Protein AF-A0A924GJC6-F1 (afdb_monomer)

Sequence (733 aa):
MESTFSRLRINGLDAPLGVASSTLRLSWVVSREIGETDQIVVVVANSLRKLLSVSDVSDGLHTLPGDARSLVLDPPATRRMYWRVGHRDNDHVTWSDPSHVTFAPDFAAEGACWVTHSDLVAGRPEGDTRSVWFALDIVADPSDTLTLLHLATPGVADVRVDGHSLGRNILGPGYSDLHREVSAATHDLGILLPGAHTVTVEVASGPYWISPTPERYSKFVGHHQAPALLALLEQFGESTRSTTTRADRTRTGRGATVAAHWYGGEDFDAGCVEPWHAREDVNAIDASRDRSPTVWWPEHPPIQVVDVLSEGDFVAGREGVVADFGVNIAGVPELRWRSSGADRVVRVFPAEQIDAQGVDQDSTGTPIFDSIRIPAGTEGVWSPRFTYHGFRYLEVRGAADLEVKAHVVRATNERSGTFTSGDAFLERLHTVVDRAVQGNMHSVFTDCPHREKFGWLEQLHFCFDALARNFNVEAHLRDMLHHMRQAQLTTGAVPSIVPEFCDFSGHGFQGDDDAFRFDVNWGGAIVHLPLDHYDQYGDLRVVEDNVEAMKGYLAYLRSRETDGLINFGLGDWIALDTSAPRELIASHGYMRVLDSAIRAAELMRDGEWLLELGERFAAVTIALREREHSSPSSSQTELVILVDLAERRNDVSAADLAFAHLLERIASDGDAFTVGEVTFGLLIDVLQRRGLGDLIYSTISRPDVPGYGMQLARGVTALAETWSAERLAVGEG

Structure (mmCIF, N/CA/C/O backbone):
data_AF-A0A924GJC6-F1
#
_entry.id   AF-A0A924GJC6-F1
#
loop_
_atom_site.group_PDB
_atom_site.id
_atom_site.type_symbol
_atom_site.label_atom_id
_atom_site.label_alt_id
_atom_site.label_comp_id
_atom_site.label_asym_id
_atom_site.label_entity_id
_atom_site.label_seq_id
_atom_site.pdbx_PDB_ins_code
_atom_site.Cartn_x
_atom_site.Cartn_y
_atom_site.Cartn_z
_atom_site.occupancy
_atom_site.B_iso_or_equiv
_atom_site.auth_seq_id
_atom_site.auth_comp_id
_atom_site.auth_asym_id
_atom_site.auth_atom_id
_atom_site.pdbx_PDB_model_num
ATOM 1 N N . MET A 1 1 ? -34.670 5.410 -13.140 1.00 50.62 1 MET A N 1
ATOM 2 C CA . MET A 1 1 ? -33.826 6.205 -14.055 1.00 50.62 1 MET A CA 1
ATOM 3 C C . MET A 1 1 ? -32.410 6.067 -13.547 1.00 50.62 1 MET A C 1
ATOM 5 O O . MET A 1 1 ? -32.216 6.306 -12.365 1.00 50.62 1 MET A O 1
ATOM 9 N N . GLU A 1 2 ? -31.467 5.613 -14.370 1.00 60.44 2 GLU A N 1
ATOM 10 C CA . GLU A 1 2 ? -30.049 5.612 -13.977 1.00 60.44 2 GLU A CA 1
ATOM 11 C C . GLU A 1 2 ? -29.592 7.051 -13.709 1.00 60.44 2 GLU A C 1
ATOM 13 O O . GLU A 1 2 ? -29.989 7.962 -14.447 1.00 60.44 2 GLU A O 1
ATOM 18 N N . SER A 1 3 ? -28.801 7.242 -12.652 1.00 75.06 3 SER A N 1
ATOM 19 C CA . SER A 1 3 ? -28.180 8.528 -12.323 1.00 75.06 3 SER A CA 1
ATOM 20 C C . SER A 1 3 ? -27.222 8.952 -13.442 1.00 75.06 3 SER A C 1
ATOM 22 O O . SER A 1 3 ? -26.480 8.122 -13.967 1.00 75.06 3 SER A O 1
ATOM 24 N N . THR A 1 4 ? -27.222 10.240 -13.804 1.00 85.44 4 THR A N 1
ATOM 25 C CA . THR A 1 4 ? -26.269 10.815 -14.775 1.00 85.44 4 THR A CA 1
ATOM 26 C C . THR A 1 4 ? -24.824 10.695 -14.287 1.00 85.44 4 THR A C 1
ATOM 28 O O . THR A 1 4 ? -23.912 10.519 -15.094 1.00 85.44 4 THR A O 1
ATOM 31 N N . PHE A 1 5 ? -24.627 10.749 -12.968 1.00 92.81 5 PHE A N 1
ATOM 32 C CA . PHE A 1 5 ? -23.320 10.692 -12.322 1.00 92.81 5 PHE A CA 1
ATOM 33 C C . PHE A 1 5 ? -23.218 9.494 -11.383 1.00 92.81 5 PHE A C 1
ATOM 35 O O . PHE A 1 5 ? -24.179 9.146 -10.692 1.00 92.81 5 PHE A O 1
ATOM 42 N N . SER A 1 6 ? -22.037 8.894 -11.323 1.00 91.56 6 SER A N 1
ATOM 43 C CA . SER A 1 6 ? -21.685 7.838 -10.374 1.00 91.56 6 SER A CA 1
ATOM 44 C C . SER A 1 6 ? -20.269 8.059 -9.837 1.00 91.56 6 SER A C 1
ATOM 46 O O . SER A 1 6 ? -19.545 8.919 -10.343 1.00 91.56 6 SER A O 1
ATOM 48 N N . ARG A 1 7 ? -19.880 7.305 -8.797 1.00 91.50 7 ARG A N 1
ATOM 49 C CA . ARG A 1 7 ? -18.527 7.337 -8.208 1.00 91.50 7 ARG A CA 1
ATOM 50 C C . ARG A 1 7 ? -18.057 8.761 -7.883 1.00 91.50 7 ARG A C 1
ATOM 52 O O . ARG A 1 7 ? -17.007 9.199 -8.343 1.00 91.50 7 ARG A O 1
ATOM 59 N N . LEU A 1 8 ? -18.874 9.485 -7.119 1.00 96.00 8 LEU A N 1
ATOM 60 C CA . LEU A 1 8 ? -18.499 10.790 -6.583 1.00 96.00 8 LEU A CA 1
ATOM 61 C C . LEU A 1 8 ? -17.372 10.592 -5.575 1.00 96.00 8 LEU A C 1
ATOM 63 O O . LEU A 1 8 ? -17.567 9.921 -4.565 1.00 96.00 8 LEU A O 1
ATOM 67 N N . ARG A 1 9 ? -16.208 11.174 -5.848 1.00 96.19 9 ARG A N 1
ATOM 68 C CA . ARG A 1 9 ? -15.004 10.976 -5.043 1.00 96.19 9 ARG A CA 1
ATOM 69 C C . ARG A 1 9 ? -14.392 12.294 -4.609 1.00 96.19 9 ARG A C 1
ATOM 71 O O . ARG A 1 9 ? -14.549 13.317 -5.272 1.00 96.19 9 ARG A O 1
ATOM 78 N N . ILE A 1 10 ? -13.687 12.243 -3.488 1.00 96.38 10 ILE A N 1
ATOM 79 C CA . ILE A 1 10 ? -12.933 13.348 -2.903 1.00 96.38 10 ILE A CA 1
ATOM 80 C C . ILE A 1 10 ? -11.520 12.826 -2.717 1.00 96.38 10 ILE A C 1
ATOM 82 O O . ILE A 1 10 ? -11.319 11.868 -1.976 1.00 96.38 10 ILE A O 1
ATOM 86 N N . ASN A 1 11 ? -10.567 13.392 -3.458 1.00 95.31 11 ASN A N 1
ATOM 87 C CA . ASN A 1 11 ? -9.207 12.865 -3.539 1.00 95.31 11 ASN A CA 1
ATOM 88 C C . ASN A 1 11 ? -9.221 11.345 -3.853 1.00 95.31 11 ASN A C 1
ATOM 90 O O . ASN A 1 11 ? -8.517 10.548 -3.253 1.00 95.31 11 ASN A O 1
ATOM 94 N N . GLY A 1 12 ? -10.078 10.890 -4.768 1.00 95.00 12 GLY A N 1
ATOM 95 C CA . GLY A 1 12 ? -10.153 9.471 -5.148 1.00 95.00 12 GLY A CA 1
ATOM 96 C C . GLY A 1 12 ? -10.823 8.520 -4.143 1.00 95.00 12 GLY A C 1
ATOM 97 O O . GLY A 1 12 ? -10.952 7.334 -4.452 1.00 95.00 12 GLY A O 1
ATOM 98 N N . LEU A 1 13 ? -11.300 9.018 -2.996 1.00 95.50 13 LEU A N 1
ATOM 99 C CA . LEU A 1 13 ? -12.035 8.253 -1.981 1.00 95.50 13 LEU A CA 1
ATOM 100 C C . LEU A 1 13 ? -13.539 8.535 -2.020 1.00 95.50 13 LEU A C 1
ATOM 102 O O . LEU A 1 13 ? -13.958 9.648 -2.340 1.00 95.50 13 LEU A O 1
ATOM 106 N N . ASP A 1 14 ? -14.349 7.548 -1.634 1.00 94.44 14 ASP A N 1
ATOM 107 C CA . ASP A 1 14 ? -15.781 7.739 -1.387 1.00 94.44 14 ASP A CA 1
ATOM 108 C C . ASP A 1 14 ? -16.016 8.225 0.049 1.00 94.44 14 ASP A C 1
ATOM 110 O O . ASP A 1 14 ? -15.550 7.608 1.005 1.00 94.44 14 ASP A O 1
ATOM 114 N N . ALA A 1 15 ? -16.711 9.354 0.170 1.00 94.56 15 ALA A N 1
ATOM 115 C CA . ALA A 1 15 ? -17.072 10.024 1.416 1.00 94.56 15 ALA A CA 1
ATOM 116 C C . ALA A 1 15 ? -16.023 9.961 2.559 1.00 94.56 15 ALA A C 1
ATOM 118 O O . ALA A 1 15 ? -16.344 9.510 3.664 1.00 94.56 15 ALA A O 1
ATOM 119 N N . PRO A 1 16 ? -14.766 10.393 2.328 1.00 95.50 16 PRO A N 1
ATOM 120 C CA . PRO A 1 16 ? -13.688 10.207 3.291 1.00 95.50 16 PRO A CA 1
ATOM 121 C C . PRO A 1 16 ? -13.882 10.994 4.591 1.00 95.50 16 PRO A C 1
ATOM 123 O O . PRO A 1 16 ? -14.487 12.072 4.625 1.00 95.50 16 PRO A O 1
ATOM 126 N N . LEU A 1 17 ? -13.301 10.458 5.665 1.00 94.50 17 LEU A N 1
ATOM 127 C CA . LEU A 1 17 ? -13.330 11.041 7.001 1.00 94.50 17 LEU A CA 1
ATOM 128 C C . LEU A 1 17 ? -11.936 11.513 7.418 1.00 94.50 17 LEU A C 1
ATOM 130 O O . LEU A 1 17 ? -10.963 10.788 7.246 1.00 94.50 17 LEU A O 1
ATOM 134 N N . GLY A 1 18 ? -11.854 12.691 8.036 1.00 94.25 18 GLY A N 1
ATOM 135 C CA . GLY A 1 18 ? -10.599 13.222 8.573 1.00 94.25 18 GLY A CA 1
ATOM 136 C C . GLY A 1 18 ? -9.573 13.615 7.513 1.00 94.25 18 GLY A C 1
ATOM 137 O O . GLY A 1 18 ? -8.382 13.424 7.727 1.00 94.25 18 GLY A O 1
ATOM 138 N N . VAL A 1 19 ? -10.013 14.160 6.378 1.00 95.12 19 VAL A N 1
ATOM 139 C CA . VAL A 1 19 ? -9.108 14.624 5.317 1.00 95.12 19 VAL A CA 1
ATOM 140 C C . VAL A 1 19 ? -8.300 15.826 5.811 1.00 95.12 19 VAL A C 1
ATOM 142 O O . VAL A 1 19 ? -8.881 16.813 6.271 1.00 95.12 19 VAL A O 1
ATOM 145 N N . ALA A 1 20 ? -6.972 15.754 5.704 1.00 93.88 20 ALA A N 1
ATOM 146 C CA . ALA A 1 20 ? -6.057 16.842 6.071 1.00 93.88 20 ALA A CA 1
ATOM 147 C C . ALA A 1 20 ? -5.411 17.546 4.868 1.00 93.88 20 ALA A C 1
ATOM 149 O O . ALA A 1 20 ? -4.660 18.503 5.057 1.00 93.88 20 ALA A O 1
ATOM 150 N N . SER A 1 21 ? -5.680 17.082 3.643 1.00 90.94 21 SER A N 1
ATOM 151 C CA . SER A 1 21 ? -5.103 17.668 2.434 1.00 90.94 21 SER A CA 1
ATOM 152 C C . SER A 1 21 ? -5.411 19.154 2.304 1.00 90.94 21 SER A C 1
ATOM 154 O O . SER A 1 21 ? -6.545 19.597 2.487 1.00 90.94 21 SER A O 1
ATOM 156 N N . SER A 1 22 ? -4.389 19.913 1.909 1.00 89.19 22 SER A N 1
ATOM 157 C CA . SER A 1 22 ? -4.478 21.348 1.627 1.00 89.19 22 SER A CA 1
ATOM 158 C C . SER A 1 22 ? -5.295 21.667 0.375 1.00 89.19 22 SER A C 1
ATOM 160 O O . SER A 1 22 ? -5.672 22.817 0.180 1.00 89.19 22 SER A O 1
ATOM 162 N N . THR A 1 23 ? -5.586 20.667 -0.461 1.00 92.62 23 THR A N 1
ATOM 163 C CA . THR A 1 23 ? -6.433 20.791 -1.648 1.00 92.62 23 THR A CA 1
ATOM 164 C C . THR A 1 23 ? -7.372 19.593 -1.776 1.00 92.62 23 THR A C 1
ATOM 166 O O . THR A 1 23 ? -7.022 18.450 -1.468 1.00 92.62 23 THR A O 1
ATOM 169 N N . LEU A 1 24 ? -8.585 19.850 -2.261 1.00 95.00 24 LEU A N 1
ATOM 170 C CA . LEU A 1 24 ? -9.605 18.840 -2.511 1.00 95.00 24 LEU A CA 1
ATOM 171 C C . LEU A 1 24 ? -9.856 18.713 -4.002 1.00 95.00 24 LEU A C 1
ATOM 173 O O . LEU A 1 24 ? -10.183 19.694 -4.665 1.00 95.00 24 LEU A O 1
ATOM 177 N N . ARG A 1 25 ? -9.792 17.487 -4.511 1.00 96.31 25 ARG A N 1
ATOM 178 C CA . ARG A 1 25 ? -10.261 17.135 -5.848 1.00 96.31 25 ARG A CA 1
ATOM 179 C C . ARG A 1 25 ? -11.578 16.390 -5.740 1.00 96.31 25 ARG A C 1
ATOM 181 O O . ARG A 1 25 ? -11.607 15.235 -5.327 1.00 96.31 25 ARG A O 1
ATOM 188 N N . LEU A 1 26 ? -12.659 17.048 -6.136 1.00 97.69 26 LEU A N 1
ATOM 189 C CA . LEU A 1 26 ? -13.952 16.411 -6.348 1.00 97.69 26 LEU A CA 1
ATOM 190 C C . LEU A 1 26 ? -13.948 15.784 -7.743 1.00 97.69 26 LEU A C 1
ATOM 192 O O . LEU A 1 26 ? -13.672 16.496 -8.703 1.00 97.69 26 LEU A O 1
ATOM 196 N N . SER A 1 27 ? -14.246 14.496 -7.886 1.00 96.81 27 SER A N 1
ATOM 197 C CA . SER A 1 27 ? -14.306 13.817 -9.190 1.00 96.81 27 SER A CA 1
ATOM 198 C C . SER A 1 27 ? -15.548 12.941 -9.330 1.00 96.81 27 SER A C 1
ATOM 200 O O . SER A 1 27 ? -16.191 12.584 -8.341 1.00 96.81 27 SER A O 1
ATOM 202 N N . TRP A 1 28 ? -15.944 12.658 -10.571 1.00 95.25 28 TRP A N 1
ATOM 203 C CA . TRP A 1 28 ? -17.153 11.893 -10.879 1.00 95.25 28 TRP A CA 1
ATOM 204 C C . TRP A 1 28 ? -17.024 11.125 -12.196 1.00 95.25 28 TRP A C 1
ATOM 206 O O . TRP A 1 28 ? -16.343 11.550 -13.131 1.00 95.25 28 TRP A O 1
ATOM 216 N N . VAL A 1 29 ? -17.754 10.015 -12.294 1.00 93.00 29 VAL A N 1
ATOM 217 C CA . VAL A 1 29 ? -17.964 9.282 -13.546 1.00 93.00 29 VAL A CA 1
ATOM 218 C C . VAL A 1 29 ? -19.287 9.717 -14.158 1.00 93.00 29 VAL A C 1
ATOM 220 O O . VAL A 1 29 ? -20.324 9.735 -13.492 1.00 93.00 29 VAL A O 1
ATOM 223 N N . VAL A 1 30 ? -19.250 10.053 -15.443 1.00 90.69 30 VAL A N 1
ATOM 224 C CA . VAL A 1 30 ? -20.437 10.404 -16.220 1.00 90.69 30 VAL A CA 1
ATOM 225 C C . VAL A 1 30 ? -20.940 9.154 -16.942 1.00 90.69 30 VAL A C 1
ATOM 227 O O . VAL A 1 30 ? -20.219 8.572 -17.747 1.00 90.69 30 VAL A O 1
ATOM 230 N N . SER A 1 31 ? -22.175 8.744 -16.658 1.00 85.75 31 SER A N 1
ATOM 231 C CA . SER A 1 31 ? -22.765 7.498 -17.178 1.00 85.75 31 SER A CA 1
ATOM 232 C C . SER A 1 31 ? -23.512 7.675 -18.508 1.00 85.75 31 SER A C 1
ATOM 234 O O . SER A 1 31 ? -24.089 6.721 -19.027 1.00 85.75 31 SER A O 1
ATOM 236 N N . ARG A 1 32 ? -23.570 8.900 -19.040 1.00 81.06 32 ARG A N 1
ATOM 237 C CA . ARG A 1 32 ? -24.264 9.254 -20.287 1.00 81.06 32 ARG A CA 1
ATOM 238 C C . ARG A 1 32 ? -23.450 10.258 -21.087 1.00 81.06 32 ARG A C 1
ATOM 240 O O . ARG A 1 32 ? -22.631 10.982 -20.535 1.00 81.06 32 ARG A O 1
ATOM 247 N N . GLU A 1 33 ? -23.702 10.317 -22.384 1.00 78.88 33 GLU A N 1
ATOM 248 C CA . GLU A 1 33 ? -23.118 11.345 -23.236 1.00 78.88 33 GLU A CA 1
ATOM 249 C C . GLU A 1 33 ? -23.688 12.720 -22.851 1.00 78.88 33 GLU A C 1
ATOM 251 O O . GLU A 1 33 ? -24.900 12.876 -22.691 1.00 78.88 33 GLU A O 1
ATOM 256 N N . ILE A 1 34 ? -22.798 13.689 -22.641 1.00 79.94 34 ILE A N 1
ATOM 257 C CA . ILE A 1 34 ? -23.125 15.085 -22.336 1.00 79.94 34 ILE A CA 1
ATOM 258 C C . ILE A 1 34 ? -22.822 15.885 -23.599 1.00 79.94 34 ILE A C 1
ATOM 260 O O . ILE A 1 34 ? -21.746 15.722 -24.177 1.00 79.94 34 ILE A O 1
ATOM 264 N N . GLY A 1 35 ? -23.767 16.711 -24.048 1.00 76.31 35 GLY A N 1
ATOM 265 C CA . GLY A 1 35 ? -23.601 17.511 -25.256 1.00 76.31 35 GLY A CA 1
ATOM 266 C C . GLY A 1 35 ? -22.492 18.553 -25.107 1.00 76.31 35 GLY A C 1
ATOM 267 O O . GLY A 1 35 ? -22.226 19.048 -24.014 1.00 76.31 35 GLY A O 1
ATOM 268 N N . GLU A 1 36 ? -21.866 18.944 -26.219 1.00 71.00 36 GLU A N 1
ATOM 269 C CA . GLU A 1 36 ? -20.770 19.932 -26.223 1.00 71.00 36 GLU A CA 1
ATOM 270 C C . GLU A 1 36 ? -21.181 21.317 -25.683 1.00 71.00 36 GLU A C 1
ATOM 272 O O . GLU A 1 36 ? -20.334 22.092 -25.244 1.00 71.00 36 GLU A O 1
ATOM 277 N N . THR A 1 37 ? -22.477 21.645 -25.709 1.00 80.38 37 THR A N 1
ATOM 278 C CA . THR A 1 37 ? -23.030 22.909 -25.190 1.00 80.38 37 THR A CA 1
ATOM 279 C C . THR A 1 37 ? -23.511 22.828 -23.743 1.00 80.38 37 THR A C 1
ATOM 281 O O . THR A 1 37 ? -23.917 23.847 -23.179 1.00 80.38 37 THR A O 1
ATOM 284 N N . ASP A 1 38 ? -23.501 21.638 -23.151 1.00 87.06 38 ASP A N 1
ATOM 285 C CA . ASP A 1 38 ? -24.009 21.409 -21.805 1.00 87.06 38 ASP A CA 1
ATOM 286 C C . ASP A 1 38 ? -22.985 21.846 -20.753 1.00 87.06 38 ASP A C 1
ATOM 288 O O . ASP A 1 38 ? -21.784 21.969 -21.013 1.00 87.06 38 ASP A O 1
ATOM 292 N N . GLN A 1 39 ? -23.460 22.069 -19.527 1.00 91.06 39 GLN A N 1
ATOM 293 C CA . GLN A 1 39 ? -22.599 22.457 -18.410 1.00 91.06 39 GLN A CA 1
ATOM 294 C C . GLN A 1 39 ? -22.646 21.424 -17.291 1.00 91.06 39 GLN A C 1
ATOM 296 O O . GLN A 1 39 ? -23.705 20.884 -16.957 1.00 91.06 39 GLN A O 1
ATOM 301 N N . ILE A 1 40 ? -21.499 21.218 -16.648 1.00 93.69 40 ILE A N 1
ATOM 302 C CA . ILE A 1 40 ? -21.438 20.576 -15.340 1.00 93.69 40 ILE A CA 1
ATOM 303 C C . ILE A 1 40 ? -21.558 21.650 -14.264 1.00 93.69 40 ILE A C 1
ATOM 305 O O . ILE A 1 40 ? -20.928 22.705 -14.332 1.00 93.69 40 ILE A O 1
ATOM 309 N N . VAL A 1 41 ? -22.370 21.382 -13.251 1.00 93.44 41 VAL A N 1
ATOM 310 C CA . VAL A 1 41 ? -22.594 22.274 -12.119 1.00 93.44 41 VAL A CA 1
ATOM 311 C C . VAL A 1 41 ? -22.252 21.534 -10.836 1.00 93.44 41 VAL A C 1
ATOM 313 O O . VAL A 1 41 ? -22.803 20.472 -10.576 1.00 93.44 41 VAL A O 1
ATOM 316 N N . VAL A 1 42 ? -21.378 22.091 -10.008 1.00 94.88 42 VAL A N 1
ATOM 317 C CA . VAL A 1 42 ? -21.025 21.526 -8.698 1.00 94.88 42 VAL A CA 1
ATOM 318 C C . VAL A 1 42 ? -21.472 22.492 -7.612 1.00 94.88 42 VAL A C 1
ATOM 320 O O . VAL A 1 42 ? -21.277 23.697 -7.743 1.00 94.88 42 VAL A O 1
ATOM 323 N N . VAL A 1 43 ? -22.083 21.978 -6.545 1.00 93.75 43 VAL A N 1
ATOM 324 C CA . VAL A 1 43 ? -22.448 22.778 -5.367 1.00 93.75 43 VAL A CA 1
ATOM 325 C C . VAL A 1 43 ? -21.801 22.175 -4.138 1.00 93.75 43 VAL A C 1
ATOM 327 O O . VAL A 1 43 ? -21.900 20.964 -3.939 1.00 93.75 43 VAL A O 1
ATOM 330 N N . VAL A 1 44 ? -21.209 23.025 -3.301 1.00 93.88 44 VAL A N 1
ATOM 331 C CA . VAL A 1 44 ? -20.683 22.669 -1.978 1.00 93.88 44 VAL A CA 1
ATOM 332 C C . VAL A 1 44 ? -21.411 23.444 -0.875 1.00 93.88 44 VAL A C 1
ATOM 334 O O . VAL A 1 44 ? -21.819 24.587 -1.068 1.00 93.88 44 VAL A O 1
ATOM 337 N N . ALA A 1 45 ? -21.601 22.833 0.295 1.00 91.94 45 ALA A N 1
ATOM 338 C CA . ALA A 1 45 ? -22.235 23.469 1.449 1.00 91.94 45 ALA A CA 1
ATOM 339 C C . ALA A 1 45 ? -21.784 22.844 2.778 1.00 91.94 45 ALA A C 1
ATOM 341 O O . ALA A 1 45 ? -21.417 21.676 2.843 1.00 91.94 45 ALA A O 1
ATOM 342 N N . ASN A 1 46 ? -21.902 23.589 3.881 1.00 88.50 46 ASN A N 1
ATOM 343 C CA . ASN A 1 46 ? -21.547 23.100 5.222 1.00 88.50 46 ASN A CA 1
ATOM 344 C C . ASN A 1 46 ? -22.661 22.319 5.947 1.00 88.50 46 ASN A C 1
ATOM 346 O O . ASN A 1 46 ? -22.486 21.894 7.085 1.00 88.50 46 ASN A O 1
ATOM 350 N N . SER A 1 47 ? -23.822 22.134 5.315 1.00 87.44 47 SER A N 1
ATOM 351 C CA . SER A 1 47 ? -24.864 21.226 5.801 1.00 87.44 47 SER A CA 1
ATOM 352 C C . SER A 1 47 ? -25.704 20.688 4.648 1.00 87.44 47 SER A C 1
ATOM 354 O O . SER A 1 47 ? -25.927 21.383 3.653 1.00 87.44 47 SER A O 1
ATOM 356 N N . LEU A 1 48 ? -26.241 19.479 4.820 1.00 88.69 48 LEU A N 1
ATOM 357 C CA . LEU A 1 48 ? -27.121 18.851 3.835 1.00 88.69 48 LEU A CA 1
ATOM 358 C C . LEU A 1 48 ? -28.364 19.706 3.541 1.00 88.69 48 LEU A C 1
ATOM 360 O O . LEU A 1 48 ? -28.770 19.844 2.391 1.00 88.69 48 LEU A O 1
ATOM 364 N N . ARG A 1 49 ? -28.943 20.345 4.567 1.00 87.75 49 ARG A N 1
ATOM 365 C CA . ARG A 1 49 ? -30.121 21.212 4.407 1.00 87.75 49 ARG A CA 1
ATOM 366 C C . ARG A 1 49 ? -29.854 22.372 3.444 1.00 87.75 49 ARG A C 1
ATOM 368 O O . ARG A 1 49 ? -30.698 22.636 2.595 1.00 87.75 49 ARG A O 1
ATOM 375 N N . LYS A 1 50 ? -28.696 23.034 3.566 1.00 86.31 50 LYS A N 1
ATOM 376 C CA . LYS A 1 50 ? -28.295 24.127 2.663 1.00 86.31 50 LYS A CA 1
ATOM 377 C 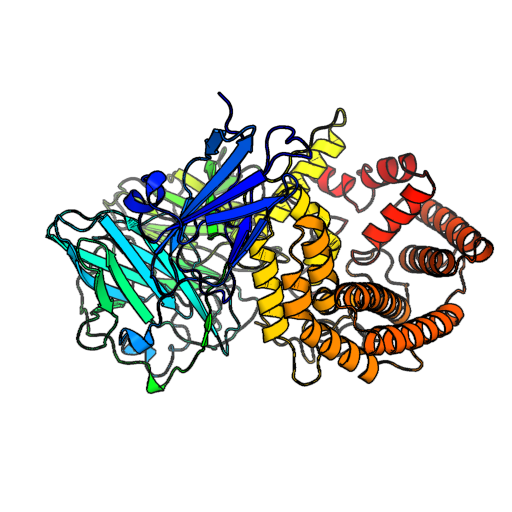C . LYS A 1 50 ? -27.992 23.627 1.251 1.00 86.31 50 LYS A C 1
ATOM 379 O O . LYS A 1 50 ? -28.368 24.283 0.290 1.00 86.31 50 LYS A O 1
ATOM 384 N N . LEU A 1 51 ? -27.357 22.458 1.124 1.00 89.69 51 LEU A N 1
ATOM 385 C CA . LEU A 1 51 ? -27.060 21.860 -0.181 1.00 89.69 51 LEU A CA 1
ATOM 386 C C . LEU A 1 51 ? -28.339 21.613 -1.006 1.00 89.69 51 LEU A C 1
ATOM 388 O O . LEU A 1 51 ? -28.349 21.787 -2.224 1.00 89.69 51 LEU A O 1
ATOM 392 N N . LEU A 1 52 ? -29.421 21.194 -0.341 1.00 86.75 52 LEU A N 1
ATOM 393 C CA . LEU A 1 52 ? -30.680 20.826 -0.992 1.00 86.75 52 LEU A CA 1
ATOM 394 C C . LEU A 1 52 ? -31.614 22.019 -1.274 1.00 86.75 52 LEU A C 1
ATOM 396 O O . LEU A 1 52 ? -32.503 21.892 -2.114 1.00 86.75 52 LEU A O 1
ATOM 400 N N . SER A 1 53 ? -31.425 23.181 -0.639 1.00 79.56 53 SER A N 1
ATOM 401 C CA . SER A 1 53 ? -32.268 24.377 -0.818 1.00 79.56 53 SER A CA 1
ATOM 402 C C . SER A 1 53 ? -31.838 25.251 -2.011 1.00 79.56 53 SER A C 1
ATOM 404 O O . SER A 1 53 ? -31.702 26.461 -1.875 1.00 79.56 53 SER A O 1
ATOM 406 N N . VAL A 1 54 ? -31.627 24.630 -3.180 1.00 62.19 54 VAL A N 1
ATOM 407 C CA . VAL A 1 54 ? -30.960 25.129 -4.417 1.00 62.19 54 VAL A CA 1
ATOM 408 C C . VAL A 1 54 ? -31.280 26.568 -4.855 1.00 62.19 54 VAL A C 1
ATOM 410 O O . VAL A 1 54 ? -30.486 27.160 -5.575 1.00 62.19 54 VAL A O 1
ATOM 413 N N . SER A 1 55 ? -32.405 27.154 -4.437 1.00 56.09 55 SER A N 1
ATOM 414 C CA . SER A 1 55 ? -32.745 28.553 -4.727 1.00 56.09 55 SER A CA 1
ATOM 415 C C . SER A 1 55 ? -31.830 29.586 -4.049 1.00 56.09 55 SER A C 1
ATOM 417 O O . SER A 1 55 ? -31.796 30.720 -4.515 1.00 56.09 55 SER A O 1
ATOM 419 N N . ASP A 1 56 ? -31.088 29.208 -2.998 1.00 47.84 56 ASP A N 1
ATOM 420 C CA . ASP A 1 56 ? -30.317 30.135 -2.144 1.00 47.84 56 ASP A CA 1
ATOM 421 C C . ASP A 1 56 ? -28.786 30.066 -2.324 1.00 47.84 56 ASP A C 1
ATOM 423 O O . ASP A 1 56 ? -28.051 30.747 -1.609 1.00 47.84 56 ASP A O 1
ATOM 427 N N . VAL A 1 57 ? -28.268 29.248 -3.247 1.00 53.03 57 VAL A N 1
ATOM 428 C CA . VAL A 1 57 ? -26.824 28.957 -3.323 1.00 53.03 57 VAL A CA 1
ATOM 429 C C . VAL A 1 57 ? -26.173 29.679 -4.505 1.00 53.03 57 VAL A C 1
ATOM 431 O O . VAL A 1 57 ? -25.814 29.063 -5.505 1.00 53.03 57 VAL A O 1
ATOM 434 N N . SER A 1 58 ? -26.026 31.006 -4.406 1.00 57.22 58 SER A N 1
ATOM 435 C CA . SER A 1 58 ? -24.994 31.709 -5.191 1.00 57.22 58 SER A CA 1
ATOM 436 C C . SER A 1 58 ? -23.591 31.367 -4.678 1.00 57.22 58 SER A C 1
ATOM 438 O O . SER A 1 58 ? -22.646 31.284 -5.458 1.00 57.22 58 SER A O 1
ATOM 440 N N . ASP A 1 59 ? -23.469 31.128 -3.371 1.00 65.75 59 ASP A N 1
ATOM 441 C CA . ASP A 1 59 ? -22.198 30.914 -2.683 1.00 65.75 59 ASP A CA 1
ATOM 442 C C . ASP A 1 59 ? -21.833 29.422 -2.696 1.00 65.75 59 ASP A C 1
ATOM 444 O O . ASP A 1 59 ? -22.506 28.613 -2.064 1.00 65.75 59 ASP A O 1
ATOM 448 N N . GLY A 1 60 ? -20.769 29.046 -3.414 1.00 79.31 60 GLY A N 1
ATOM 449 C CA . GLY A 1 60 ? -20.307 27.650 -3.532 1.00 79.31 60 GLY A CA 1
ATOM 450 C C . GLY A 1 60 ? -20.831 26.891 -4.759 1.00 79.31 60 GLY A C 1
ATOM 451 O O . GLY A 1 60 ? -20.669 25.673 -4.839 1.00 79.31 60 GLY A O 1
ATOM 452 N N . LEU A 1 61 ? -21.462 27.590 -5.710 1.00 89.56 61 LEU A N 1
ATOM 453 C CA . LEU A 1 61 ? -21.825 27.063 -7.027 1.00 89.56 61 LEU A CA 1
ATOM 454 C C . LEU A 1 61 ? -20.654 27.227 -8.007 1.00 89.56 61 LEU A C 1
ATOM 456 O O . LEU A 1 61 ? -20.196 28.339 -8.261 1.00 89.56 61 LEU A O 1
ATOM 460 N N . HIS A 1 62 ? -20.237 26.135 -8.637 1.00 93.50 62 HIS A N 1
ATOM 461 C CA . HIS A 1 62 ? -19.221 26.117 -9.686 1.00 93.50 62 HIS A CA 1
ATOM 462 C C . HIS A 1 62 ? -19.854 25.650 -10.996 1.00 93.50 62 HIS A C 1
ATOM 464 O O . HIS A 1 62 ? -20.581 24.659 -11.014 1.00 93.50 62 HIS A O 1
ATOM 470 N N . THR A 1 63 ? -19.596 26.364 -12.092 1.00 93.00 63 THR A N 1
ATOM 471 C CA . THR A 1 63 ? -20.031 25.971 -13.443 1.00 93.00 63 THR A CA 1
ATOM 472 C C . THR A 1 63 ? -18.801 25.627 -14.270 1.00 93.00 63 THR A C 1
ATOM 474 O O . THR A 1 63 ? -17.860 26.415 -14.333 1.00 93.00 63 THR A O 1
ATOM 477 N N . LEU A 1 64 ? -18.816 24.449 -14.881 1.00 93.62 64 LEU A N 1
ATOM 478 C CA . LEU A 1 64 ? -17.710 23.852 -15.616 1.00 93.62 64 LEU A CA 1
ATOM 479 C C . LEU A 1 64 ? -18.179 23.428 -17.019 1.00 93.62 64 LEU A C 1
ATOM 481 O O . LEU A 1 64 ? -19.381 23.219 -17.226 1.00 93.62 64 LEU A O 1
ATOM 485 N N . PRO A 1 65 ? -17.249 23.272 -17.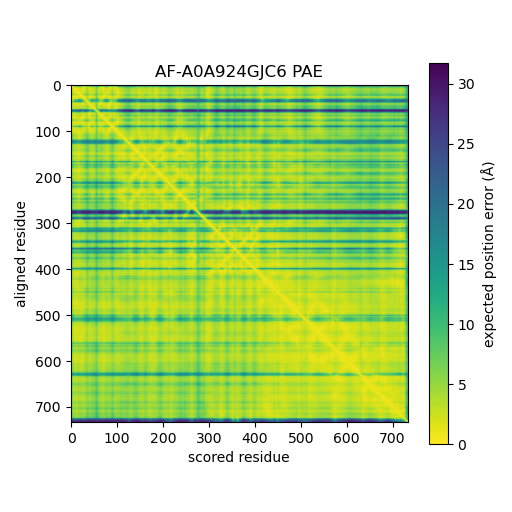974 1.00 91.44 65 PRO A N 1
ATOM 486 C CA . PRO A 1 65 ? -17.529 22.640 -19.263 1.00 91.44 65 PRO A CA 1
ATOM 487 C C . PRO A 1 65 ? -18.162 21.241 -19.126 1.00 91.44 65 PRO A C 1
ATOM 489 O O . PRO A 1 65 ? -17.915 20.540 -18.142 1.00 91.44 65 PRO A O 1
ATOM 492 N N . GLY A 1 66 ? -18.966 20.820 -20.109 1.00 88.25 66 GLY A N 1
ATOM 493 C CA . GLY A 1 66 ? -19.647 19.513 -20.126 1.00 88.25 66 GLY A CA 1
ATOM 494 C C . GLY A 1 66 ? -18.710 18.292 -20.097 1.00 88.25 66 GLY A C 1
ATOM 495 O O . GLY A 1 66 ? -19.074 17.211 -19.623 1.00 88.25 66 GLY A O 1
ATOM 496 N N . ASP A 1 67 ? -17.469 18.459 -20.549 1.00 89.31 67 ASP A N 1
ATOM 497 C CA . ASP A 1 67 ? -16.417 17.439 -20.544 1.00 89.31 67 ASP A CA 1
ATOM 498 C C . ASP A 1 67 ? -15.610 17.389 -19.233 1.00 89.31 67 ASP A C 1
ATOM 500 O O . ASP A 1 67 ? -14.806 16.476 -19.045 1.00 89.31 67 ASP A O 1
ATOM 504 N N . ALA A 1 68 ? -15.875 18.280 -18.270 1.00 92.12 68 ALA A N 1
ATOM 505 C CA . ALA A 1 68 ? -15.215 18.248 -16.970 1.00 92.12 68 ALA A CA 1
ATOM 506 C C . ALA A 1 68 ? -15.497 16.935 -16.212 1.00 92.12 68 ALA A C 1
ATOM 508 O O . ALA A 1 68 ? -16.627 16.428 -16.173 1.00 92.12 68 ALA A O 1
ATOM 509 N N . ARG A 1 69 ? -14.453 16.383 -15.583 1.00 93.38 69 ARG A N 1
ATOM 510 C CA . ARG A 1 69 ? -14.511 15.155 -14.759 1.00 93.38 69 ARG A CA 1
ATOM 511 C C . ARG A 1 69 ? -14.083 15.367 -13.310 1.00 93.38 69 ARG A C 1
ATOM 513 O O . ARG A 1 69 ? -14.251 14.474 -12.482 1.00 93.38 69 ARG A O 1
ATOM 520 N N . SER A 1 70 ? -13.551 16.546 -13.005 1.00 96.19 70 SER A N 1
ATOM 521 C CA . SER A 1 70 ? -13.166 16.924 -11.655 1.00 96.19 70 SER A CA 1
ATOM 522 C C . SER A 1 70 ? -13.188 18.435 -11.439 1.00 96.19 70 SER A C 1
ATOM 524 O O . SER A 1 70 ? -13.132 19.210 -12.393 1.00 96.19 70 SER A O 1
ATOM 526 N N . LEU A 1 71 ? -13.216 18.838 -10.172 1.00 96.62 71 LEU A N 1
ATOM 527 C CA . LEU A 1 71 ? -13.045 20.201 -9.685 1.00 96.62 71 LEU A CA 1
ATOM 528 C C . LEU A 1 71 ? -12.032 20.188 -8.538 1.00 96.62 71 LEU A C 1
ATOM 530 O O . LEU A 1 71 ? -12.201 19.421 -7.591 1.00 96.62 71 LEU A O 1
ATOM 534 N N . VAL A 1 72 ? -11.020 21.052 -8.607 1.00 96.25 72 VAL A N 1
ATOM 535 C CA . VAL A 1 72 ? -10.082 21.283 -7.501 1.00 96.25 72 VAL A CA 1
ATOM 536 C C . VAL A 1 72 ? -10.501 22.535 -6.733 1.00 96.25 72 VAL A C 1
ATOM 538 O O . VAL A 1 72 ? -10.858 23.542 -7.346 1.00 96.25 72 VAL A O 1
ATOM 541 N N . LEU A 1 73 ? -10.484 22.466 -5.404 1.00 94.50 73 LEU A N 1
ATOM 542 C CA . LEU A 1 73 ? -10.837 23.564 -4.506 1.00 94.50 73 LEU A CA 1
ATOM 543 C C . LEU A 1 73 ? -10.070 23.487 -3.183 1.00 94.50 73 LEU A C 1
ATOM 545 O O . LEU A 1 73 ? -9.655 22.409 -2.757 1.00 94.50 73 LEU A O 1
ATOM 549 N N . ASP A 1 74 ? -9.923 24.629 -2.518 1.00 93.25 74 ASP A N 1
ATOM 550 C CA . ASP A 1 74 ? -9.342 24.693 -1.178 1.00 93.25 74 ASP A CA 1
ATOM 551 C C . ASP A 1 74 ? -10.327 24.133 -0.137 1.00 93.25 74 ASP A C 1
ATOM 553 O O . ASP A 1 74 ? -11.538 24.384 -0.233 1.00 93.25 74 ASP A O 1
ATOM 557 N N . PRO A 1 75 ? -9.850 23.399 0.882 1.00 90.38 75 PRO A N 1
ATOM 558 C CA . PRO A 1 75 ? -10.705 22.911 1.949 1.00 90.38 75 PRO A CA 1
ATOM 559 C C . PRO A 1 75 ? -11.338 24.089 2.715 1.00 90.38 75 PRO A C 1
ATOM 561 O O . PRO A 1 75 ? -10.656 25.061 3.054 1.00 90.38 75 PRO A O 1
ATOM 564 N N . PRO A 1 76 ? -12.647 24.037 3.021 1.00 89.44 76 PRO A N 1
ATOM 565 C CA . PRO A 1 76 ? -13.297 25.070 3.814 1.00 89.44 76 PRO A CA 1
ATOM 566 C C . PRO A 1 76 ? -12.817 25.031 5.271 1.00 89.44 76 PRO A C 1
ATOM 568 O O . PRO A 1 76 ? -12.462 23.985 5.800 1.00 89.44 76 PRO A O 1
ATOM 571 N N . ALA A 1 77 ? -12.944 26.151 5.988 1.00 86.88 77 ALA A N 1
ATOM 572 C CA . ALA A 1 77 ? -12.630 26.231 7.424 1.00 86.88 77 ALA A CA 1
ATOM 573 C C . ALA A 1 77 ? -13.599 25.437 8.339 1.00 86.88 77 ALA A C 1
ATOM 575 O O . ALA A 1 77 ? -13.518 25.510 9.563 1.00 86.88 77 ALA A O 1
ATOM 576 N N . THR A 1 78 ? -14.572 24.728 7.768 1.00 88.31 78 THR A N 1
ATOM 577 C CA . THR A 1 78 ? -15.577 23.943 8.495 1.00 88.31 78 THR A CA 1
ATOM 578 C C . THR A 1 78 ? -15.120 22.501 8.678 1.00 88.31 78 THR A C 1
ATOM 580 O O . THR A 1 78 ? -14.557 21.937 7.754 1.00 88.31 78 THR A O 1
ATOM 583 N N . ARG A 1 79 ? -15.495 21.841 9.783 1.00 90.81 79 ARG A N 1
ATOM 584 C CA . ARG A 1 79 ? -15.207 20.408 10.027 1.00 90.81 79 ARG A CA 1
ATOM 585 C C . ARG A 1 79 ? -15.895 19.432 9.063 1.00 90.81 79 ARG A C 1
ATOM 587 O O . ARG A 1 79 ? -15.495 18.275 8.976 1.00 90.81 79 ARG A O 1
ATOM 594 N N . ARG A 1 80 ? -16.938 19.869 8.347 1.00 92.19 80 ARG A N 1
ATOM 595 C CA . ARG A 1 80 ? -17.719 19.036 7.420 1.00 92.19 80 ARG A CA 1
ATOM 596 C C . ARG A 1 80 ? -18.132 19.814 6.182 1.00 92.19 80 ARG A C 1
ATOM 598 O O . ARG A 1 80 ? -18.578 20.957 6.290 1.00 92.19 80 ARG A O 1
ATOM 605 N N . MET A 1 81 ? -18.077 19.153 5.033 1.00 94.00 81 MET A N 1
ATOM 606 C CA . MET A 1 81 ? -18.588 19.663 3.764 1.00 94.00 81 MET A CA 1
ATOM 607 C C . MET A 1 81 ? -19.464 18.606 3.095 1.00 94.00 81 MET A C 1
ATOM 609 O O . MET A 1 81 ? -19.156 17.419 3.115 1.00 94.00 81 MET A O 1
ATOM 613 N N . TYR A 1 82 ? -20.553 19.055 2.486 1.00 94.69 82 TYR A N 1
ATOM 614 C CA . TYR A 1 82 ? -21.416 18.274 1.612 1.00 94.69 82 TYR A CA 1
ATOM 615 C C . TYR A 1 82 ? -21.329 18.841 0.207 1.00 94.69 82 TYR A C 1
ATOM 617 O O . TYR A 1 82 ? -21.200 20.054 0.040 1.00 94.69 82 TYR A O 1
ATOM 625 N N . TRP A 1 83 ? -21.452 17.986 -0.798 1.00 95.75 83 TRP A N 1
ATOM 626 C CA . TRP A 1 83 ? -21.421 18.414 -2.185 1.00 95.75 83 TRP A CA 1
ATOM 627 C C . TRP A 1 83 ? -22.275 17.521 -3.075 1.00 95.75 83 TRP A C 1
ATOM 629 O O . TRP A 1 83 ? -22.676 16.425 -2.684 1.00 95.75 83 TRP A O 1
ATOM 639 N N . ARG A 1 84 ? -22.573 18.004 -4.277 1.00 95.00 84 ARG A N 1
ATOM 640 C CA . ARG A 1 84 ? -23.164 17.203 -5.353 1.00 95.00 84 ARG A CA 1
ATOM 641 C C . ARG A 1 84 ? -22.857 17.816 -6.709 1.00 95.00 84 ARG A C 1
ATOM 643 O O . ARG A 1 84 ? -22.580 19.015 -6.803 1.00 95.00 84 ARG A O 1
ATOM 650 N N . VAL A 1 85 ? -22.967 17.000 -7.748 1.00 95.00 85 VAL A N 1
ATOM 651 C CA . VAL A 1 85 ? -22.749 17.397 -9.140 1.00 95.00 85 VAL A CA 1
ATOM 652 C C . VAL A 1 85 ? -24.059 17.315 -9.920 1.00 95.00 85 VAL A C 1
ATOM 654 O O . VAL A 1 85 ? -24.936 16.508 -9.613 1.00 95.00 85 VAL A O 1
ATOM 657 N N . GLY A 1 86 ? -24.234 18.193 -10.896 1.00 92.62 86 GLY A N 1
ATOM 658 C CA . GLY A 1 86 ? -25.414 18.275 -11.734 1.00 92.62 86 GLY A CA 1
ATOM 659 C C . GLY A 1 86 ? -25.060 18.536 -13.190 1.00 92.62 86 GLY A C 1
ATOM 660 O O . GLY A 1 86 ? -24.058 19.173 -13.498 1.00 92.62 86 GLY A O 1
ATOM 661 N N . HIS A 1 87 ? -25.900 18.038 -14.088 1.00 92.44 87 HIS A N 1
ATOM 662 C CA . HIS A 1 87 ? -25.823 18.273 -15.528 1.00 92.44 87 HIS A CA 1
ATOM 663 C C . HIS A 1 87 ? -26.884 19.304 -15.891 1.00 92.44 87 HIS A C 1
ATOM 665 O O . HIS A 1 87 ? -28.060 19.098 -15.575 1.00 92.44 87 HIS A O 1
ATOM 671 N N . ARG A 1 88 ? -26.465 20.423 -16.488 1.00 89.94 88 ARG A N 1
ATOM 672 C CA . ARG A 1 88 ? -27.349 21.497 -16.942 1.00 89.94 88 ARG A CA 1
ATOM 673 C C . ARG A 1 88 ? -27.544 21.416 -18.455 1.00 89.94 88 ARG A C 1
ATOM 675 O O . ARG A 1 88 ? -26.588 21.629 -19.198 1.00 89.94 88 ARG A O 1
ATOM 682 N N . ASP A 1 89 ? -28.791 21.204 -18.864 1.00 86.19 89 ASP A N 1
ATOM 683 C CA . ASP A 1 89 ? -29.273 21.218 -20.251 1.00 86.19 89 ASP A CA 1
ATOM 684 C C . ASP A 1 89 ? -30.495 22.150 -20.338 1.00 86.19 89 ASP A C 1
ATOM 686 O O . ASP A 1 89 ? -31.444 22.001 -19.565 1.00 86.19 89 ASP A O 1
ATOM 690 N N . ASN A 1 90 ? -30.460 23.137 -21.244 1.00 80.19 90 ASN A N 1
ATOM 691 C CA . ASN A 1 90 ? -31.559 24.079 -21.510 1.00 80.19 90 ASN A CA 1
ATOM 692 C C . ASN A 1 90 ? -32.220 24.653 -20.228 1.00 80.19 90 ASN A C 1
ATOM 694 O O . ASN A 1 90 ? -33.438 24.596 -20.058 1.00 80.19 90 ASN A O 1
ATOM 698 N N . ASP A 1 91 ? -31.398 25.182 -19.309 1.00 78.50 91 ASP A N 1
ATOM 699 C CA . ASP A 1 91 ? -31.758 25.729 -17.981 1.00 78.50 91 ASP A CA 1
ATOM 700 C C . ASP A 1 91 ? -32.296 24.728 -16.938 1.00 78.50 91 ASP A C 1
ATOM 702 O O . ASP A 1 91 ? -32.548 25.098 -15.786 1.00 78.50 91 ASP A O 1
ATOM 706 N N . HIS A 1 92 ? -32.411 23.444 -17.275 1.00 85.50 92 HIS A N 1
ATOM 707 C CA . HIS A 1 92 ? -32.745 22.386 -16.327 1.00 85.50 92 HIS A CA 1
ATOM 708 C C . HIS A 1 92 ? -31.479 21.731 -15.768 1.00 85.50 92 HIS A C 1
ATOM 710 O O . HIS A 1 92 ? -30.577 21.396 -16.526 1.00 85.50 92 HIS A O 1
ATOM 716 N N . VAL A 1 93 ? -31.414 21.513 -14.447 1.00 88.56 93 VAL A N 1
ATOM 717 C CA . VAL A 1 93 ? -30.286 20.815 -13.805 1.00 88.56 93 VAL A CA 1
ATOM 718 C C . VAL A 1 93 ? -30.736 19.481 -13.223 1.00 88.56 93 VAL A C 1
ATOM 720 O O . VAL A 1 93 ? -31.569 19.446 -12.314 1.00 88.56 93 VAL A O 1
ATOM 723 N N . THR A 1 94 ? -30.125 18.397 -13.696 1.00 89.56 94 THR A N 1
ATOM 724 C CA . THR A 1 94 ? -30.291 17.050 -13.137 1.00 89.56 94 THR A CA 1
ATOM 725 C C . THR A 1 94 ? -29.158 16.766 -12.158 1.00 89.56 94 THR A C 1
ATOM 727 O O . THR A 1 94 ? -28.002 16.694 -12.566 1.00 89.56 94 THR A O 1
ATOM 730 N N . TRP A 1 95 ? -29.480 16.616 -10.872 1.00 90.88 95 TRP A N 1
ATOM 731 C CA . TRP A 1 95 ? -28.500 16.428 -9.795 1.00 90.88 95 TRP A CA 1
ATOM 732 C C . TRP A 1 95 ? -28.210 14.954 -9.499 1.00 90.88 95 TRP A C 1
ATOM 734 O O . TRP A 1 95 ? -29.100 14.111 -9.595 1.00 90.88 95 TRP A O 1
ATOM 744 N N . SER A 1 96 ? -26.982 14.676 -9.067 1.00 93.75 96 SER A N 1
ATOM 745 C CA . SER A 1 96 ? -26.602 13.446 -8.375 1.00 93.75 96 SER A CA 1
ATOM 746 C C . SER A 1 96 ? -27.156 13.407 -6.948 1.00 93.75 96 SER A C 1
ATOM 748 O O . SER A 1 96 ? -27.574 14.431 -6.386 1.00 93.75 96 SER A O 1
ATOM 750 N N . ASP A 1 97 ? -27.050 12.237 -6.319 1.00 93.38 97 ASP A N 1
ATOM 751 C CA . ASP A 1 97 ? -27.122 12.146 -4.865 1.00 93.38 97 ASP A CA 1
ATOM 752 C C . ASP A 1 97 ? -25.972 12.946 -4.213 1.00 93.38 97 ASP A C 1
ATOM 754 O O . ASP A 1 97 ? -24.892 13.079 -4.809 1.00 93.38 97 ASP A O 1
ATOM 758 N N . PRO A 1 98 ? -26.187 13.526 -3.016 1.00 94.25 98 PRO A N 1
ATOM 759 C CA . PRO A 1 98 ? -25.132 14.182 -2.254 1.00 94.25 98 PRO A CA 1
ATOM 760 C C . PRO A 1 98 ? -24.031 13.232 -1.784 1.00 94.25 98 PRO A C 1
ATOM 762 O O . PRO A 1 98 ? -24.304 12.122 -1.339 1.00 94.25 98 PRO A O 1
ATOM 765 N N . SER A 1 99 ? -22.802 13.737 -1.767 1.00 96.50 99 SER A N 1
ATOM 766 C CA . SER A 1 99 ? -21.651 13.147 -1.082 1.00 96.50 99 SER A CA 1
ATOM 767 C C . SER A 1 99 ? -21.114 14.132 -0.030 1.00 96.50 99 SER A C 1
ATOM 769 O O . SER A 1 99 ? -21.609 15.260 0.099 1.00 96.50 99 SER A O 1
ATOM 771 N N . HIS A 1 100 ? -20.162 13.706 0.798 1.00 95.56 100 HIS A N 1
ATOM 772 C CA . HIS A 1 100 ? -19.651 14.499 1.916 1.00 95.56 100 HIS A CA 1
ATOM 773 C C . HIS A 1 100 ? -18.200 14.168 2.264 1.00 95.56 100 HIS A C 1
ATOM 775 O O . HIS A 1 100 ? -17.668 13.162 1.825 1.00 95.56 100 HIS A O 1
ATOM 781 N N . VAL A 1 101 ? -17.576 15.023 3.068 1.00 96.38 101 VAL A N 1
ATOM 782 C CA . VAL A 1 101 ? -16.252 14.818 3.670 1.00 96.38 101 VAL A CA 1
ATOM 783 C C . VAL A 1 101 ? -16.227 15.428 5.062 1.00 96.38 101 VAL A C 1
ATOM 785 O O . VAL A 1 101 ? -16.918 16.423 5.330 1.00 96.38 101 VAL A O 1
ATOM 788 N N . THR A 1 102 ? -15.425 14.843 5.946 1.00 95.62 102 THR A N 1
ATOM 789 C CA . THR A 1 102 ? -15.023 15.485 7.203 1.00 95.62 102 THR A CA 1
ATOM 790 C C . THR A 1 102 ? -13.531 15.782 7.195 1.00 95.62 102 THR A C 1
ATOM 792 O O . THR A 1 102 ? -12.755 15.081 6.548 1.00 95.62 102 THR A O 1
ATOM 795 N N . PHE A 1 103 ? -13.135 16.844 7.889 1.00 95.38 103 PHE A N 1
ATOM 796 C CA . PHE A 1 103 ? -11.758 17.333 7.889 1.00 95.38 103 PHE A CA 1
ATOM 797 C C . PHE A 1 103 ? -11.049 16.984 9.185 1.00 95.38 103 PHE A C 1
ATOM 799 O O . PHE A 1 103 ? -11.664 17.000 10.253 1.00 95.38 103 PHE A O 1
ATOM 806 N N . ALA A 1 104 ? -9.754 16.700 9.081 1.00 95.12 104 ALA A N 1
ATOM 807 C CA . ALA A 1 104 ? -8.909 16.412 10.227 1.00 95.12 104 ALA A CA 1
ATOM 808 C C . ALA A 1 104 ? -8.942 17.557 11.263 1.00 95.12 104 ALA A C 1
ATOM 810 O O . ALA A 1 104 ? -8.945 18.740 10.893 1.00 95.12 104 ALA A O 1
ATOM 811 N N . PRO A 1 105 ? -8.957 17.240 12.568 1.00 94.44 105 PRO A N 1
ATOM 812 C CA . PRO A 1 105 ? -8.750 18.220 13.615 1.00 94.44 105 PRO A CA 1
ATOM 813 C C . PRO A 1 105 ? -7.289 18.644 13.733 1.00 94.44 105 PRO A C 1
ATOM 815 O O . PRO A 1 105 ? -6.367 17.890 13.433 1.00 94.44 105 PRO A O 1
ATOM 818 N N . ASP A 1 106 ? -7.088 19.843 14.275 1.00 92.62 106 ASP A N 1
ATOM 819 C CA . ASP A 1 106 ? -5.815 20.198 14.892 1.00 92.62 106 ASP A CA 1
ATOM 820 C C . ASP A 1 106 ? -5.888 19.758 16.357 1.00 92.62 106 ASP A C 1
ATOM 822 O O . ASP A 1 106 ? -6.502 20.422 17.194 1.00 92.62 106 ASP A O 1
ATOM 826 N N . PHE A 1 107 ? -5.292 18.604 16.661 1.00 94.12 107 PHE A N 1
ATOM 827 C CA . PHE A 1 107 ? -5.292 18.040 18.010 1.00 94.12 107 PHE A CA 1
ATOM 828 C C . PHE A 1 107 ? -4.763 19.022 19.064 1.00 94.12 107 PHE A C 1
ATOM 830 O O . PHE A 1 107 ? -5.304 19.081 20.171 1.00 94.12 107 PHE A O 1
ATOM 837 N N . ALA A 1 108 ? -3.726 19.796 18.737 1.00 90.50 108 ALA A N 1
ATOM 838 C CA . ALA A 1 108 ? -3.108 20.723 19.676 1.00 90.50 108 ALA A CA 1
ATOM 839 C C . ALA A 1 108 ? -4.010 21.937 19.929 1.00 90.50 108 ALA A C 1
ATOM 841 O O . ALA A 1 108 ? -4.170 22.348 21.081 1.00 90.50 108 ALA A O 1
ATOM 842 N N . ALA A 1 109 ? -4.652 22.472 18.885 1.00 92.94 109 ALA A N 1
ATOM 843 C CA . ALA A 1 109 ? -5.620 23.562 19.020 1.00 92.94 109 ALA A CA 1
ATOM 844 C C . ALA A 1 109 ? -6.854 23.154 19.845 1.00 92.94 109 ALA A C 1
ATOM 846 O O . ALA A 1 109 ? -7.370 23.963 20.616 1.00 92.94 109 ALA A O 1
ATOM 847 N N . GLU A 1 110 ? -7.280 21.890 19.749 1.00 93.88 110 GLU A N 1
ATOM 848 C CA . GLU A 1 110 ? -8.356 21.307 20.571 1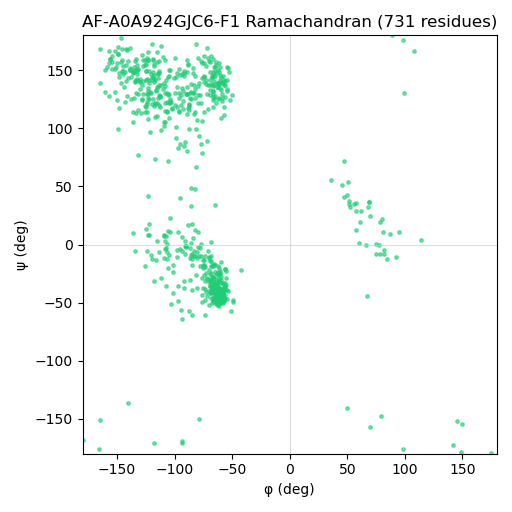.00 93.88 110 GLU A CA 1
ATOM 849 C C . GLU A 1 110 ? -7.877 20.912 21.987 1.00 93.88 110 GLU A C 1
ATOM 851 O O . GLU A 1 110 ? -8.651 20.468 22.841 1.00 93.88 110 GLU A O 1
ATOM 856 N N . GLY A 1 111 ? -6.584 21.087 22.275 1.00 92.88 111 GLY A N 1
ATOM 857 C CA . GLY A 1 111 ? -5.983 20.819 23.576 1.00 92.88 111 GLY A CA 1
ATOM 858 C C . GLY A 1 111 ? -5.945 19.336 23.944 1.00 92.88 111 GLY A C 1
ATOM 859 O O . GLY A 1 111 ? -6.093 19.018 25.132 1.00 92.88 111 GLY A O 1
ATOM 860 N N . ALA A 1 112 ? -5.801 18.452 22.953 1.00 94.31 112 ALA A N 1
ATOM 861 C CA . ALA A 1 112 ? -5.464 17.050 23.158 1.00 94.31 112 ALA A CA 1
ATOM 862 C C . ALA A 1 112 ? -3.973 16.898 23.482 1.00 94.31 112 ALA A C 1
ATOM 864 O O . ALA A 1 112 ? -3.124 17.607 22.940 1.00 94.31 112 ALA A O 1
ATOM 865 N N . CYS A 1 113 ? -3.658 15.954 24.364 1.00 93.69 113 CYS A N 1
ATOM 866 C CA . CYS A 1 113 ? -2.293 15.624 24.749 1.00 93.69 113 CYS A CA 1
ATOM 867 C C . CYS A 1 113 ? -1.989 14.164 24.423 1.00 93.69 113 CYS A C 1
ATOM 869 O O . CYS A 1 113 ? -2.854 13.294 24.566 1.00 93.69 113 CYS A O 1
ATOM 871 N N . TRP A 1 114 ? -0.735 13.894 24.063 1.00 94.38 114 TRP A N 1
ATOM 872 C CA . TRP A 1 114 ? -0.210 12.534 24.043 1.00 94.38 114 TRP A CA 1
ATOM 873 C C . TRP A 1 114 ? -0.271 11.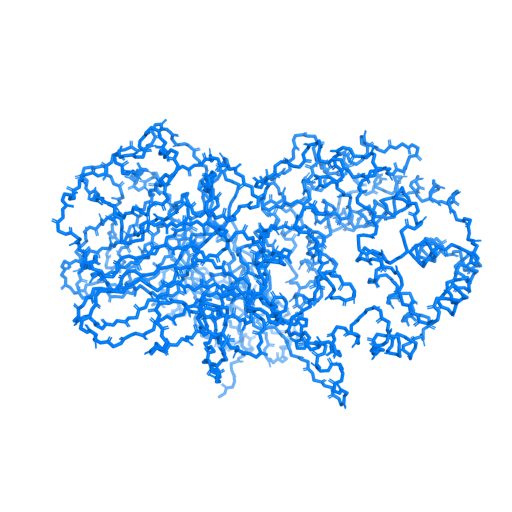941 25.449 1.00 94.38 114 TRP A C 1
ATOM 875 O O . TRP A 1 114 ? 0.258 12.524 26.397 1.00 94.38 114 TRP A O 1
ATOM 885 N N . VAL A 1 115 ? -0.893 10.773 25.580 1.00 94.38 115 VAL A N 1
ATOM 886 C CA . VAL A 1 115 ? -0.956 10.016 26.832 1.00 94.38 115 VAL A CA 1
ATOM 887 C C . VAL A 1 115 ? -0.422 8.600 26.643 1.00 94.38 115 VAL A C 1
ATOM 889 O O . VAL A 1 115 ? -0.523 8.021 25.563 1.00 94.38 115 VAL A O 1
ATOM 892 N N . THR A 1 116 ? 0.162 8.027 27.691 1.00 93.75 116 THR A N 1
ATOM 893 C CA . THR A 1 116 ? 0.642 6.638 27.693 1.00 93.75 116 THR A CA 1
ATOM 894 C C . THR A 1 116 ? 0.392 5.959 29.042 1.00 93.75 116 THR A C 1
ATOM 896 O O . THR A 1 116 ? 0.028 6.606 30.028 1.00 93.75 116 THR A O 1
ATOM 899 N N . HIS A 1 117 ? 0.567 4.641 29.081 1.00 92.00 117 HIS A N 1
ATOM 900 C CA . HIS A 1 117 ? 0.518 3.858 30.311 1.00 92.00 117 HIS A CA 1
ATOM 901 C C . HIS A 1 117 ? 1.789 4.082 31.143 1.00 92.00 117 HIS A C 1
ATOM 903 O O . HIS A 1 117 ? 2.879 4.214 30.587 1.00 92.00 117 HIS A O 1
ATOM 909 N N . SER A 1 118 ? 1.683 4.081 32.476 1.00 88.62 118 SER A N 1
ATOM 910 C CA . SER A 1 118 ? 2.812 4.377 33.377 1.00 88.62 118 SER A CA 1
ATOM 911 C C . SER A 1 118 ? 4.033 3.482 33.163 1.00 88.62 118 SER A C 1
ATOM 913 O O . SER A 1 118 ? 5.167 3.946 33.237 1.00 88.62 118 SER A O 1
ATOM 915 N N . ASP A 1 119 ? 3.799 2.214 32.836 1.00 86.81 119 ASP A N 1
ATOM 916 C CA . ASP A 1 119 ? 4.857 1.237 32.548 1.00 86.81 119 ASP A CA 1
ATOM 917 C C . ASP A 1 119 ? 5.633 1.515 31.249 1.00 86.81 119 ASP A C 1
ATOM 919 O O . ASP A 1 119 ? 6.671 0.898 31.027 1.00 86.81 119 ASP A O 1
ATOM 923 N N . LEU A 1 120 ? 5.127 2.396 30.379 1.00 86.19 120 LEU A N 1
ATOM 924 C CA . LEU A 1 120 ? 5.712 2.706 29.070 1.00 86.19 120 LEU A CA 1
ATOM 925 C C . LEU A 1 120 ? 6.389 4.087 29.022 1.00 86.19 120 LEU A C 1
ATOM 927 O O . LEU A 1 120 ? 6.910 4.481 27.978 1.00 86.19 120 LEU A O 1
ATOM 931 N N . VAL A 1 121 ? 6.382 4.838 30.131 1.00 76.25 121 VAL A N 1
ATOM 932 C CA . VAL A 1 121 ? 6.897 6.221 30.193 1.00 76.25 121 VAL A CA 1
ATOM 933 C C . VAL A 1 121 ? 8.393 6.294 29.889 1.00 76.25 121 VAL A C 1
ATOM 935 O O . VAL A 1 121 ? 8.834 7.205 29.205 1.00 76.25 121 VAL A O 1
ATOM 938 N N . ALA A 1 122 ? 9.183 5.316 30.338 1.00 69.62 122 ALA A N 1
ATOM 939 C CA . ALA A 1 122 ? 10.617 5.246 30.040 1.00 69.62 122 ALA A CA 1
ATOM 940 C C . ALA A 1 122 ? 10.922 4.555 28.692 1.00 69.62 122 ALA A C 1
ATOM 942 O O . ALA A 1 122 ? 12.041 4.093 28.471 1.00 69.62 122 ALA A O 1
ATOM 943 N N . GLY A 1 123 ? 9.921 4.436 27.816 1.00 74.50 123 GLY A N 1
ATOM 944 C CA . GLY A 1 123 ? 9.909 3.470 26.724 1.00 74.50 123 GLY A CA 1
ATOM 945 C C . GLY A 1 123 ? 9.310 2.134 27.163 1.00 74.50 123 GLY A C 1
ATOM 946 O O . GLY A 1 123 ? 8.879 1.957 28.304 1.00 74.50 123 GLY A O 1
ATOM 947 N N . ARG A 1 124 ? 9.253 1.184 26.232 1.00 79.50 124 ARG A N 1
ATOM 948 C CA . ARG A 1 124 ? 8.663 -0.134 26.465 1.00 79.50 124 ARG A CA 1
ATOM 949 C C . ARG A 1 124 ? 9.736 -1.109 26.983 1.00 79.50 124 ARG A C 1
ATOM 951 O O . ARG A 1 124 ? 10.805 -1.177 26.378 1.00 79.50 124 ARG A O 1
ATOM 958 N N . PRO A 1 125 ? 9.502 -1.844 28.090 1.00 79.62 125 PRO A N 1
ATOM 959 C CA . PRO A 1 125 ? 10.473 -2.812 28.601 1.00 79.62 125 PRO A CA 1
ATOM 960 C C . PRO A 1 125 ? 10.828 -3.885 27.564 1.00 79.62 125 PRO A C 1
ATOM 962 O O . PRO A 1 125 ? 9.968 -4.324 26.801 1.00 79.62 125 PRO A O 1
ATOM 965 N N . GLU A 1 126 ? 12.084 -4.334 27.553 1.00 76.12 126 GLU A N 1
ATOM 966 C CA . GLU A 1 126 ? 12.531 -5.396 26.646 1.00 76.12 126 GLU A CA 1
ATOM 967 C C . GLU A 1 126 ? 11.720 -6.684 26.873 1.00 76.12 126 GLU A C 1
ATOM 969 O O . GLU A 1 126 ? 11.540 -7.130 28.008 1.00 76.12 126 GLU A O 1
ATOM 974 N N . GLY A 1 127 ? 11.194 -7.256 25.788 1.00 75.94 127 GLY A N 1
ATOM 975 C CA . GLY A 1 127 ? 10.351 -8.454 25.819 1.00 75.94 127 GLY A CA 1
ATOM 976 C C . GLY A 1 127 ? 8.889 -8.224 26.232 1.00 75.94 127 GLY A C 1
ATOM 977 O O . GLY A 1 127 ? 8.080 -9.141 26.099 1.00 75.94 127 GLY A O 1
ATOM 978 N N . ASP A 1 128 ? 8.501 -7.024 26.683 1.00 85.06 128 ASP A N 1
ATOM 979 C CA . ASP A 1 128 ? 7.085 -6.687 26.861 1.00 85.06 128 ASP A CA 1
ATOM 980 C C . ASP A 1 128 ? 6.447 -6.536 25.475 1.00 85.06 128 ASP A C 1
ATOM 982 O O . ASP A 1 128 ? 6.804 -5.632 24.730 1.00 85.06 128 ASP A O 1
ATOM 986 N N . THR A 1 129 ? 5.474 -7.379 25.134 1.00 88.12 129 THR A N 1
ATOM 987 C CA . THR A 1 129 ? 4.673 -7.288 23.895 1.00 88.12 129 THR A CA 1
ATOM 988 C C . THR A 1 129 ? 3.170 -7.167 24.174 1.00 88.12 129 THR A C 1
ATOM 990 O O . THR A 1 129 ? 2.362 -7.161 23.251 1.00 88.12 129 THR A O 1
ATOM 993 N N . ARG A 1 130 ? 2.768 -6.984 25.440 1.00 92.06 130 ARG A N 1
ATOM 994 C CA . ARG A 1 130 ? 1.369 -6.851 25.864 1.00 92.06 130 ARG A CA 1
ATOM 995 C C . ARG A 1 130 ? 0.722 -5.540 25.408 1.00 92.06 130 ARG A C 1
ATOM 997 O O . ARG A 1 130 ? 1.319 -4.469 25.533 1.00 92.06 130 ARG A O 1
ATOM 1004 N N . SER A 1 131 ? -0.516 -5.586 24.935 1.00 93.12 131 SER A N 1
ATOM 1005 C CA . SER A 1 131 ? -1.259 -4.370 24.582 1.00 93.12 131 SER A CA 1
ATOM 1006 C C . SER A 1 131 ? -1.576 -3.494 25.807 1.00 93.12 131 SER A C 1
ATOM 1008 O O . SER A 1 131 ? -1.584 -3.946 26.962 1.00 93.12 131 SER A O 1
ATOM 1010 N N . VAL A 1 132 ? -1.858 -2.218 25.556 1.00 93.00 132 VAL A N 1
ATOM 1011 C CA . VAL A 1 132 ? -2.400 -1.271 26.543 1.00 93.00 132 VAL A CA 1
ATOM 1012 C C . VAL A 1 132 ? -3.713 -0.711 26.029 1.00 93.00 132 VAL A C 1
ATOM 1014 O O . VAL A 1 132 ? -3.886 -0.586 24.825 1.00 93.00 132 VAL A O 1
ATOM 1017 N N . TRP A 1 133 ? -4.640 -0.361 26.909 1.00 92.50 133 TRP A N 1
ATOM 1018 C CA . TRP A 1 133 ? -5.886 0.289 26.507 1.00 92.50 133 TRP A CA 1
ATOM 1019 C C . TRP A 1 133 ? -6.006 1.680 27.111 1.00 92.50 133 TRP A C 1
ATOM 1021 O O . TRP A 1 133 ? -5.429 1.964 28.161 1.00 92.50 133 TRP A O 1
ATOM 1031 N N . PHE A 1 134 ? -6.781 2.537 26.456 1.00 94.44 134 PHE A N 1
ATOM 1032 C CA . PHE A 1 134 ? -7.145 3.873 26.917 1.00 94.44 134 PHE A CA 1
ATOM 1033 C C . PHE A 1 134 ? -8.660 4.034 26.872 1.00 94.44 134 PHE A C 1
ATOM 1035 O O . PHE A 1 134 ? -9.292 3.575 25.922 1.00 94.44 134 PHE A O 1
ATOM 1042 N N . ALA A 1 135 ? -9.237 4.693 27.872 1.00 93.62 135 ALA A N 1
ATOM 1043 C CA . ALA A 1 135 ? -10.673 4.932 27.956 1.00 93.62 135 ALA A CA 1
ATOM 1044 C C . ALA A 1 135 ? -10.988 6.425 28.065 1.00 93.62 135 ALA A C 1
ATOM 1046 O O . ALA A 1 135 ? -10.402 7.131 28.895 1.00 93.62 135 ALA A O 1
ATOM 1047 N N . LEU A 1 136 ? -11.941 6.874 27.247 1.00 94.12 136 LEU A N 1
ATOM 1048 C CA . LEU A 1 136 ? -12.534 8.205 27.288 1.00 94.12 136 LEU A CA 1
ATOM 1049 C C . LEU A 1 136 ? -14.034 8.078 27.556 1.00 94.12 136 LEU A C 1
ATOM 1051 O O . LEU A 1 136 ? -14.752 7.400 26.819 1.00 94.12 136 LEU A O 1
ATOM 1055 N N . ASP A 1 137 ? -14.503 8.757 28.596 1.00 93.44 137 ASP A N 1
ATOM 1056 C CA . ASP A 1 137 ? -15.917 8.792 28.957 1.00 93.44 137 ASP A CA 1
ATOM 1057 C C . ASP A 1 137 ? -16.580 10.029 28.328 1.00 93.44 137 ASP A C 1
ATOM 1059 O O . ASP A 1 137 ? -16.087 11.152 28.473 1.00 93.44 137 ASP A O 1
ATOM 1063 N N . ILE A 1 138 ? -17.700 9.829 27.629 1.00 95.19 138 ILE A N 1
ATOM 1064 C CA . ILE A 1 138 ? -18.472 10.886 26.956 1.00 95.19 138 ILE A CA 1
ATOM 1065 C C . ILE A 1 138 ? -19.951 10.830 27.343 1.00 95.19 138 ILE A C 1
ATOM 1067 O O . ILE A 1 138 ? -20.444 9.823 27.854 1.00 95.19 138 ILE A O 1
ATOM 1071 N N . VAL A 1 139 ? -20.675 11.923 27.084 1.00 96.50 139 VAL A N 1
ATOM 1072 C CA . VAL A 1 139 ? -22.130 11.995 27.272 1.00 96.50 139 VAL A CA 1
ATOM 1073 C C . VAL A 1 139 ? -22.793 12.410 25.963 1.00 96.50 139 VAL A C 1
ATOM 1075 O O . VAL A 1 139 ? -22.611 13.536 25.495 1.00 96.50 139 VAL A O 1
ATOM 1078 N N . ALA A 1 140 ? -23.574 11.505 25.381 1.00 96.19 140 ALA A N 1
ATOM 1079 C CA . ALA A 1 140 ? -24.350 11.750 24.173 1.00 96.19 140 ALA A CA 1
ATOM 1080 C C . ALA A 1 140 ? -25.647 12.508 24.489 1.00 96.19 140 ALA A C 1
ATOM 1082 O O . ALA A 1 140 ? -26.336 12.213 25.471 1.00 96.19 140 ALA A O 1
ATOM 1083 N N . ASP A 1 141 ? -25.968 13.508 23.666 1.00 94.94 141 ASP A N 1
ATOM 1084 C CA . ASP A 1 141 ? -27.191 14.317 23.771 1.00 94.94 141 ASP A CA 1
ATOM 1085 C C . ASP A 1 141 ? -28.198 13.924 22.680 1.00 94.94 141 ASP A C 1
ATOM 1087 O O . ASP A 1 141 ? -27.781 13.537 21.589 1.00 94.94 141 ASP A O 1
ATOM 1091 N N . PRO A 1 142 ? -29.520 14.056 22.908 1.00 94.31 142 PRO A N 1
ATOM 1092 C CA . PRO A 1 142 ? -30.522 13.796 21.873 1.00 94.31 142 PRO A CA 1
ATOM 1093 C C . PRO A 1 142 ? -30.358 14.608 20.578 1.00 94.31 142 PRO A C 1
ATOM 1095 O O . PRO A 1 142 ? -30.922 14.220 19.557 1.00 94.31 142 PRO A O 1
ATOM 1098 N N . SER A 1 143 ? -29.649 15.739 20.619 1.00 93.88 143 SER A N 1
ATOM 1099 C CA . SER A 1 143 ? -29.349 16.568 19.448 1.00 93.88 143 SER A CA 1
ATOM 1100 C C . SER A 1 143 ? -28.108 16.129 18.665 1.00 93.88 143 SER A C 1
ATOM 1102 O O . SER A 1 143 ? -27.887 16.658 17.573 1.00 93.88 143 SER A O 1
ATOM 1104 N N . ASP A 1 144 ? -27.311 15.181 19.175 1.00 93.88 144 ASP A N 1
ATOM 1105 C CA . ASP A 1 144 ? -26.149 14.659 18.456 1.00 93.88 144 ASP A CA 1
ATOM 1106 C C . ASP A 1 144 ? -26.606 13.885 17.205 1.00 93.88 144 ASP A C 1
ATOM 1108 O O . ASP A 1 144 ? -27.496 13.036 17.234 1.00 93.88 144 ASP A O 1
ATOM 1112 N N . THR A 1 145 ? -25.973 14.184 16.076 1.00 92.69 145 THR A N 1
ATOM 1113 C CA . THR A 1 145 ? -26.278 13.634 14.745 1.00 92.69 145 THR A CA 1
ATOM 1114 C C . THR A 1 145 ? -25.136 12.809 14.164 1.00 92.69 145 THR A C 1
ATOM 1116 O O . THR A 1 145 ? -25.328 12.125 13.159 1.00 92.69 145 THR A O 1
ATOM 1119 N N . LEU A 1 146 ? -23.947 12.896 14.762 1.00 93.38 146 LEU A N 1
ATOM 1120 C CA . LEU A 1 146 ? -22.747 12.161 14.382 1.00 93.38 146 LEU A CA 1
ATOM 1121 C C . LEU A 1 146 ? -21.725 12.258 15.518 1.00 93.38 146 LEU A C 1
ATOM 1123 O O . LEU A 1 146 ? -21.527 13.349 16.054 1.00 93.38 146 LEU A O 1
ATOM 1127 N N . THR A 1 147 ? -21.037 11.161 15.816 1.00 96.56 147 THR A N 1
ATOM 1128 C CA . THR A 1 147 ? -19.877 11.146 16.710 1.00 96.56 147 THR A CA 1
ATOM 1129 C C . THR A 1 147 ? -18.672 10.587 15.963 1.00 96.56 147 THR A C 1
ATOM 1131 O O . THR A 1 147 ? -18.735 9.477 15.438 1.00 96.56 147 THR A O 1
ATOM 1134 N N . LEU A 1 148 ? -17.573 11.339 15.926 1.00 97.00 148 LEU A N 1
ATOM 1135 C CA . LEU A 1 148 ? -16.312 10.913 15.321 1.00 97.00 148 LEU A CA 1
ATOM 1136 C C . LEU A 1 148 ? -15.229 10.766 16.386 1.00 97.00 148 LEU A C 1
ATOM 1138 O O . LEU A 1 148 ? -15.084 11.630 17.249 1.00 97.00 148 LEU A O 1
ATOM 1142 N N . LEU A 1 149 ? -14.447 9.692 16.297 1.00 97.38 149 LEU A N 1
ATOM 1143 C CA . LEU A 1 149 ? -13.185 9.539 17.013 1.00 97.38 149 LEU A CA 1
ATOM 1144 C C . LEU A 1 149 ? -12.035 9.796 16.047 1.00 97.38 149 LEU A C 1
ATOM 1146 O O . LEU A 1 149 ? -11.810 9.026 15.119 1.00 97.38 149 LEU A O 1
ATOM 1150 N N . HIS A 1 150 ? -11.274 10.838 16.322 1.00 97.62 150 HIS A N 1
ATOM 1151 C CA . HIS A 1 150 ? -9.990 11.118 15.705 1.00 97.62 150 HIS A CA 1
ATOM 1152 C C . HIS A 1 150 ? -8.897 10.593 16.629 1.00 97.62 150 HIS A C 1
ATOM 1154 O O . HIS A 1 150 ? -8.873 10.963 17.805 1.00 97.62 150 HIS A O 1
ATOM 1160 N N . LEU A 1 151 ? -7.998 9.751 16.129 1.00 96.88 151 LEU A N 1
ATOM 1161 C CA . LEU A 1 151 ? -6.881 9.238 16.920 1.00 96.88 151 LEU A CA 1
ATOM 1162 C C . LEU A 1 151 ? -5.587 9.203 16.116 1.00 96.88 151 LEU A C 1
ATOM 1164 O O . LEU A 1 151 ? -5.621 8.980 14.913 1.00 96.88 151 LEU A O 1
ATOM 1168 N N . ALA A 1 152 ? -4.462 9.366 16.801 1.00 96.56 152 ALA A N 1
ATOM 1169 C CA . ALA A 1 152 ? -3.125 9.055 16.315 1.00 96.56 152 ALA A CA 1
ATOM 1170 C C . ALA A 1 152 ? -2.425 8.171 17.352 1.00 96.56 152 ALA A C 1
ATOM 1172 O O . ALA A 1 152 ? -2.532 8.408 18.562 1.00 96.56 152 ALA A O 1
ATOM 1173 N N . THR A 1 153 ? -1.727 7.135 16.889 1.00 94.69 153 THR A N 1
ATOM 1174 C CA . THR A 1 153 ? -1.028 6.197 17.773 1.00 94.69 153 THR A CA 1
ATOM 1175 C C . THR A 1 153 ? 0.187 5.568 17.088 1.00 94.69 153 THR A C 1
ATOM 1177 O O . THR A 1 153 ? 0.057 5.064 15.976 1.00 94.69 153 THR A O 1
ATOM 1180 N N . PRO A 1 154 ? 1.366 5.546 17.735 1.00 92.44 154 PRO A N 1
ATOM 1181 C CA . PRO A 1 154 ? 2.498 4.724 17.318 1.00 92.44 154 PRO A CA 1
ATOM 1182 C C . PRO A 1 154 ? 2.182 3.259 17.624 1.00 92.44 154 PRO A C 1
ATOM 1184 O O . PRO A 1 154 ? 2.421 2.755 18.726 1.00 92.44 154 PRO A O 1
ATOM 1187 N N . GLY A 1 155 ? 1.555 2.600 16.658 1.00 92.38 155 GLY A N 1
ATOM 1188 C CA . GLY A 1 155 ? 1.144 1.214 16.759 1.00 92.38 155 GLY A CA 1
ATOM 1189 C C . GLY A 1 155 ? -0.101 0.925 15.944 1.00 92.38 155 GLY A C 1
ATOM 1190 O O . GLY A 1 155 ? -0.403 1.614 14.976 1.00 92.38 155 GLY A O 1
ATOM 1191 N N . VAL A 1 156 ? -0.825 -0.101 16.365 1.00 94.69 156 VAL A N 1
ATOM 1192 C CA . VAL A 1 156 ? -2.098 -0.519 15.773 1.00 94.69 156 VAL A CA 1
ATOM 1193 C C . VAL A 1 156 ? -3.182 -0.504 16.842 1.00 94.69 156 VAL A C 1
ATOM 1195 O O . VAL A 1 156 ? -2.921 -0.893 17.984 1.00 94.69 156 VAL A O 1
ATOM 1198 N N . ALA A 1 157 ? -4.376 -0.029 16.484 1.00 94.88 157 ALA A N 1
ATOM 1199 C CA . ALA A 1 157 ? -5.474 0.206 17.415 1.00 94.88 157 ALA A CA 1
ATOM 1200 C C . ALA A 1 157 ? -6.739 -0.605 17.095 1.00 94.88 157 ALA A C 1
ATOM 1202 O O . ALA A 1 157 ? -7.144 -0.719 15.940 1.00 94.88 157 ALA A O 1
ATOM 1203 N N . ASP A 1 158 ? -7.403 -1.084 18.149 1.00 94.25 158 ASP A N 1
ATOM 1204 C CA . ASP A 1 158 ? -8.776 -1.600 18.135 1.00 94.25 158 ASP A CA 1
ATOM 1205 C C . ASP A 1 158 ? -9.673 -0.648 18.936 1.00 94.25 158 ASP A C 1
ATOM 1207 O O . ASP A 1 158 ? -9.376 -0.314 20.086 1.00 94.25 158 ASP A O 1
ATOM 1211 N N . VAL A 1 159 ? -10.768 -0.194 18.323 1.00 94.25 159 VAL A N 1
ATOM 1212 C CA . VAL A 1 159 ? -11.681 0.800 18.905 1.00 94.25 159 VAL A CA 1
ATOM 1213 C C . VAL A 1 159 ? -13.007 0.148 19.269 1.00 94.25 159 VAL A C 1
ATOM 1215 O O . VAL A 1 159 ? -13.610 -0.573 18.467 1.00 94.25 159 VAL A O 1
ATOM 1218 N N . ARG A 1 160 ? -13.498 0.451 20.473 1.00 92.50 160 ARG A N 1
ATOM 1219 C CA . ARG A 1 160 ? -14.739 -0.099 21.026 1.00 92.50 160 ARG A CA 1
ATOM 1220 C C . ARG A 1 160 ? -15.581 0.992 21.682 1.00 92.50 160 ARG A C 1
ATOM 1222 O O . ARG A 1 160 ? -15.039 1.929 22.266 1.00 92.50 160 ARG A O 1
ATOM 1229 N N . VAL A 1 161 ? -16.901 0.838 21.639 1.00 93.56 161 VAL A N 1
ATOM 1230 C CA . VAL A 1 161 ? -17.866 1.680 22.364 1.00 93.56 161 VAL A CA 1
ATOM 1231 C C . VAL A 1 161 ? -18.657 0.782 23.306 1.00 93.56 161 VAL A C 1
ATOM 1233 O O . VAL A 1 161 ? -19.253 -0.198 22.869 1.00 93.56 161 VAL A O 1
ATOM 1236 N N . ASP A 1 162 ? -18.608 1.072 24.606 1.00 91.69 162 ASP A N 1
ATOM 1237 C CA . ASP A 1 162 ? -19.237 0.271 25.668 1.00 91.69 162 ASP A CA 1
ATOM 1238 C C . ASP A 1 162 ? -18.879 -1.227 25.609 1.00 91.69 162 ASP A C 1
ATOM 1240 O O . ASP A 1 162 ? -19.708 -2.103 25.848 1.00 91.69 162 ASP A O 1
ATOM 1244 N N . GLY A 1 163 ? -17.626 -1.530 25.255 1.00 86.62 163 GLY A N 1
ATOM 1245 C CA . GLY A 1 163 ? -17.117 -2.898 25.090 1.00 86.62 163 GLY A CA 1
ATOM 1246 C C . GLY A 1 163 ? -17.440 -3.546 23.739 1.00 86.62 163 GLY A C 1
ATOM 1247 O O . GLY A 1 163 ? -16.888 -4.591 23.409 1.00 86.62 163 GLY A O 1
ATOM 1248 N N . HIS A 1 164 ? -18.268 -2.928 22.900 1.00 88.50 164 HIS A N 1
ATOM 1249 C CA . HIS A 1 164 ? -18.555 -3.440 21.564 1.00 88.50 164 HIS A CA 1
ATOM 1250 C C . HIS A 1 164 ? -17.529 -2.918 20.559 1.00 88.50 164 HIS A C 1
ATOM 1252 O O . HIS A 1 164 ? -17.390 -1.707 20.384 1.00 88.50 164 HIS A O 1
ATOM 1258 N N . SER A 1 165 ? -16.814 -3.827 19.888 1.00 87.94 165 SER A N 1
ATOM 1259 C CA . SER A 1 165 ? -15.909 -3.457 18.795 1.00 87.94 165 SER A CA 1
ATOM 1260 C C . SER A 1 165 ? -16.665 -2.719 17.696 1.00 87.94 165 SER A C 1
ATOM 1262 O O . SER A 1 165 ? -17.774 -3.111 17.324 1.00 87.94 165 SER A O 1
ATOM 1264 N N . LEU A 1 166 ? -16.036 -1.686 17.134 1.00 86.75 166 LEU A N 1
ATOM 1265 C CA . LEU A 1 166 ? -16.519 -1.088 15.894 1.00 86.75 166 LEU A CA 1
ATOM 1266 C C . LEU A 1 166 ? -16.418 -2.064 14.718 1.00 86.75 166 LEU A C 1
ATOM 1268 O O . LEU A 1 166 ? -17.141 -1.884 13.743 1.00 86.75 166 LEU A O 1
ATOM 1272 N N . GLY A 1 167 ? -15.531 -3.067 14.791 1.00 71.94 167 GLY A N 1
ATOM 1273 C CA . GLY A 1 167 ? -15.427 -4.201 13.863 1.00 71.94 167 GLY A CA 1
ATOM 1274 C C . GLY A 1 167 ? -15.146 -3.857 12.396 1.00 71.94 167 GLY A C 1
ATOM 1275 O O . GLY A 1 167 ? -15.118 -4.757 11.565 1.00 71.94 167 GLY A O 1
ATOM 1276 N N . ARG A 1 168 ? -14.983 -2.573 12.057 1.00 77.38 168 ARG A N 1
ATOM 1277 C CA . ARG A 1 168 ? -14.843 -2.100 10.675 1.00 77.38 168 ARG A CA 1
ATOM 1278 C C . ARG A 1 168 ? -13.398 -2.139 10.208 1.00 77.38 168 ARG A C 1
ATOM 1280 O O . ARG A 1 168 ? -13.109 -2.789 9.217 1.00 77.38 168 ARG A O 1
ATOM 1287 N N . ASN A 1 169 ? -12.512 -1.451 10.923 1.00 89.44 169 ASN A N 1
ATOM 1288 C CA . ASN A 1 169 ? -11.116 -1.278 10.530 1.00 89.44 169 ASN A CA 1
ATOM 1289 C C . ASN A 1 169 ? -10.216 -2.089 11.461 1.00 89.44 169 ASN A C 1
ATOM 1291 O O . ASN A 1 169 ? -10.424 -2.069 12.673 1.00 89.44 169 ASN A O 1
ATOM 1295 N N . ILE A 1 170 ? -9.202 -2.737 10.899 1.00 91.94 170 ILE A N 1
ATOM 1296 C CA . ILE A 1 170 ? -8.142 -3.432 11.637 1.00 91.94 170 ILE A CA 1
ATOM 1297 C C . ILE A 1 170 ? -6.784 -2.917 11.172 1.00 91.94 170 ILE A C 1
ATOM 1299 O O . ILE A 1 170 ? -6.683 -2.346 10.090 1.00 91.94 170 ILE A O 1
ATOM 1303 N N . LEU A 1 171 ? -5.744 -3.089 11.991 1.00 93.94 171 LEU A N 1
ATOM 1304 C CA . LEU A 1 171 ? -4.368 -2.667 11.673 1.00 93.94 171 LEU A CA 1
ATOM 1305 C C . LEU A 1 171 ? -4.198 -1.160 11.362 1.00 93.94 171 LEU A C 1
ATOM 1307 O O . LEU A 1 171 ? -3.145 -0.739 10.890 1.00 93.94 171 LEU A O 1
ATOM 1311 N N . GLY A 1 172 ? -5.212 -0.337 11.646 1.00 91.88 172 GLY A N 1
ATOM 1312 C CA . GLY A 1 172 ? -5.137 1.120 11.560 1.00 91.88 172 GLY A CA 1
ATOM 1313 C C . GLY A 1 172 ? -4.390 1.715 12.761 1.00 91.88 172 GLY A C 1
ATOM 1314 O O . GLY A 1 172 ? -4.334 1.073 13.815 1.00 91.88 172 GLY A O 1
ATOM 1315 N N . PRO A 1 173 ? -3.836 2.936 12.652 1.00 89.12 173 PRO A N 1
ATOM 1316 C CA . PRO A 1 173 ? -3.995 3.918 11.568 1.00 89.12 173 PRO A CA 1
ATOM 1317 C C . PRO A 1 173 ? -3.065 3.726 10.350 1.00 89.12 173 PRO A C 1
ATOM 1319 O O . PRO A 1 173 ? -3.089 4.549 9.442 1.00 89.12 173 PRO A O 1
ATOM 1322 N N . GLY A 1 174 ? -2.287 2.642 10.304 1.00 85.31 174 GLY A N 1
ATOM 1323 C CA . GLY A 1 174 ? -1.438 2.279 9.167 1.00 85.31 174 GLY A CA 1
ATOM 1324 C C . GLY A 1 174 ? 0.028 2.682 9.335 1.00 85.31 174 GLY A C 1
ATOM 1325 O O . GLY A 1 174 ? 0.424 3.279 10.333 1.00 85.31 174 GLY A O 1
ATOM 1326 N N . TYR A 1 175 ? 0.850 2.305 8.361 1.00 89.88 175 TYR A N 1
ATOM 1327 C CA . TYR A 1 175 ? 2.293 2.567 8.343 1.00 89.88 175 TYR A CA 1
ATOM 1328 C C . TYR A 1 175 ? 2.626 4.066 8.251 1.00 89.88 175 TYR A C 1
ATOM 1330 O O . TYR A 1 175 ? 1.888 4.817 7.631 1.00 89.88 175 TYR A O 1
ATOM 1338 N N . SER A 1 176 ? 3.750 4.497 8.832 1.00 90.00 176 SER A N 1
ATOM 1339 C CA . SER A 1 176 ? 4.349 5.834 8.659 1.00 90.00 176 SER A CA 1
ATOM 1340 C C . SER A 1 176 ? 5.873 5.738 8.715 1.00 90.00 176 SER A C 1
ATOM 1342 O O . SER A 1 176 ? 6.410 4.664 8.988 1.00 90.00 176 SER A O 1
ATOM 1344 N N . ASP A 1 177 ? 6.592 6.850 8.536 1.00 89.25 177 ASP A N 1
ATOM 1345 C CA . ASP A 1 177 ? 7.978 6.920 9.017 1.00 89.25 177 ASP A CA 1
ATOM 1346 C C . ASP A 1 177 ? 7.972 6.697 10.539 1.00 89.25 177 ASP A C 1
ATOM 1348 O O . ASP A 1 177 ? 7.502 7.548 11.297 1.00 89.25 177 ASP A O 1
ATOM 1352 N N . LEU A 1 178 ? 8.462 5.538 10.990 1.00 86.06 178 LEU A N 1
ATOM 1353 C CA . LEU A 1 178 ? 8.370 5.122 12.393 1.00 86.06 178 LEU A CA 1
ATOM 1354 C C . LEU A 1 178 ? 9.195 6.007 13.334 1.00 86.06 178 LEU A C 1
ATOM 1356 O O . LEU A 1 178 ? 8.958 5.988 14.544 1.00 86.06 178 LEU A O 1
ATOM 1360 N N . HIS A 1 179 ? 10.156 6.775 12.816 1.00 84.50 179 HIS A N 1
ATOM 1361 C CA . HIS A 1 179 ? 11.026 7.647 13.602 1.00 84.50 179 HIS A CA 1
ATOM 1362 C C . HIS A 1 179 ? 10.481 9.069 13.738 1.00 84.50 179 HIS A C 1
ATOM 1364 O O . HIS A 1 179 ? 10.767 9.733 14.737 1.00 84.50 179 HIS A O 1
ATOM 1370 N N . ARG A 1 180 ? 9.754 9.558 12.728 1.00 86.56 180 ARG A N 1
ATOM 1371 C CA . ARG A 1 180 ? 9.393 10.982 12.606 1.00 86.56 180 ARG A CA 1
ATOM 1372 C C . ARG A 1 180 ? 7.897 11.241 12.640 1.00 86.56 180 ARG A C 1
ATOM 1374 O O . ARG A 1 180 ? 7.483 12.299 13.116 1.00 86.56 180 ARG A O 1
ATOM 1381 N N . GLU A 1 181 ? 7.103 10.301 12.145 1.00 91.69 181 GLU A N 1
ATOM 1382 C CA . GLU A 1 181 ? 5.667 10.465 11.969 1.00 91.69 181 GLU A CA 1
ATOM 1383 C C . GLU A 1 181 ? 4.875 9.447 12.790 1.00 91.69 181 GLU A C 1
ATOM 1385 O O . GLU A 1 181 ? 5.376 8.401 13.213 1.00 91.69 181 GLU A O 1
ATOM 1390 N N . VAL A 1 182 ? 3.609 9.771 13.022 1.00 93.00 182 VAL A N 1
ATOM 1391 C CA . VAL A 1 182 ? 2.603 8.831 13.507 1.00 93.00 182 VAL A CA 1
ATOM 1392 C C . VAL A 1 182 ? 1.338 9.028 12.686 1.00 93.00 182 VAL A C 1
ATOM 1394 O O . VAL A 1 182 ? 0.823 10.147 12.602 1.00 93.00 182 VAL A O 1
ATOM 1397 N N . SER A 1 183 ? 0.832 7.940 12.108 1.00 94.69 183 SER A N 1
ATOM 1398 C CA . SER A 1 183 ? -0.418 7.964 11.353 1.00 94.69 183 SER A CA 1
ATOM 1399 C C . SER A 1 183 ? -1.613 8.232 12.266 1.00 94.69 183 SER A C 1
ATOM 1401 O O . SER A 1 183 ? -1.676 7.782 13.416 1.00 94.69 183 SER A O 1
ATOM 1403 N N . ALA A 1 184 ? -2.583 8.960 11.731 1.00 95.81 184 ALA A N 1
ATOM 1404 C CA . ALA A 1 184 ? -3.871 9.222 12.339 1.00 95.81 184 ALA A CA 1
ATOM 1405 C C . ALA A 1 184 ? -5.001 8.558 11.550 1.00 95.81 184 ALA A C 1
ATOM 1407 O O . ALA A 1 184 ? -4.878 8.274 10.365 1.00 95.81 184 ALA A O 1
ATOM 1408 N N . ALA A 1 185 ? -6.127 8.325 12.213 1.00 95.56 185 ALA A N 1
ATOM 1409 C CA . ALA A 1 185 ? -7.340 7.818 11.594 1.00 95.56 185 ALA A CA 1
ATOM 1410 C C . ALA A 1 185 ? -8.575 8.477 12.207 1.00 95.56 185 ALA A C 1
ATOM 1412 O O . ALA A 1 185 ? -8.576 8.916 13.362 1.00 95.56 185 ALA A O 1
ATOM 1413 N N . THR A 1 186 ? -9.648 8.512 11.419 1.00 95.88 186 THR A N 1
ATOM 1414 C CA . THR A 1 186 ? -10.972 8.931 11.882 1.00 95.88 186 THR A CA 1
ATOM 1415 C C . THR A 1 186 ? -11.935 7.755 11.823 1.00 95.88 186 THR A C 1
ATOM 1417 O O . THR A 1 186 ? -12.117 7.142 10.773 1.00 95.88 186 THR A O 1
ATOM 1420 N N . HIS A 1 187 ? -12.579 7.463 12.947 1.00 95.56 187 HIS A N 1
ATOM 1421 C CA . HIS A 1 187 ? -13.606 6.441 13.076 1.00 95.56 187 HIS A CA 1
ATOM 1422 C C . HIS A 1 187 ? -14.974 7.093 13.263 1.00 95.56 187 HIS A C 1
ATOM 1424 O O . HIS A 1 187 ? -15.154 7.951 14.126 1.00 95.56 187 HIS A O 1
ATOM 1430 N N . ASP A 1 188 ? -15.948 6.646 12.477 1.00 95.06 188 ASP A N 1
ATOM 1431 C CA . ASP A 1 188 ? -17.356 6.986 12.665 1.00 95.06 188 ASP A CA 1
ATOM 1432 C C . ASP A 1 188 ? -17.975 6.078 13.737 1.00 95.06 188 ASP A C 1
ATOM 1434 O O . ASP A 1 188 ? -18.075 4.862 13.545 1.00 95.06 188 ASP A O 1
ATOM 1438 N N . LEU A 1 189 ? -18.375 6.671 14.866 1.00 95.50 189 LEU A N 1
ATOM 1439 C CA . LEU A 1 189 ? -19.061 5.979 15.965 1.00 95.50 189 LEU A CA 1
ATOM 1440 C C . LEU A 1 189 ? -20.590 5.995 15.794 1.00 95.50 189 LEU A C 1
ATOM 1442 O O . LEU A 1 189 ? -21.314 5.426 16.610 1.00 95.50 189 LEU A O 1
ATOM 1446 N N . GLY A 1 190 ? -21.093 6.645 14.743 1.00 92.25 190 GLY A N 1
ATOM 1447 C CA . GLY A 1 190 ? -22.508 6.814 14.464 1.00 92.25 190 GLY A CA 1
ATOM 1448 C C . GLY A 1 190 ? -23.208 7.760 15.441 1.00 92.25 190 GLY A C 1
ATOM 1449 O O . GLY A 1 190 ? -22.603 8.638 16.061 1.00 92.25 190 GLY A O 1
ATOM 1450 N N . ILE A 1 191 ? -24.525 7.585 15.553 1.00 93.88 191 ILE A N 1
ATOM 1451 C CA . ILE A 1 191 ? -25.365 8.290 16.526 1.00 93.88 191 ILE A CA 1
ATOM 1452 C C . ILE A 1 191 ? -25.470 7.412 17.771 1.00 93.88 191 ILE A C 1
ATOM 1454 O O . ILE A 1 191 ? -26.017 6.310 17.710 1.00 93.88 191 ILE A O 1
ATOM 1458 N N . LEU A 1 192 ? -24.956 7.912 18.891 1.00 94.81 192 LEU A N 1
ATOM 1459 C CA . LEU A 1 192 ? -25.026 7.231 20.181 1.00 94.81 192 LEU A CA 1
ATOM 1460 C C . LEU A 1 192 ? -26.367 7.513 20.869 1.00 94.81 192 LEU A C 1
ATOM 1462 O O . LEU A 1 192 ? -26.997 8.548 20.641 1.00 94.81 192 LEU A O 1
ATOM 1466 N N . LEU A 1 193 ? -26.819 6.581 21.709 1.00 95.56 193 LEU A N 1
ATOM 1467 C CA . LEU A 1 193 ? -28.032 6.785 22.501 1.00 95.56 193 LEU A CA 1
ATOM 1468 C C . LEU A 1 193 ? -27.801 7.900 23.532 1.00 95.56 193 LEU A C 1
ATOM 1470 O O . LEU A 1 193 ? -26.709 8.006 24.065 1.00 95.56 193 LEU A O 1
ATOM 1474 N N . PRO A 1 194 ? -28.802 8.723 23.881 1.00 96.31 194 PRO A N 1
ATOM 1475 C CA . PRO A 1 194 ? -28.603 9.736 24.912 1.00 96.31 194 PRO A CA 1
ATOM 1476 C C . PRO A 1 194 ? -28.183 9.111 26.249 1.00 96.31 194 PRO A C 1
ATOM 1478 O O . PRO A 1 194 ? -28.885 8.241 26.772 1.00 96.31 194 PRO A O 1
ATOM 1481 N N . GLY A 1 195 ? -27.073 9.572 26.827 1.00 96.88 195 GLY A N 1
ATOM 1482 C CA . GLY A 1 195 ? -26.526 8.998 28.057 1.00 96.88 195 GLY A CA 1
ATOM 1483 C C . GLY A 1 195 ? -25.002 8.931 28.092 1.00 96.88 195 GLY A C 1
ATOM 1484 O O . GLY A 1 195 ? -24.318 9.509 27.253 1.00 96.88 195 GLY A O 1
ATOM 1485 N N . ALA A 1 196 ? -24.479 8.267 29.124 1.00 96.19 196 ALA A N 1
ATOM 1486 C CA . ALA A 1 196 ? -23.047 8.069 29.308 1.00 96.19 196 ALA A CA 1
ATOM 1487 C C . ALA A 1 196 ? -22.554 6.874 28.484 1.00 96.19 196 ALA A C 1
ATOM 1489 O O . ALA A 1 196 ? -23.189 5.820 28.503 1.00 96.19 196 ALA A O 1
ATOM 1490 N N . HIS A 1 197 ? -21.406 7.048 27.834 1.00 95.00 197 HIS A N 1
ATOM 1491 C CA . HIS A 1 197 ? -20.723 6.028 27.045 1.00 95.00 197 HIS A CA 1
ATOM 1492 C C . HIS A 1 197 ? -19.228 6.033 27.352 1.00 95.00 197 HIS A C 1
ATOM 1494 O O . HIS A 1 197 ? -18.661 7.086 27.665 1.00 95.00 197 HIS A O 1
ATOM 1500 N N . THR A 1 198 ? -18.581 4.883 27.187 1.00 93.75 198 THR A N 1
ATOM 1501 C CA . THR A 1 198 ? -17.121 4.776 27.245 1.00 93.75 198 THR A CA 1
ATOM 1502 C C . THR A 1 198 ? -16.568 4.322 25.902 1.00 93.75 198 THR A C 1
ATOM 1504 O O . THR A 1 198 ? -16.872 3.230 25.418 1.00 93.75 198 THR A O 1
ATOM 1507 N N . VAL A 1 199 ? -15.698 5.145 25.319 1.00 94.81 199 VAL A N 1
ATOM 1508 C CA . VAL A 1 199 ? -14.910 4.798 24.133 1.00 94.81 199 VAL A CA 1
ATOM 1509 C C . VAL A 1 199 ? -13.568 4.244 24.592 1.00 94.81 199 VAL A C 1
ATOM 1511 O O . VAL A 1 199 ? -12.840 4.904 25.333 1.00 94.81 199 VAL A O 1
ATOM 1514 N N . THR A 1 200 ? -13.246 3.028 24.159 1.00 93.50 200 THR A N 1
ATOM 1515 C CA . THR A 1 200 ? -12.001 2.330 24.504 1.00 93.50 200 THR A CA 1
ATOM 1516 C C . THR A 1 200 ? -11.143 2.149 23.262 1.00 93.50 200 THR A C 1
ATOM 1518 O O . THR A 1 200 ? -11.654 1.759 22.213 1.00 93.50 200 THR A O 1
ATOM 1521 N N . VAL A 1 201 ? -9.845 2.408 23.389 1.00 94.75 201 VAL A N 1
ATOM 1522 C CA . VAL A 1 201 ? -8.847 2.195 22.337 1.00 94.75 201 VAL A CA 1
ATOM 1523 C C . VAL A 1 201 ? -7.766 1.272 22.888 1.00 94.75 201 VAL A C 1
ATOM 1525 O O . VAL A 1 201 ? -6.998 1.683 23.757 1.00 94.75 201 VAL A O 1
ATOM 1528 N N . GLU A 1 202 ? -7.716 0.023 22.427 1.00 94.06 202 GLU A N 1
ATOM 1529 C CA . GLU A 1 202 ? -6.624 -0.909 22.732 1.00 94.06 202 GLU A CA 1
ATOM 1530 C C . GLU A 1 202 ? -5.525 -0.758 21.680 1.00 94.06 202 GLU A C 1
ATOM 1532 O O . GLU A 1 202 ? -5.805 -0.789 20.488 1.00 94.06 202 GLU A O 1
ATOM 1537 N N . VAL A 1 203 ? -4.282 -0.585 22.121 1.00 94.75 203 VAL A N 1
ATOM 1538 C CA . VAL A 1 203 ? -3.114 -0.307 21.289 1.00 94.75 203 VAL A CA 1
ATOM 1539 C C . VAL A 1 203 ? -2.039 -1.367 21.520 1.00 94.75 203 VAL A C 1
ATOM 1541 O O . VAL A 1 203 ? -1.621 -1.625 22.655 1.00 94.75 203 VAL A O 1
ATOM 1544 N N . ALA A 1 204 ? -1.536 -1.933 20.427 1.00 94.19 204 ALA A N 1
ATOM 1545 C CA . ALA A 1 204 ? -0.324 -2.746 20.394 1.00 94.19 204 ALA A CA 1
ATOM 1546 C C . ALA A 1 204 ? 0.771 -2.062 19.560 1.00 94.19 204 ALA A C 1
ATOM 1548 O O . ALA A 1 204 ? 0.496 -1.128 18.813 1.00 94.19 204 ALA A O 1
ATOM 1549 N N . SER A 1 205 ? 2.020 -2.525 19.681 1.00 91.44 205 SER A N 1
ATOM 1550 C CA . SER A 1 205 ? 3.185 -1.869 19.061 1.00 91.44 205 SER A CA 1
ATOM 1551 C C . SER A 1 205 ? 3.128 -1.760 17.540 1.00 91.44 205 SER A C 1
ATOM 1553 O O . SER A 1 205 ? 3.742 -0.852 16.983 1.00 91.44 205 SER A O 1
ATOM 1555 N N . GLY A 1 206 ? 2.474 -2.710 16.862 1.00 92.75 206 GLY A N 1
ATOM 1556 C CA . GLY A 1 206 ? 2.600 -2.854 15.412 1.00 92.75 206 GLY A CA 1
ATOM 1557 C C . GLY A 1 206 ? 4.078 -2.862 14.974 1.00 92.75 206 GLY A C 1
ATOM 1558 O O . GLY A 1 206 ? 4.917 -3.411 15.697 1.00 92.75 206 GLY A O 1
ATOM 1559 N N . PRO A 1 207 ? 4.427 -2.219 13.847 1.00 91.12 207 PRO A N 1
ATOM 1560 C CA . PRO A 1 207 ? 5.812 -2.130 13.384 1.00 91.12 207 PRO A CA 1
ATOM 1561 C C . PRO A 1 207 ? 6.677 -1.124 14.174 1.00 91.12 207 PRO A C 1
ATOM 1563 O O . PRO A 1 207 ? 7.896 -1.164 14.060 1.00 91.12 207 PRO A O 1
ATOM 1566 N N . TYR A 1 208 ? 6.096 -0.237 14.997 1.00 90.44 208 TYR A N 1
ATOM 1567 C CA . TYR A 1 208 ? 6.833 0.847 15.680 1.00 90.44 208 TYR A CA 1
ATOM 1568 C C . TYR A 1 208 ? 7.776 0.358 16.785 1.00 90.44 208 TYR A C 1
ATOM 1570 O O . TYR A 1 208 ? 8.703 1.075 17.180 1.00 90.44 208 TYR A O 1
ATOM 1578 N N . TRP A 1 209 ? 7.525 -0.838 17.321 1.00 89.38 209 TRP A N 1
ATOM 1579 C CA . TRP A 1 209 ? 8.341 -1.422 18.377 1.00 89.38 209 TRP A CA 1
ATOM 1580 C C . TRP A 1 209 ? 8.351 -2.948 18.295 1.00 89.38 209 TRP A C 1
ATOM 1582 O O . TRP A 1 209 ? 7.440 -3.618 18.790 1.00 89.38 209 TRP A O 1
ATOM 1592 N N . ILE A 1 210 ? 9.418 -3.487 17.712 1.00 89.44 210 ILE A N 1
ATOM 1593 C CA . ILE A 1 210 ? 9.668 -4.919 17.553 1.00 89.44 210 ILE A CA 1
ATOM 1594 C C . ILE A 1 210 ? 10.904 -5.276 18.374 1.00 89.44 210 ILE A C 1
ATOM 1596 O O . ILE A 1 210 ? 12.018 -4.879 18.036 1.00 89.44 210 ILE A O 1
ATOM 1600 N N . SER A 1 211 ? 10.698 -6.020 19.460 1.00 83.94 211 SER A N 1
ATOM 1601 C CA . SER A 1 211 ? 11.775 -6.496 20.332 1.00 83.94 211 SER A CA 1
ATOM 1602 C C . SER A 1 211 ? 12.200 -7.922 19.972 1.00 83.94 211 SER A C 1
ATOM 1604 O O . SER A 1 211 ? 11.355 -8.709 19.533 1.00 83.94 211 SER A O 1
ATOM 1606 N N . PRO A 1 212 ? 13.473 -8.300 20.206 1.00 81.06 212 PRO A N 1
ATOM 1607 C CA . PRO A 1 212 ? 13.910 -9.680 20.040 1.00 81.06 212 PRO A CA 1
ATOM 1608 C C . PRO A 1 212 ? 13.059 -10.600 20.916 1.00 81.06 212 PRO A C 1
ATOM 1610 O O . PRO A 1 212 ? 13.055 -10.480 22.141 1.00 81.06 212 PRO A O 1
ATOM 1613 N N . THR A 1 213 ? 12.338 -11.521 20.286 1.00 84.25 213 THR A N 1
ATOM 1614 C CA . THR A 1 213 ? 11.495 -12.493 20.982 1.00 84.25 213 THR A CA 1
ATOM 1615 C C . THR A 1 213 ? 11.982 -13.881 20.581 1.00 84.25 213 THR A C 1
ATOM 1617 O O . THR A 1 213 ? 11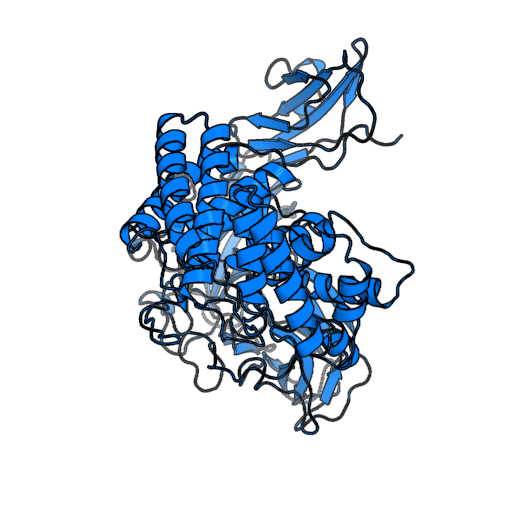.597 -14.352 19.521 1.00 84.25 213 THR A O 1
ATOM 1620 N N . PRO A 1 214 ? 12.845 -14.550 21.375 1.00 79.94 214 PRO A N 1
ATOM 1621 C CA . PRO A 1 214 ? 13.529 -15.781 20.950 1.00 79.94 214 PRO A CA 1
ATOM 1622 C C . PRO A 1 214 ? 12.611 -16.917 20.475 1.00 79.94 214 PRO A C 1
ATOM 1624 O O . PRO A 1 214 ? 13.049 -17.801 19.748 1.00 79.94 214 PRO A O 1
ATOM 1627 N N . GLU A 1 215 ? 11.348 -16.905 20.900 1.00 89.19 215 GLU A N 1
ATOM 1628 C CA . GLU A 1 215 ? 10.334 -17.901 20.545 1.00 89.19 215 GLU A CA 1
ATOM 1629 C C . GLU A 1 215 ? 9.434 -17.466 19.376 1.00 89.19 215 GLU A C 1
ATOM 1631 O O . GLU A 1 215 ? 8.404 -18.099 19.151 1.00 89.19 215 GLU A O 1
ATOM 1636 N N . ARG A 1 216 ? 9.765 -16.378 18.665 1.00 91.44 216 ARG A N 1
ATOM 1637 C CA . ARG A 1 216 ? 8.978 -15.837 17.548 1.00 91.44 216 ARG A CA 1
ATOM 1638 C C . ARG A 1 216 ? 9.872 -15.278 16.444 1.00 91.44 216 ARG A C 1
ATOM 1640 O O . ARG A 1 216 ? 10.947 -14.745 16.697 1.00 91.44 216 ARG A O 1
ATOM 1647 N N . TYR A 1 217 ? 9.390 -15.376 15.215 1.00 93.12 217 TYR A N 1
ATOM 1648 C CA . TYR A 1 217 ? 10.025 -14.782 14.050 1.00 93.12 217 TYR A CA 1
ATOM 1649 C C . TYR A 1 217 ? 9.935 -13.248 14.068 1.00 93.12 217 TYR A C 1
ATOM 1651 O O . TYR A 1 217 ? 8.893 -12.678 14.408 1.00 93.12 217 TYR A O 1
ATOM 1659 N N . SER A 1 218 ? 11.016 -12.602 13.623 1.00 91.44 218 SER A N 1
ATOM 1660 C CA . SER A 1 218 ? 11.098 -11.168 13.333 1.00 91.44 218 SER A CA 1
ATOM 1661 C C . SER A 1 218 ? 11.948 -10.959 12.080 1.00 91.44 218 SER A C 1
ATOM 1663 O O . SER A 1 218 ? 13.087 -11.423 12.050 1.00 91.44 218 SER A O 1
ATOM 1665 N N . LYS A 1 219 ? 11.451 -10.219 11.077 1.00 89.38 219 LYS A N 1
ATOM 1666 C CA . LYS A 1 219 ? 12.283 -9.797 9.931 1.00 89.38 219 LYS A CA 1
ATOM 1667 C C . LYS A 1 219 ? 13.342 -8.772 10.346 1.00 89.38 219 LYS A C 1
ATOM 1669 O O . LYS A 1 219 ? 14.460 -8.814 9.848 1.00 89.38 219 LYS A O 1
ATOM 1674 N N . PHE A 1 220 ? 13.007 -7.883 11.282 1.00 88.19 220 PHE A N 1
ATOM 1675 C CA . PHE A 1 220 ? 13.937 -6.915 11.863 1.00 88.19 220 PHE A CA 1
ATOM 1676 C C . PHE A 1 220 ? 13.621 -6.653 13.342 1.00 88.19 220 PHE A C 1
ATOM 1678 O O . PHE A 1 220 ? 12.565 -7.045 13.841 1.00 88.19 220 PHE A O 1
ATOM 1685 N N . VAL A 1 221 ? 14.539 -5.983 14.040 1.00 88.31 221 VAL A N 1
ATOM 1686 C CA . VAL A 1 221 ? 14.368 -5.499 15.418 1.00 88.31 221 VAL A CA 1
ATOM 1687 C C . VAL A 1 221 ? 14.527 -3.984 15.412 1.00 88.31 221 VAL A C 1
ATOM 1689 O O . VAL A 1 221 ? 15.506 -3.471 14.874 1.00 88.31 221 VAL A O 1
ATOM 1692 N N . GLY A 1 222 ? 13.585 -3.271 16.024 1.00 86.75 222 GLY A N 1
ATOM 1693 C CA . GLY A 1 222 ? 13.561 -1.811 16.020 1.00 86.75 222 GLY A CA 1
ATOM 1694 C C . GLY A 1 222 ? 12.699 -1.258 17.147 1.00 86.75 222 GLY A C 1
ATOM 1695 O O . GLY A 1 222 ? 11.573 -1.701 17.361 1.00 86.75 222 GLY A O 1
ATOM 1696 N N . HIS A 1 223 ? 13.232 -0.293 17.895 1.00 88.19 223 HIS A N 1
ATOM 1697 C CA . HIS A 1 223 ? 12.567 0.344 19.035 1.00 88.19 223 HIS A CA 1
ATOM 1698 C C . HIS A 1 223 ? 12.364 1.834 18.736 1.00 88.19 223 HIS A C 1
ATOM 1700 O O . HIS A 1 223 ? 13.094 2.682 19.249 1.00 88.19 223 HIS A O 1
ATOM 1706 N N . HIS A 1 224 ? 11.415 2.154 17.855 1.00 85.75 224 HIS A N 1
ATOM 1707 C CA . HIS A 1 224 ? 11.237 3.520 17.357 1.00 85.75 224 HIS A CA 1
ATOM 1708 C C . HIS A 1 224 ? 10.366 4.341 18.308 1.00 85.75 224 HIS A C 1
ATOM 1710 O O . HIS A 1 224 ? 10.813 5.334 18.879 1.00 85.75 224 HIS A O 1
ATOM 1716 N N . GLN A 1 225 ? 9.123 3.903 18.519 1.00 88.00 225 GLN A N 1
ATOM 1717 C CA . GLN A 1 225 ? 8.152 4.604 19.356 1.00 88.00 225 GLN A CA 1
ATOM 1718 C C . GLN A 1 225 ? 7.294 3.594 20.126 1.00 88.00 225 GLN A C 1
ATOM 1720 O O . GLN A 1 225 ? 6.635 2.747 19.536 1.00 88.00 225 GLN A O 1
ATOM 1725 N N . ALA A 1 226 ? 7.275 3.679 21.461 1.00 89.38 226 ALA A N 1
ATOM 1726 C CA . ALA A 1 226 ? 6.394 2.833 22.278 1.00 89.38 226 ALA A CA 1
ATOM 1727 C C . ALA A 1 226 ? 4.909 3.219 22.072 1.00 89.38 226 ALA A C 1
ATOM 1729 O O . ALA A 1 226 ? 4.658 4.350 21.656 1.00 89.38 226 ALA A O 1
ATOM 1730 N N . PRO A 1 227 ? 3.924 2.377 22.429 1.00 91.75 227 PRO A N 1
ATOM 1731 C CA . PRO A 1 227 ? 2.506 2.739 22.360 1.00 91.75 227 PRO A CA 1
ATOM 1732 C C . PRO A 1 227 ? 2.132 4.004 23.152 1.00 91.75 227 PRO A C 1
ATOM 1734 O O . PRO A 1 227 ? 2.558 4.206 24.294 1.00 91.75 227 PRO A O 1
ATOM 1737 N N . ALA A 1 228 ? 1.304 4.853 22.548 1.00 94.06 228 ALA A N 1
ATOM 1738 C CA . ALA A 1 228 ? 0.727 6.058 23.143 1.00 94.06 228 ALA A CA 1
ATOM 1739 C C . ALA A 1 228 ? -0.559 6.429 22.393 1.00 94.06 228 ALA A C 1
ATOM 1741 O O . ALA A 1 228 ? -0.792 5.929 21.301 1.00 94.06 228 ALA A O 1
ATOM 1742 N N . LEU A 1 229 ? -1.376 7.321 22.944 1.00 95.88 229 LEU A N 1
ATOM 1743 C CA . LEU A 1 229 ? -2.596 7.785 22.290 1.00 95.88 229 LEU A CA 1
ATOM 1744 C C . LEU A 1 229 ? -2.669 9.309 22.289 1.00 95.88 229 LEU A C 1
ATOM 1746 O O . LEU A 1 229 ? -2.484 9.954 23.321 1.00 95.88 229 LEU A O 1
ATOM 1750 N N . LEU A 1 230 ? -3.001 9.868 21.134 1.00 96.44 230 LEU A N 1
ATOM 1751 C CA . LEU A 1 230 ? -3.519 11.219 20.983 1.00 96.44 230 LEU A CA 1
ATOM 1752 C C . LEU A 1 230 ? -4.913 11.087 20.384 1.00 96.44 230 LEU A C 1
ATOM 1754 O O . LEU A 1 230 ? -5.042 10.523 19.301 1.00 96.44 230 LEU A O 1
ATOM 1758 N N . ALA A 1 231 ? -5.956 11.551 21.073 1.00 97.38 231 ALA A N 1
ATOM 1759 C CA . ALA A 1 231 ? -7.309 11.426 20.545 1.00 97.38 231 ALA A CA 1
ATOM 1760 C C . ALA A 1 231 ? -8.230 12.601 20.883 1.00 97.38 231 ALA A C 1
ATOM 1762 O O . ALA A 1 231 ? -8.078 13.292 21.896 1.00 97.38 231 ALA A O 1
ATOM 1763 N N . LEU A 1 232 ? -9.211 12.781 20.003 1.00 97.38 232 LEU A N 1
ATOM 1764 C CA . LEU A 1 232 ? -10.292 13.752 20.069 1.00 97.38 232 LEU A CA 1
ATOM 1765 C C . LEU A 1 232 ? -11.590 13.059 19.637 1.00 97.38 232 LEU A C 1
ATOM 1767 O O . LEU A 1 232 ? -11.683 12.523 18.538 1.00 97.38 232 LEU A O 1
ATOM 1771 N N . LEU A 1 233 ? -12.603 13.117 20.491 1.00 97.44 233 LEU A N 1
ATOM 1772 C CA . LEU A 1 233 ? -13.979 12.749 20.185 1.00 97.44 233 LEU A CA 1
ATOM 1773 C C . LEU A 1 233 ? -14.767 14.017 19.863 1.00 97.44 233 LEU A C 1
ATOM 1775 O O . LEU A 1 233 ? -14.888 14.873 20.737 1.00 97.44 233 LEU A O 1
ATOM 1779 N N . GLU A 1 234 ? -15.304 14.131 18.648 1.00 96.56 234 GLU A N 1
ATOM 1780 C CA . GLU A 1 234 ? -16.198 15.218 18.228 1.00 96.56 234 GLU A CA 1
ATOM 1781 C C . GLU A 1 234 ? -17.644 14.709 18.120 1.00 96.56 234 GLU A C 1
ATOM 1783 O O . GLU A 1 234 ? -17.939 13.788 17.359 1.00 96.56 234 GLU A O 1
ATOM 1788 N N . GLN A 1 235 ? -18.563 15.334 18.857 1.00 96.12 235 GLN A N 1
ATOM 1789 C CA . GLN A 1 235 ? -20.006 15.086 18.800 1.00 96.12 235 GLN A CA 1
ATOM 1790 C C . GLN A 1 235 ? -20.685 16.264 18.094 1.00 96.12 235 GLN A C 1
ATOM 1792 O O . GLN A 1 235 ? -20.662 17.390 18.598 1.00 96.12 235 GLN A O 1
ATOM 1797 N N . PHE A 1 236 ? -21.269 16.024 16.920 1.00 93.06 236 PHE A N 1
ATOM 1798 C CA . PHE A 1 236 ? -21.900 17.044 16.079 1.00 93.06 236 PHE A CA 1
ATOM 1799 C C . PHE A 1 236 ? -23.411 17.106 16.324 1.00 93.06 236 PHE A C 1
ATOM 1801 O O . PHE A 1 236 ? -24.121 16.178 15.942 1.00 93.06 236 PHE A O 1
ATOM 1808 N N . GLY A 1 237 ? -23.926 18.218 16.849 1.00 90.06 237 GLY A N 1
ATOM 1809 C CA . GLY A 1 237 ? -25.366 18.471 17.006 1.00 90.06 237 GLY A CA 1
ATOM 1810 C C . GLY A 1 237 ? -25.739 19.919 16.683 1.00 90.06 237 GLY A C 1
ATOM 1811 O O . GLY A 1 237 ? -25.241 20.494 15.714 1.00 90.06 237 GLY A O 1
ATOM 1812 N N . GLU A 1 238 ? -26.584 20.544 17.510 1.00 87.50 238 GLU A N 1
ATOM 1813 C CA . GLU A 1 238 ? -26.827 22.001 17.435 1.00 87.50 238 GLU A CA 1
ATOM 1814 C C . GLU A 1 238 ? -25.547 22.813 17.688 1.00 87.50 238 GLU A C 1
ATOM 1816 O O . GLU A 1 238 ? -25.352 23.890 17.122 1.00 87.50 238 GLU A O 1
ATOM 1821 N N . SER A 1 239 ? -24.656 22.264 18.513 1.00 87.25 239 SER A N 1
ATOM 1822 C CA . SER A 1 239 ? -23.269 22.701 18.653 1.00 87.25 239 SER A CA 1
ATOM 1823 C C . SER A 1 239 ? -22.346 21.484 18.614 1.00 87.25 239 SER A C 1
ATOM 1825 O O . SER A 1 239 ? -22.774 20.374 18.933 1.00 87.25 239 SER A O 1
ATOM 1827 N N . THR A 1 240 ? -21.094 21.686 18.205 1.00 90.81 240 THR A N 1
ATOM 1828 C CA . THR A 1 240 ? -20.071 20.636 18.272 1.00 90.81 240 THR A CA 1
ATOM 1829 C C . THR A 1 240 ? -19.471 20.614 19.671 1.00 90.81 240 THR A C 1
ATOM 1831 O O . THR A 1 240 ? -19.074 21.659 20.189 1.00 90.81 240 THR A O 1
ATOM 1834 N N . ARG A 1 241 ? -19.400 19.430 20.282 1.00 94.06 241 ARG A N 1
ATOM 1835 C CA . ARG A 1 241 ? -18.737 19.202 21.572 1.00 94.06 241 ARG A CA 1
ATOM 1836 C C . ARG A 1 241 ? -17.531 18.298 21.374 1.00 94.06 241 ARG A C 1
ATOM 1838 O O . ARG A 1 241 ? -17.592 17.377 20.566 1.00 94.06 241 ARG A O 1
ATOM 1845 N N . SER A 1 242 ? -16.465 18.555 22.125 1.00 94.62 242 SER A N 1
ATOM 1846 C CA . SER A 1 242 ? -15.218 17.801 22.045 1.00 94.62 242 SER A CA 1
ATOM 1847 C C . SER A 1 242 ? -14.798 17.208 23.390 1.00 94.62 242 SER A C 1
ATOM 1849 O O . SER A 1 242 ? -14.943 17.838 24.439 1.00 94.62 242 SER A O 1
ATOM 1851 N N . THR A 1 243 ? -14.250 15.992 23.357 1.00 95.94 243 THR A N 1
ATOM 1852 C CA . THR A 1 243 ? -13.554 15.350 24.485 1.00 95.94 243 THR A CA 1
ATOM 1853 C C . THR A 1 243 ? -12.186 14.873 24.014 1.00 95.94 243 THR A C 1
ATOM 1855 O O . THR A 1 243 ? -12.096 14.205 22.992 1.00 95.94 243 THR A O 1
ATOM 1858 N N . THR A 1 244 ? -11.114 15.205 24.734 1.00 96.38 244 THR A N 1
ATOM 1859 C CA . THR A 1 244 ? -9.735 14.918 24.308 1.00 96.38 244 THR A CA 1
ATOM 1860 C C . THR A 1 244 ? -8.958 14.088 25.318 1.00 96.38 244 THR A C 1
ATOM 1862 O O . THR A 1 244 ? -9.277 14.069 26.510 1.00 96.38 244 THR A O 1
ATOM 1865 N N . THR A 1 245 ? -7.898 13.426 24.852 1.00 94.75 245 THR A N 1
ATOM 1866 C CA . THR A 1 245 ? -6.942 12.742 25.727 1.00 94.75 245 THR A CA 1
ATOM 1867 C C . THR A 1 245 ? -6.179 13.734 26.597 1.00 94.75 245 THR A C 1
ATOM 1869 O O . THR A 1 245 ? -5.551 14.675 26.109 1.00 94.75 245 THR A O 1
ATOM 1872 N N . ARG A 1 246 ? -6.213 13.494 27.910 1.00 92.06 246 ARG A N 1
ATOM 1873 C CA . ARG A 1 246 ? -5.419 14.181 28.941 1.00 92.06 246 ARG A CA 1
ATOM 1874 C C . ARG A 1 246 ? -5.107 13.230 30.088 1.00 92.06 246 ARG A C 1
ATOM 1876 O O . ARG A 1 246 ? -5.933 12.377 30.415 1.00 92.06 246 ARG A O 1
ATOM 1883 N N . ALA A 1 247 ? -3.950 13.398 30.723 1.00 89.19 247 ALA A N 1
ATOM 1884 C CA . ALA A 1 247 ? -3.502 12.532 31.816 1.00 89.19 247 ALA A CA 1
ATOM 1885 C C . ALA A 1 247 ? -4.503 12.462 32.990 1.00 89.19 247 ALA A C 1
ATOM 1887 O O . ALA A 1 247 ? -4.712 11.408 33.574 1.00 89.19 247 ALA A O 1
ATOM 1888 N N . ASP A 1 248 ? -5.179 13.569 33.311 1.00 87.44 248 ASP A N 1
ATOM 1889 C CA . ASP A 1 248 ? -6.134 13.663 34.424 1.00 87.44 248 ASP A CA 1
ATOM 1890 C C . ASP A 1 248 ? -7.537 13.111 34.114 1.00 87.44 248 ASP A C 1
ATOM 1892 O O . ASP A 1 248 ? -8.382 13.066 35.008 1.00 87.44 248 ASP A O 1
ATOM 1896 N N . ARG A 1 249 ? -7.813 12.727 32.860 1.00 88.38 249 ARG A N 1
ATOM 1897 C CA . ARG A 1 249 ? -9.153 12.313 32.393 1.00 88.38 249 ARG A CA 1
ATOM 1898 C C . ARG A 1 249 ? -9.166 11.053 31.537 1.00 88.38 249 ARG A C 1
ATOM 1900 O O . ARG A 1 249 ? -10.241 10.581 31.188 1.00 88.38 249 ARG A O 1
ATOM 1907 N N . THR A 1 250 ? -7.996 10.520 31.196 1.00 93.94 250 THR A N 1
ATOM 1908 C CA . THR A 1 250 ? -7.871 9.286 30.415 1.00 93.94 250 THR A CA 1
ATOM 1909 C C . THR A 1 250 ? -7.468 8.167 31.353 1.00 93.94 250 THR A C 1
ATOM 1911 O O . THR A 1 250 ? -6.429 8.253 32.011 1.00 93.94 250 THR A O 1
ATOM 1914 N N . ARG A 1 251 ? -8.277 7.112 31.409 1.00 92.81 251 ARG A N 1
ATOM 1915 C CA . ARG A 1 251 ? -7.941 5.897 32.160 1.00 92.81 251 ARG A CA 1
ATOM 1916 C C . ARG A 1 251 ? -7.184 4.938 31.255 1.00 92.81 251 ARG A C 1
ATOM 1918 O O . ARG A 1 251 ? -7.418 4.925 30.047 1.00 92.81 251 ARG A O 1
ATOM 1925 N N . THR A 1 252 ? -6.277 4.155 31.822 1.00 92.62 252 THR A N 1
ATOM 1926 C CA . THR A 1 252 ? -5.489 3.173 31.075 1.00 92.62 252 THR A CA 1
ATOM 1927 C C . THR A 1 252 ? -5.197 1.931 31.909 1.00 92.62 252 THR A C 1
ATOM 1929 O O . THR A 1 252 ? -5.241 1.962 33.140 1.00 92.62 252 THR A O 1
ATOM 1932 N N . GLY A 1 253 ? -4.887 0.837 31.219 1.00 89.81 253 GLY A N 1
ATOM 1933 C CA . GLY A 1 253 ? -4.458 -0.421 31.813 1.00 89.81 253 GLY A CA 1
ATOM 1934 C C . GLY A 1 253 ? -3.853 -1.358 30.769 1.00 89.81 253 GLY A C 1
ATOM 1935 O O . GLY A 1 253 ? -3.710 -1.013 29.594 1.00 89.81 253 GLY A O 1
ATOM 1936 N N . ARG A 1 254 ? -3.495 -2.572 31.197 1.00 88.06 254 ARG A N 1
ATOM 1937 C CA . ARG A 1 254 ? -2.978 -3.629 30.311 1.00 88.06 254 ARG A CA 1
ATOM 1938 C C . ARG A 1 254 ? -4.124 -4.429 29.679 1.00 88.06 254 ARG A C 1
ATOM 1940 O O . ARG A 1 254 ? -5.081 -4.777 30.374 1.00 88.06 254 ARG A O 1
ATOM 1947 N N . GLY A 1 255 ? -4.018 -4.743 28.387 1.00 87.25 255 GLY A N 1
ATOM 1948 C CA . GLY A 1 255 ? -5.059 -5.452 27.631 1.00 87.25 255 GLY A CA 1
ATOM 1949 C C . GLY A 1 255 ? -5.063 -6.975 27.810 1.00 87.25 255 GLY A C 1
ATOM 1950 O O . GLY A 1 255 ? -4.168 -7.550 28.445 1.00 87.25 255 GLY A O 1
ATOM 1951 N N . ALA A 1 256 ? -6.095 -7.621 27.258 1.00 85.88 256 ALA A N 1
ATOM 1952 C CA . ALA A 1 256 ? -6.258 -9.082 27.213 1.00 85.88 256 ALA A CA 1
ATOM 1953 C C . ALA A 1 256 ? -5.321 -9.757 26.198 1.00 85.88 256 ALA A C 1
ATOM 1955 O O . ALA A 1 256 ? -5.046 -10.953 26.302 1.00 85.88 256 ALA A O 1
ATOM 1956 N N . THR A 1 257 ? -4.799 -8.984 25.245 1.00 92.75 257 THR A N 1
ATOM 1957 C CA . THR A 1 257 ? -3.755 -9.422 24.319 1.00 92.75 257 THR A CA 1
ATOM 1958 C C . THR A 1 257 ? -2.410 -9.367 25.046 1.00 92.75 257 THR A C 1
ATOM 1960 O O . THR A 1 257 ? -1.778 -8.314 25.158 1.00 92.75 257 THR A O 1
ATOM 1963 N N . VAL A 1 258 ? -2.011 -10.493 25.638 1.00 92.06 258 VAL A N 1
ATOM 1964 C CA . VAL A 1 258 ? -0.839 -10.602 26.520 1.00 92.06 258 VAL A CA 1
ATOM 1965 C C . VAL A 1 258 ? 0.487 -10.594 25.760 1.00 92.06 258 VAL A C 1
ATOM 1967 O O . VAL A 1 258 ? 1.500 -10.233 26.356 1.00 92.06 258 VAL A O 1
ATOM 1970 N N . ALA A 1 259 ? 0.466 -10.898 24.461 1.00 92.81 259 ALA A N 1
ATOM 1971 C CA . ALA A 1 259 ? 1.566 -10.656 23.532 1.00 92.81 259 ALA A CA 1
ATOM 1972 C C . ALA A 1 259 ? 1.016 -10.256 22.157 1.00 92.81 259 ALA A C 1
ATOM 1974 O O . ALA A 1 259 ? 0.084 -10.882 21.668 1.00 92.81 259 ALA A O 1
ATOM 1975 N N . ALA A 1 260 ? 1.595 -9.238 21.527 1.00 93.94 260 ALA A N 1
ATOM 1976 C CA . ALA A 1 260 ? 1.275 -8.808 20.172 1.00 93.94 260 ALA A CA 1
ATOM 1977 C C . ALA A 1 260 ? 2.572 -8.513 19.409 1.00 93.94 260 ALA A C 1
ATOM 1979 O O . ALA A 1 260 ? 3.234 -7.502 19.661 1.00 93.94 260 ALA A O 1
ATOM 1980 N N . HIS A 1 261 ? 2.947 -9.416 18.499 1.00 93.50 261 HIS A N 1
ATOM 1981 C CA . HIS A 1 261 ? 4.169 -9.333 17.703 1.00 93.50 261 HIS A CA 1
ATOM 1982 C C . HIS A 1 261 ? 3.840 -9.212 16.208 1.00 93.50 261 HIS A C 1
ATOM 1984 O O . HIS A 1 261 ? 3.227 -10.111 15.629 1.00 93.50 261 HIS A O 1
ATOM 1990 N N . TRP A 1 262 ? 4.306 -8.136 15.561 1.00 93.75 262 TRP A N 1
ATOM 1991 C CA . TRP A 1 262 ? 3.949 -7.785 14.174 1.00 93.75 262 TRP A CA 1
ATOM 1992 C C . TRP A 1 262 ? 4.218 -8.890 13.139 1.00 93.75 262 TRP A C 1
ATOM 1994 O O . TRP A 1 262 ? 3.459 -9.071 12.188 1.00 93.75 262 TRP A O 1
ATOM 2004 N N . TYR A 1 263 ? 5.291 -9.653 13.341 1.00 94.19 263 TYR A N 1
ATOM 2005 C CA . TYR A 1 263 ? 5.648 -10.800 12.499 1.00 94.19 263 TYR A CA 1
ATOM 2006 C C . TYR A 1 263 ? 5.283 -12.144 13.127 1.00 94.19 263 TYR A C 1
ATOM 2008 O O . TYR A 1 263 ? 5.152 -13.143 12.441 1.00 94.19 263 TYR A O 1
ATOM 2016 N N . GLY A 1 264 ? 5.173 -12.180 14.453 1.00 94.38 264 GLY A N 1
ATOM 2017 C CA . GLY A 1 264 ? 5.327 -13.410 15.231 1.00 94.38 264 GLY A CA 1
ATOM 2018 C C . GLY A 1 264 ? 4.016 -13.984 15.745 1.00 94.38 264 GLY A C 1
ATOM 2019 O O . GLY A 1 264 ? 4.037 -15.089 16.282 1.00 94.38 264 GLY A O 1
ATOM 2020 N N . GLY A 1 265 ? 2.915 -13.241 15.610 1.00 95.50 265 GLY A N 1
ATOM 2021 C CA . GLY A 1 265 ? 1.586 -13.606 16.097 1.00 95.50 265 GLY A CA 1
ATOM 2022 C C . GLY A 1 265 ? 1.208 -12.975 17.440 1.00 95.50 265 GLY A C 1
ATOM 2023 O O . GLY A 1 265 ? 1.944 -12.155 18.003 1.00 95.50 265 GLY A O 1
ATOM 2024 N N . GLU A 1 266 ? 0.035 -13.354 17.940 1.00 96.44 266 GLU A N 1
ATOM 2025 C CA . GLU A 1 266 ? -0.566 -12.851 19.180 1.00 96.44 266 GLU A CA 1
ATOM 2026 C C . GLU A 1 266 ? -0.796 -13.939 20.226 1.00 96.44 266 GLU A C 1
ATOM 2028 O O . GLU A 1 266 ? -1.135 -15.066 19.893 1.00 96.44 266 GLU A O 1
ATOM 2033 N N . ASP A 1 267 ? -0.709 -13.575 21.504 1.00 95.81 267 ASP A N 1
ATOM 2034 C CA . ASP A 1 267 ? -1.237 -14.372 22.609 1.00 95.81 267 ASP A CA 1
ATOM 2035 C C . ASP A 1 267 ? -2.399 -13.627 23.267 1.00 95.81 267 ASP A C 1
ATOM 2037 O O . ASP A 1 267 ? -2.262 -12.470 23.677 1.00 95.81 267 ASP A O 1
ATOM 2041 N N . PHE A 1 268 ? -3.529 -14.307 23.429 1.00 95.06 268 PHE A N 1
ATOM 2042 C CA . PHE A 1 268 ? -4.743 -13.749 24.013 1.00 95.06 268 PHE A CA 1
ATOM 2043 C C . PHE A 1 268 ? -5.243 -14.573 25.200 1.00 95.06 268 PHE A C 1
ATOM 2045 O O . PHE A 1 268 ? -5.224 -15.806 25.193 1.00 95.06 268 PHE A O 1
ATOM 2052 N N . ASP A 1 269 ? -5.734 -13.894 26.233 1.00 92.75 269 ASP A N 1
ATOM 2053 C CA . ASP A 1 269 ? -6.357 -14.534 27.388 1.00 92.75 269 ASP A CA 1
ATOM 2054 C C . ASP A 1 269 ? -7.877 -14.299 27.397 1.00 92.75 269 ASP A C 1
ATOM 2056 O O . ASP A 1 269 ? -8.346 -13.229 27.777 1.00 92.75 269 ASP A O 1
ATOM 2060 N N . ALA A 1 270 ? -8.672 -15.320 27.058 1.00 90.69 270 ALA A N 1
ATOM 2061 C CA . ALA A 1 270 ? -10.136 -15.222 27.055 1.00 90.69 270 ALA A CA 1
ATOM 2062 C C . ALA A 1 270 ? -10.768 -15.202 28.459 1.00 90.69 270 ALA A C 1
ATOM 2064 O O . ALA A 1 270 ? -11.964 -14.951 28.601 1.00 90.69 270 ALA A O 1
ATOM 2065 N N . GLY A 1 271 ? -9.996 -15.467 29.517 1.00 85.00 271 GLY A N 1
ATOM 2066 C CA . GLY A 1 271 ? -10.436 -15.263 30.900 1.00 85.00 271 GLY A CA 1
ATOM 2067 C C . GLY A 1 271 ? -10.371 -13.809 31.351 1.00 85.00 271 GLY A C 1
ATOM 2068 O O . GLY A 1 271 ? -10.895 -13.467 32.413 1.00 85.00 271 GLY A O 1
ATOM 2069 N N . CYS A 1 272 ? -9.747 -12.947 30.556 1.00 80.12 272 CYS A N 1
ATOM 2070 C CA . CYS A 1 272 ? -9.756 -11.514 30.756 1.00 80.12 272 CYS A CA 1
ATOM 2071 C C . CYS A 1 272 ? -11.077 -10.948 30.179 1.00 80.12 272 CYS A C 1
ATOM 2073 O O . CYS A 1 272 ? -11.218 -10.758 28.979 1.00 80.12 272 CYS A O 1
ATOM 2075 N N . VAL A 1 273 ? -12.071 -10.687 31.042 1.00 64.69 273 VAL A N 1
ATOM 2076 C CA . VAL A 1 273 ? -13.418 -10.212 30.643 1.00 64.69 273 VAL A CA 1
ATOM 2077 C C . VAL A 1 273 ? -13.447 -8.689 30.408 1.00 64.69 273 VAL A C 1
ATOM 2079 O O . VAL A 1 273 ? -12.936 -7.938 31.242 1.00 64.69 273 VAL A O 1
ATOM 2082 N N . GLU A 1 274 ? -14.051 -8.248 29.297 1.00 63.25 274 GLU A N 1
ATOM 2083 C CA . GLU A 1 274 ? -14.378 -6.842 28.969 1.00 63.25 274 GLU A CA 1
ATOM 2084 C C . GLU A 1 274 ? -15.617 -6.326 29.752 1.00 63.25 274 GLU A C 1
ATOM 2086 O O . GLU A 1 274 ? -16.464 -7.126 30.146 1.00 63.25 274 GLU A O 1
ATOM 2091 N N . PRO A 1 275 ? -15.792 -5.004 29.974 1.00 48.44 275 PRO A N 1
ATOM 2092 C CA . PRO A 1 275 ? -14.941 -3.919 29.500 1.00 48.44 275 PRO A CA 1
ATOM 2093 C C . PRO A 1 275 ? -13.711 -3.661 30.374 1.00 48.44 275 PRO A C 1
ATOM 2095 O O . PRO A 1 275 ? -12.829 -2.958 29.918 1.00 48.44 275 PRO A O 1
ATOM 2098 N N . TRP A 1 276 ? -13.570 -4.250 31.567 1.00 57.78 276 TRP A N 1
ATOM 2099 C CA . TRP A 1 276 ? -12.413 -3.973 32.430 1.00 57.78 276 TRP A CA 1
ATOM 2100 C C . TRP A 1 276 ? -12.049 -5.196 33.266 1.00 57.78 276 TRP A C 1
ATOM 2102 O O . TRP A 1 276 ? -12.831 -5.663 34.098 1.00 57.78 276 TRP A O 1
ATOM 2112 N N . HIS A 1 277 ? -10.839 -5.709 33.054 1.00 51.75 277 HIS A N 1
ATOM 2113 C CA . HIS A 1 277 ? -10.275 -6.772 33.874 1.00 51.75 277 HIS A CA 1
ATOM 2114 C C . HIS A 1 277 ? -10.166 -6.300 35.323 1.00 51.75 277 HIS A C 1
ATOM 2116 O O . HIS A 1 277 ? -9.833 -5.156 35.606 1.00 51.75 277 HIS A O 1
ATOM 2122 N N . ALA A 1 278 ? -10.442 -7.206 36.249 1.00 43.22 278 ALA A N 1
ATOM 2123 C CA . ALA A 1 278 ? -10.612 -6.969 37.674 1.00 43.22 278 ALA A CA 1
ATOM 2124 C C . ALA A 1 278 ? -9.363 -6.476 38.463 1.00 43.22 278 ALA A C 1
ATOM 2126 O O . ALA A 1 278 ? -9.225 -6.859 39.626 1.00 43.22 278 ALA A O 1
ATOM 2127 N N . ARG A 1 279 ? -8.446 -5.664 37.899 1.00 47.03 279 ARG A N 1
ATOM 2128 C CA . ARG A 1 279 ? -7.290 -5.069 38.607 1.00 47.03 279 ARG A CA 1
ATOM 2129 C C . ARG A 1 279 ? -6.852 -3.706 38.035 1.00 47.03 279 ARG A C 1
ATOM 2131 O O . ARG A 1 279 ? -6.501 -3.631 36.866 1.00 47.03 279 ARG A O 1
ATOM 2138 N N . GLU A 1 280 ? -6.819 -2.707 38.925 1.00 56.56 280 GLU A N 1
ATOM 2139 C CA . GLU A 1 280 ? -6.021 -1.462 38.893 1.00 56.56 280 GLU A CA 1
ATOM 2140 C C . GLU A 1 280 ? -6.019 -0.684 37.562 1.00 56.56 280 GLU A C 1
ATOM 2142 O O . GLU A 1 280 ? -5.001 -0.634 36.875 1.00 56.56 280 GLU A O 1
ATOM 2147 N N . ASP A 1 281 ? -7.136 -0.030 37.210 1.00 74.00 281 ASP A N 1
ATOM 2148 C CA . ASP A 1 281 ? -7.059 1.078 36.257 1.00 74.00 281 ASP A CA 1
ATOM 2149 C C . ASP A 1 281 ? -6.277 2.238 36.886 1.00 74.00 281 ASP A C 1
ATOM 2151 O O . ASP A 1 281 ? -6.433 2.578 38.063 1.00 74.00 281 ASP A O 1
ATOM 2155 N N . VAL A 1 282 ? -5.386 2.829 36.098 1.00 83.00 282 VAL A N 1
ATOM 2156 C CA . VAL A 1 282 ? -4.611 3.999 36.508 1.00 83.00 282 VAL A CA 1
ATOM 2157 C C . VAL A 1 282 ? -4.933 5.161 35.586 1.00 83.00 282 VAL A C 1
ATOM 2159 O O . VAL A 1 282 ? -5.399 4.991 34.457 1.00 83.00 282 VAL A O 1
ATOM 2162 N N . ASN A 1 283 ? -4.676 6.371 36.068 1.00 88.81 283 ASN A N 1
ATOM 2163 C CA . ASN A 1 283 ? -4.665 7.523 35.183 1.00 88.81 283 ASN A CA 1
ATOM 2164 C C . ASN A 1 283 ? -3.507 7.376 34.198 1.00 88.81 283 ASN A C 1
ATOM 2166 O O . ASN A 1 283 ? -2.393 7.006 34.586 1.00 88.81 283 ASN A O 1
ATOM 2170 N N . ALA A 1 284 ? -3.772 7.686 32.933 1.00 91.00 284 ALA A N 1
ATOM 2171 C CA . ALA A 1 284 ? -2.719 7.783 31.944 1.00 91.00 284 ALA A CA 1
ATOM 2172 C C . ALA A 1 284 ? -1.732 8.890 32.334 1.00 91.00 284 ALA A C 1
ATOM 2174 O O . ALA A 1 284 ? -2.059 9.829 33.063 1.00 91.00 284 ALA A O 1
ATOM 2175 N N . ILE A 1 285 ? -0.506 8.781 31.841 1.00 91.81 285 ILE A N 1
ATOM 2176 C CA . ILE A 1 285 ? 0.543 9.767 32.085 1.00 91.81 285 ILE A CA 1
ATOM 2177 C C . ILE A 1 285 ? 0.747 10.588 30.817 1.00 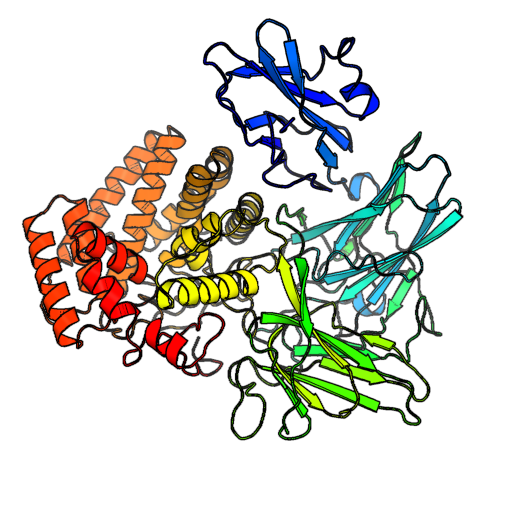91.81 285 ILE A C 1
ATOM 2179 O O . ILE A 1 285 ? 0.618 10.078 29.705 1.00 91.81 285 ILE A O 1
ATOM 2183 N N . ASP A 1 286 ? 1.037 11.874 30.994 1.00 89.12 286 ASP A N 1
ATOM 2184 C CA . ASP A 1 286 ? 1.385 12.781 29.905 1.00 89.12 286 ASP A CA 1
ATOM 2185 C C . ASP A 1 286 ? 2.696 12.332 29.241 1.00 89.12 286 ASP A C 1
ATOM 2187 O O . ASP A 1 286 ? 3.728 12.227 29.904 1.00 89.12 286 ASP A O 1
ATOM 2191 N N . ALA A 1 287 ? 2.638 12.070 27.937 1.00 84.56 287 ALA A N 1
ATOM 2192 C CA . ALA A 1 287 ? 3.764 11.641 27.110 1.00 84.56 287 ALA A CA 1
ATOM 2193 C C . ALA A 1 287 ? 4.260 12.749 26.160 1.00 84.56 287 ALA A C 1
ATOM 2195 O O . ALA A 1 287 ? 5.111 12.492 25.312 1.00 84.56 287 ALA A O 1
ATOM 2196 N N . SER A 1 288 ? 3.745 13.978 26.279 1.00 75.25 288 SER A N 1
ATOM 2197 C CA . SER A 1 288 ? 4.060 15.091 25.368 1.00 75.25 288 SER A CA 1
ATOM 2198 C C . SER A 1 288 ? 5.525 15.530 25.397 1.00 75.25 288 SER A C 1
ATOM 2200 O O . SER A 1 288 ? 6.042 16.006 24.393 1.00 75.25 288 SER A O 1
ATOM 2202 N N . ARG A 1 289 ? 6.222 15.378 26.530 1.00 60.56 289 ARG A N 1
ATOM 2203 C CA . ARG A 1 289 ? 7.630 15.800 26.662 1.00 60.56 289 ARG A CA 1
ATOM 2204 C C . ARG A 1 289 ? 8.614 14.871 25.960 1.00 60.56 289 ARG A C 1
ATOM 2206 O O . ARG A 1 289 ? 9.679 15.328 25.559 1.00 60.56 289 ARG A O 1
ATOM 2213 N N . ASP A 1 290 ? 8.236 13.608 25.810 1.00 59.62 290 ASP A N 1
ATOM 2214 C CA . ASP A 1 290 ? 9.067 12.569 25.203 1.00 59.62 290 ASP A CA 1
ATOM 2215 C C . ASP A 1 290 ? 8.704 12.340 23.726 1.00 59.62 290 ASP A C 1
ATOM 2217 O O . ASP A 1 290 ? 9.360 11.558 23.039 1.00 59.62 290 ASP A O 1
ATOM 2221 N N . ARG A 1 291 ? 7.656 13.014 23.221 1.00 63.47 291 ARG A N 1
ATOM 2222 C CA . ARG A 1 291 ? 7.091 12.797 21.884 1.00 63.47 291 ARG A CA 1
ATOM 2223 C C . ARG A 1 291 ? 6.788 14.105 21.169 1.00 63.47 291 ARG A C 1
ATOM 2225 O O . ARG A 1 291 ? 5.844 14.808 21.518 1.00 63.47 291 ARG A O 1
ATOM 2232 N N . SER A 1 292 ? 7.521 14.333 20.084 1.00 66.88 292 SER A N 1
ATOM 2233 C CA . SER A 1 292 ? 7.204 15.351 19.078 1.00 66.88 292 SER A CA 1
ATOM 2234 C C . SER A 1 292 ? 7.065 14.755 17.666 1.00 66.88 292 SER A C 1
ATOM 2236 O O . SER A 1 292 ? 7.615 15.348 16.737 1.00 66.88 292 SER A O 1
ATOM 2238 N N . PRO A 1 293 ? 6.415 13.584 17.462 1.00 83.56 293 PRO A N 1
ATOM 2239 C CA . PRO A 1 293 ? 6.208 13.093 16.109 1.00 83.56 293 PRO A CA 1
ATOM 2240 C C . PRO A 1 293 ? 5.239 14.014 15.369 1.00 83.56 293 PRO A C 1
ATOM 2242 O O . PRO A 1 293 ? 4.274 14.529 15.947 1.00 83.56 293 PRO A O 1
ATOM 2245 N N . THR A 1 294 ? 5.476 14.189 14.076 1.00 90.88 294 THR A N 1
ATOM 2246 C CA . THR A 1 294 ? 4.504 14.820 13.187 1.00 90.88 294 THR A CA 1
ATOM 2247 C C . THR A 1 294 ? 3.313 13.879 13.030 1.00 90.88 294 THR A C 1
ATOM 2249 O O . THR A 1 294 ? 3.476 12.696 12.738 1.00 90.88 294 THR A O 1
ATOM 2252 N N . VAL A 1 295 ? 2.101 14.388 13.238 1.00 93.62 295 VAL A N 1
ATOM 2253 C CA . VAL A 1 295 ? 0.887 13.617 12.957 1.00 93.62 295 VAL A CA 1
ATOM 2254 C C . VAL A 1 295 ? 0.616 13.681 11.461 1.00 93.62 295 VAL A C 1
ATOM 2256 O O . VAL A 1 295 ? 0.440 14.770 10.914 1.00 93.62 295 VAL A O 1
ATOM 2259 N N . TRP A 1 296 ? 0.561 12.520 10.819 1.00 94.00 296 TRP A N 1
ATOM 2260 C CA . TRP A 1 296 ? 0.213 12.389 9.410 1.00 94.00 296 TRP A CA 1
ATOM 2261 C C . TRP A 1 296 ? -1.185 11.783 9.266 1.00 94.00 296 TRP A C 1
ATOM 2263 O O . TRP A 1 296 ? -1.566 10.906 10.036 1.00 94.00 296 TRP A O 1
ATOM 2273 N N . TRP A 1 297 ? -1.959 12.263 8.295 1.00 94.25 297 TRP A N 1
ATOM 2274 C CA . TRP A 1 297 ? -3.311 11.789 7.997 1.00 94.25 297 TRP A CA 1
ATOM 2275 C C . TRP A 1 297 ? -3.292 11.075 6.642 1.00 94.25 297 TRP A C 1
ATOM 2277 O O . TRP A 1 297 ? -3.310 11.762 5.617 1.00 94.25 297 TRP A O 1
ATOM 2287 N N . PRO A 1 298 ? -3.226 9.734 6.626 1.00 92.94 298 PRO A N 1
ATOM 2288 C CA . PRO A 1 298 ? -3.228 8.964 5.392 1.00 92.94 298 PRO A CA 1
ATOM 2289 C C . PRO A 1 298 ? -4.551 9.127 4.633 1.00 92.94 298 PRO A C 1
ATOM 2291 O O . PRO A 1 298 ? -5.617 9.259 5.241 1.00 92.94 298 PRO A O 1
ATOM 2294 N N . GLU A 1 299 ? -4.492 9.074 3.303 1.00 89.44 299 GLU A N 1
ATOM 2295 C CA . GLU A 1 299 ? -5.666 9.075 2.425 1.00 89.44 299 GLU A CA 1
ATOM 2296 C C . GLU A 1 299 ? -5.911 7.712 1.750 1.00 89.44 299 GLU A C 1
ATOM 2298 O O . GLU A 1 299 ? -6.777 7.593 0.888 1.00 89.44 299 GLU A O 1
ATOM 2303 N N . HIS A 1 300 ? -5.198 6.644 2.098 1.00 90.12 300 HIS A N 1
ATOM 2304 C CA . HIS A 1 300 ? -5.519 5.308 1.592 1.00 90.12 300 HIS A CA 1
ATOM 2305 C C . HIS A 1 300 ? -6.801 4.729 2.235 1.00 90.12 300 HIS A C 1
ATOM 2307 O O . HIS A 1 300 ? -7.161 5.075 3.365 1.00 90.12 300 HIS A O 1
ATOM 2313 N N . PRO A 1 301 ? -7.519 3.819 1.544 1.00 92.69 301 PRO A N 1
ATOM 2314 C CA . PRO A 1 301 ? -8.657 3.111 2.129 1.00 92.69 301 PRO A CA 1
ATOM 2315 C C . PRO A 1 301 ? -8.256 2.293 3.367 1.00 92.69 301 PRO A C 1
ATOM 2317 O O . PRO A 1 301 ? -7.195 1.668 3.359 1.00 92.69 301 PRO A O 1
ATOM 2320 N N . PRO A 1 302 ? -9.107 2.196 4.404 1.00 93.06 302 PRO A N 1
ATOM 2321 C CA . PRO A 1 302 ? -8.780 1.426 5.597 1.00 93.06 302 PRO A CA 1
ATOM 2322 C C . PRO A 1 302 ? -8.633 -0.066 5.284 1.00 93.06 302 PRO A C 1
ATOM 2324 O O . PRO A 1 302 ? -9.266 -0.593 4.359 1.00 93.06 302 PRO A O 1
ATOM 2327 N N . ILE A 1 303 ? -7.847 -0.756 6.109 1.00 95.44 303 ILE A N 1
ATOM 2328 C CA . ILE A 1 303 ? -7.725 -2.214 6.090 1.00 95.44 303 ILE A CA 1
ATOM 2329 C C . ILE A 1 303 ? -8.914 -2.833 6.827 1.00 95.44 303 ILE A C 1
ATOM 2331 O O . ILE A 1 303 ? -9.222 -2.459 7.962 1.00 95.44 303 ILE A O 1
ATOM 2335 N N . GLN A 1 304 ? -9.586 -3.783 6.179 1.00 95.56 304 GLN A N 1
ATOM 2336 C CA . GLN A 1 304 ? -10.765 -4.466 6.712 1.00 95.56 304 GLN A CA 1
ATOM 2337 C C . GLN A 1 304 ? -10.748 -5.955 6.349 1.00 95.56 304 GLN A C 1
ATOM 2339 O O . GLN A 1 304 ? -9.997 -6.390 5.472 1.00 95.56 304 GLN A O 1
ATOM 2344 N N . VAL A 1 305 ? -11.621 -6.727 6.999 1.00 96.44 305 VAL A N 1
ATOM 2345 C CA . VAL A 1 305 ? -11.969 -8.080 6.546 1.00 96.44 305 VAL A CA 1
ATOM 2346 C C . VAL A 1 305 ? -12.882 -7.956 5.327 1.00 96.44 305 VAL A C 1
ATOM 2348 O O . VAL A 1 305 ? -13.998 -7.451 5.440 1.00 96.44 305 VAL A O 1
ATOM 2351 N N . VAL A 1 306 ? -12.409 -8.396 4.162 1.00 96.25 306 VAL A N 1
ATOM 2352 C CA . VAL A 1 306 ? -13.142 -8.277 2.886 1.00 96.25 306 VAL A CA 1
ATOM 2353 C C . VAL A 1 306 ? -13.829 -9.570 2.456 1.00 96.25 306 VAL A C 1
ATOM 2355 O O . VAL A 1 306 ? -14.709 -9.533 1.600 1.00 96.25 306 VAL A O 1
ATOM 2358 N N . ASP A 1 307 ? -13.419 -10.704 3.025 1.00 96.50 307 ASP A N 1
ATOM 2359 C CA . ASP A 1 307 ? -13.972 -12.026 2.740 1.00 96.50 307 ASP A CA 1
ATOM 2360 C C . ASP A 1 307 ? -13.714 -12.975 3.923 1.00 96.50 307 ASP A C 1
ATOM 2362 O O . ASP A 1 307 ? -12.790 -12.759 4.714 1.00 96.50 307 ASP A O 1
ATOM 2366 N N . VAL A 1 308 ? -14.533 -14.017 4.057 1.00 97.44 308 VAL A N 1
ATOM 2367 C CA . VAL A 1 308 ? -14.446 -15.009 5.138 1.00 97.44 308 VAL A CA 1
ATOM 2368 C C . VAL A 1 308 ? -14.520 -16.407 4.543 1.00 97.44 308 VAL A C 1
ATOM 2370 O O . VAL A 1 308 ? -15.548 -16.811 4.000 1.00 97.44 308 VAL A O 1
ATOM 2373 N N . LEU A 1 309 ? -13.436 -17.164 4.694 1.00 97.25 309 LEU A N 1
ATOM 2374 C CA . LEU A 1 309 ? -13.332 -18.537 4.219 1.00 97.25 309 LEU A CA 1
ATOM 2375 C C . LEU A 1 309 ? -13.578 -19.503 5.375 1.00 97.25 309 LEU A C 1
ATOM 2377 O O . LEU A 1 309 ? -12.974 -19.386 6.442 1.00 97.25 309 LEU A O 1
ATOM 2381 N N . SER A 1 310 ? -14.460 -20.469 5.146 1.00 94.00 310 SER A N 1
ATOM 2382 C CA . SER A 1 310 ? -14.620 -21.617 6.034 1.00 94.00 310 SER A CA 1
ATOM 2383 C C . SER A 1 310 ? -13.600 -22.693 5.699 1.00 94.00 310 SER A C 1
ATOM 2385 O O . SER A 1 310 ? -13.219 -22.869 4.540 1.00 94.00 310 SER A O 1
ATOM 2387 N N . GLU A 1 311 ? -13.181 -23.414 6.727 1.00 85.38 311 GLU A N 1
ATOM 2388 C CA . GLU A 1 311 ? -12.346 -24.591 6.598 1.00 85.38 311 GLU A CA 1
ATOM 2389 C C . GLU A 1 311 ? -13.035 -25.686 5.766 1.00 85.38 311 GLU A C 1
ATOM 2391 O O . GLU A 1 311 ? -14.258 -25.865 5.806 1.00 85.38 311 GLU A O 1
ATOM 2396 N N . GLY A 1 312 ? -12.235 -26.432 5.002 1.00 79.44 312 GLY A N 1
ATOM 2397 C CA . GLY A 1 312 ? -12.644 -27.730 4.475 1.00 79.44 312 GLY A CA 1
ATOM 2398 C C . GLY A 1 312 ? -12.545 -28.831 5.536 1.00 79.44 312 GLY A C 1
ATOM 2399 O O . GLY A 1 312 ? -12.667 -28.596 6.737 1.00 79.44 312 GLY A O 1
ATOM 2400 N N . ASP A 1 313 ? -12.277 -30.058 5.091 1.00 81.00 313 ASP A N 1
ATOM 2401 C CA . ASP A 1 313 ? -11.967 -31.152 6.009 1.00 81.00 313 ASP A CA 1
ATOM 2402 C C . ASP A 1 313 ? -10.582 -30.954 6.647 1.00 81.00 313 ASP A C 1
ATOM 2404 O O . ASP A 1 313 ? -9.604 -30.627 5.971 1.00 81.00 313 ASP A O 1
ATOM 2408 N N . PHE A 1 314 ? -10.482 -31.214 7.952 1.00 85.38 314 PHE A N 1
ATOM 2409 C CA . PHE A 1 314 ? -9.201 -31.232 8.654 1.00 85.38 314 PHE A CA 1
ATOM 2410 C C . PHE A 1 314 ? -8.383 -32.474 8.290 1.00 85.38 314 PHE A C 1
ATOM 2412 O O . PHE A 1 314 ? -8.894 -33.598 8.291 1.00 85.38 314 PHE A O 1
ATOM 2419 N N . VAL A 1 315 ? -7.078 -32.289 8.087 1.00 85.94 315 VAL A N 1
ATOM 2420 C CA . VAL A 1 315 ? -6.109 -33.389 7.966 1.00 85.94 315 VAL A CA 1
ATOM 2421 C C . VAL A 1 315 ? -5.216 -33.471 9.203 1.00 85.94 315 VAL A C 1
ATOM 2423 O O . VAL A 1 315 ? -5.088 -32.513 9.965 1.00 85.94 315 VAL A O 1
ATOM 2426 N N . ALA A 1 316 ? -4.606 -34.634 9.439 1.00 86.19 316 ALA A N 1
ATOM 2427 C CA . ALA A 1 316 ? -3.665 -34.796 10.543 1.00 86.19 316 ALA A CA 1
ATOM 2428 C C . ALA A 1 316 ? -2.404 -33.951 10.295 1.00 86.19 316 ALA A C 1
ATOM 2430 O O . ALA A 1 316 ? -1.759 -34.100 9.259 1.00 86.19 316 ALA A O 1
ATOM 2431 N N . GLY A 1 317 ? -2.070 -33.081 11.249 1.00 84.25 317 GLY A N 1
ATOM 2432 C CA . GLY A 1 317 ? -0.811 -32.342 11.290 1.00 84.25 317 GLY A CA 1
ATOM 2433 C C . GLY A 1 317 ? 0.254 -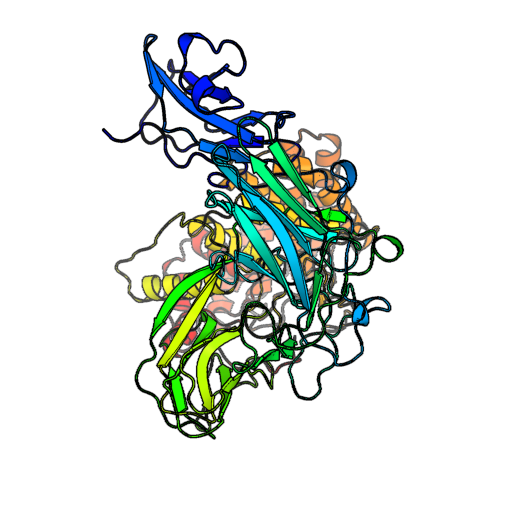33.059 12.119 1.00 84.25 317 GLY A C 1
ATOM 2434 O O . GLY A 1 317 ? 0.064 -34.191 12.574 1.00 84.25 317 GLY A O 1
ATOM 2435 N N . ARG A 1 318 ? 1.372 -32.370 12.362 1.00 79.19 318 ARG A N 1
ATOM 2436 C CA . ARG A 1 318 ? 2.491 -32.880 13.165 1.00 79.19 318 ARG A CA 1
ATOM 2437 C C . ARG A 1 318 ? 2.090 -33.098 14.617 1.00 79.19 318 ARG A C 1
ATOM 2439 O O . ARG A 1 318 ? 2.424 -34.109 15.231 1.00 79.19 318 ARG A O 1
ATOM 2446 N N . GLU A 1 319 ? 1.423 -32.092 15.170 1.00 87.06 319 GLU A N 1
ATOM 2447 C CA . GLU A 1 319 ? 1.095 -31.970 16.593 1.00 87.06 319 GLU A CA 1
ATOM 2448 C C . GLU A 1 319 ? -0.356 -31.496 16.797 1.00 87.06 319 GLU A C 1
ATOM 2450 O O . GLU A 1 319 ? -0.767 -31.157 17.910 1.00 87.06 319 GLU A O 1
ATOM 2455 N N . GLY A 1 320 ? -1.139 -31.464 15.719 1.00 90.75 320 GLY A N 1
ATOM 2456 C CA . GLY A 1 320 ? -2.501 -30.958 15.703 1.00 90.75 320 GLY A CA 1
ATOM 2457 C C . GLY A 1 320 ? -3.269 -31.382 14.458 1.00 90.75 320 GLY A C 1
ATOM 2458 O O . GLY A 1 320 ? -3.020 -32.440 13.878 1.00 90.75 320 GLY A O 1
ATOM 2459 N N . VAL A 1 321 ? -4.222 -30.548 14.063 1.00 92.62 321 VAL A N 1
ATOM 2460 C CA . VAL A 1 321 ? -5.002 -30.709 12.833 1.00 92.62 321 VAL A CA 1
ATOM 2461 C C . VAL A 1 321 ? -4.728 -29.539 11.903 1.00 92.62 321 VAL A C 1
ATOM 2463 O O . VAL A 1 321 ? -4.589 -28.413 12.369 1.00 92.62 321 VAL A O 1
ATOM 2466 N N . VAL A 1 322 ? -4.637 -29.791 10.602 1.00 93.81 322 VAL A N 1
ATOM 2467 C CA . VAL A 1 322 ? -4.421 -28.749 9.596 1.00 93.81 322 VAL A CA 1
ATOM 2468 C C . VAL A 1 322 ? -5.728 -28.475 8.869 1.00 93.81 322 VAL A C 1
ATOM 2470 O O . VAL A 1 322 ? -6.332 -29.399 8.323 1.00 93.81 322 VAL A O 1
ATOM 2473 N N . ALA A 1 323 ? -6.148 -27.212 8.866 1.00 94.12 323 ALA A N 1
ATOM 2474 C CA . ALA A 1 323 ? -7.197 -26.704 7.991 1.00 94.12 323 ALA A CA 1
ATOM 2475 C C . ALA A 1 323 ? -6.572 -26.219 6.674 1.00 94.12 323 ALA A C 1
ATOM 2477 O O . ALA A 1 323 ? -5.619 -25.441 6.709 1.00 94.12 323 ALA A O 1
ATOM 2478 N N . ASP A 1 324 ? -7.113 -26.660 5.535 1.00 94.50 324 ASP A N 1
ATOM 2479 C CA . ASP A 1 324 ? -6.817 -26.115 4.201 1.00 94.50 324 ASP A CA 1
ATOM 2480 C C . ASP A 1 324 ? -7.992 -25.237 3.747 1.00 94.50 324 ASP A C 1
ATOM 2482 O O . ASP A 1 324 ? -9.126 -25.712 3.652 1.00 94.50 324 ASP A O 1
ATOM 2486 N N . PHE A 1 325 ? -7.721 -23.964 3.452 1.00 95.88 325 PHE A N 1
ATOM 2487 C CA . PHE A 1 325 ? -8.722 -23.015 2.945 1.00 95.88 325 PHE A CA 1
ATOM 2488 C C . PHE A 1 325 ? -8.821 -23.003 1.411 1.00 95.88 325 PHE A C 1
ATOM 2490 O O . PHE A 1 325 ? -9.620 -22.267 0.835 1.00 95.88 325 PHE A O 1
ATOM 2497 N N . GLY A 1 326 ? -8.004 -23.803 0.721 1.00 93.50 326 GLY A N 1
ATOM 2498 C CA . GLY A 1 326 ? -8.005 -23.965 -0.733 1.00 93.50 326 GLY A CA 1
ATOM 2499 C C . GLY A 1 326 ? -7.393 -22.797 -1.512 1.00 93.50 326 GLY A C 1
ATOM 2500 O O . GLY A 1 326 ? -7.201 -22.914 -2.722 1.00 93.50 326 GLY A O 1
ATOM 2501 N N . VAL A 1 327 ? -7.068 -21.688 -0.844 1.00 94.62 327 VAL A N 1
ATOM 2502 C CA . VAL A 1 327 ? -6.477 -20.480 -1.428 1.00 94.62 327 VAL A CA 1
ATOM 2503 C C . VAL A 1 327 ? -5.535 -19.815 -0.425 1.00 94.62 327 VAL A C 1
ATOM 2505 O O . VAL A 1 327 ? -5.830 -19.746 0.763 1.00 94.62 327 VAL A O 1
ATOM 2508 N N . ASN A 1 328 ? -4.394 -19.337 -0.918 1.00 96.25 328 ASN A N 1
ATOM 2509 C CA . ASN A 1 328 ? -3.437 -18.538 -0.159 1.00 96.25 328 ASN A CA 1
ATOM 2510 C C . ASN A 1 328 ? -3.944 -17.098 -0.039 1.00 96.25 328 ASN A C 1
ATOM 2512 O O . ASN A 1 328 ? -4.311 -16.487 -1.047 1.00 96.25 328 ASN A O 1
ATOM 2516 N N . ILE A 1 329 ? -3.982 -16.573 1.179 1.00 97.12 329 ILE A N 1
ATOM 2517 C CA . ILE A 1 329 ? -4.513 -15.250 1.505 1.00 97.12 329 ILE A CA 1
ATOM 2518 C C . ILE A 1 329 ? -3.556 -14.506 2.434 1.00 97.12 329 ILE A C 1
ATOM 2520 O O . ILE A 1 329 ? -2.769 -15.122 3.143 1.00 97.12 329 ILE A O 1
ATOM 2524 N N . ALA A 1 330 ? -3.685 -13.183 2.487 1.00 98.06 330 ALA A N 1
ATOM 2525 C CA . ALA A 1 330 ? -3.268 -12.418 3.654 1.00 98.06 330 ALA A CA 1
ATOM 2526 C C . ALA A 1 330 ? -4.477 -12.257 4.581 1.00 98.06 330 ALA A C 1
ATOM 2528 O O . ALA A 1 330 ? -5.580 -11.942 4.116 1.00 98.06 330 ALA A O 1
ATOM 2529 N N . GLY A 1 331 ? -4.305 -12.524 5.871 1.00 97.19 331 GLY A N 1
ATOM 2530 C CA . GLY A 1 331 ? -5.448 -12.609 6.762 1.00 97.19 331 GLY A CA 1
ATOM 2531 C C . GLY A 1 331 ? -5.134 -12.915 8.214 1.00 97.19 331 GLY A C 1
ATOM 2532 O O . GLY A 1 331 ? -3.984 -12.902 8.648 1.00 97.19 331 GLY A O 1
ATOM 2533 N N . VAL A 1 332 ? -6.190 -13.234 8.957 1.00 97.44 332 VAL A N 1
ATOM 2534 C CA . VAL A 1 332 ? -6.128 -13.686 10.354 1.00 97.44 332 VAL A CA 1
ATOM 2535 C C . VAL A 1 332 ? -7.075 -14.871 10.582 1.00 97.44 332 VAL A C 1
ATOM 2537 O O . VAL A 1 332 ? -8.112 -14.959 9.915 1.00 97.44 332 VAL A O 1
ATOM 2540 N N . PRO A 1 333 ? -6.744 -15.801 11.494 1.00 97.44 333 PRO A N 1
ATOM 2541 C CA . PRO A 1 333 ? -7.656 -16.870 11.882 1.00 97.44 333 PRO A CA 1
ATOM 2542 C C . PRO A 1 333 ? -8.787 -16.352 12.785 1.00 97.44 333 PRO A C 1
ATOM 2544 O O . PRO A 1 333 ? -8.533 -15.597 13.718 1.00 97.44 333 PRO A O 1
ATOM 2547 N N . GLU A 1 334 ? -10.017 -16.828 12.586 1.00 97.19 334 GLU A N 1
ATOM 2548 C CA . GLU A 1 334 ? -11.084 -16.765 13.595 1.00 97.19 334 GLU A CA 1
ATOM 2549 C C . GLU A 1 334 ? -11.254 -18.153 14.216 1.00 97.19 334 GLU A C 1
ATOM 2551 O O . GLU A 1 334 ? -11.521 -19.135 13.523 1.00 97.19 334 GLU A O 1
ATOM 2556 N N . LEU A 1 335 ? -11.135 -18.225 15.540 1.00 96.44 335 LEU A N 1
ATOM 2557 C CA . LEU A 1 335 ? -11.408 -19.418 16.327 1.00 96.44 335 LEU A CA 1
ATOM 2558 C C . LEU A 1 335 ? -12.725 -19.250 17.067 1.00 96.44 335 LEU A C 1
ATOM 2560 O O . LEU A 1 335 ? -12.904 -18.291 17.822 1.00 96.44 335 LEU A O 1
ATOM 2564 N N . ARG A 1 336 ? -13.612 -20.234 16.937 1.00 95.94 336 ARG A N 1
ATOM 2565 C CA . ARG A 1 336 ? -14.822 -20.328 17.749 1.00 95.94 336 ARG A CA 1
ATOM 2566 C C . ARG A 1 336 ? -14.849 -21.634 18.522 1.00 95.94 336 ARG A C 1
ATOM 2568 O O . ARG A 1 336 ? -14.669 -22.718 17.966 1.00 95.94 336 ARG A O 1
ATOM 2575 N N . TRP A 1 337 ? -15.118 -21.526 19.819 1.00 94.44 337 TRP A N 1
ATOM 2576 C CA . TRP A 1 337 ? -15.161 -22.663 20.731 1.00 94.44 337 TRP A CA 1
ATOM 2577 C C . TRP A 1 337 ? -16.479 -22.735 21.487 1.00 94.44 337 TRP A C 1
ATOM 2579 O O . TRP A 1 337 ? -17.159 -21.737 21.736 1.00 94.44 337 TRP A O 1
ATOM 2589 N N . ARG A 1 338 ? -16.814 -23.955 21.901 1.00 92.94 338 ARG A N 1
ATOM 2590 C CA . ARG A 1 338 ? -17.903 -24.228 22.835 1.00 92.94 338 ARG A CA 1
ATOM 2591 C C . ARG A 1 338 ? -17.349 -24.431 24.239 1.00 92.94 338 ARG A C 1
ATOM 2593 O O . ARG A 1 338 ? -16.179 -24.767 24.418 1.00 92.94 338 ARG A O 1
ATOM 2600 N N . SER A 1 339 ? -18.235 -24.287 25.220 1.00 88.81 339 SER A N 1
ATOM 2601 C CA . SER A 1 339 ? -17.942 -24.595 26.618 1.00 88.81 339 SER A CA 1
ATOM 2602 C C . SER A 1 339 ? -17.364 -26.001 26.782 1.00 88.81 339 SER A C 1
ATOM 2604 O O . SER A 1 339 ? -17.966 -26.989 26.358 1.00 88.81 339 SER A O 1
ATOM 2606 N N . SER A 1 340 ? -16.188 -26.080 27.408 1.00 87.00 340 SER A N 1
ATOM 2607 C CA . SER A 1 340 ? -15.498 -27.331 27.728 1.00 87.00 340 SER A CA 1
ATOM 2608 C C . SER A 1 340 ? -15.192 -27.414 29.225 1.00 87.00 340 SER A C 1
ATOM 2610 O O . SER A 1 340 ? -15.092 -26.395 29.903 1.00 87.00 340 SER A O 1
ATOM 2612 N N . GLY A 1 341 ? -15.038 -28.623 29.768 1.00 87.62 341 GLY A N 1
ATOM 2613 C CA . GLY A 1 341 ? -14.792 -28.824 31.202 1.00 87.62 341 GLY A CA 1
ATOM 2614 C C . GLY A 1 341 ? -13.362 -28.531 31.676 1.00 87.62 341 GLY A C 1
ATOM 2615 O O . GLY A 1 341 ? -13.086 -28.722 32.857 1.00 87.62 341 GLY A O 1
ATOM 2616 N N . ALA A 1 342 ? -12.454 -28.121 30.787 1.00 89.19 342 ALA A N 1
ATOM 2617 C CA . ALA A 1 342 ? -11.040 -27.920 31.091 1.00 89.19 342 ALA A CA 1
ATOM 2618 C C . ALA A 1 342 ? -10.537 -26.573 30.563 1.00 89.19 342 ALA A C 1
ATOM 2620 O O . ALA A 1 342 ? -11.021 -26.080 29.544 1.00 89.19 342 ALA A O 1
ATOM 2621 N N . ASP A 1 343 ? -9.537 -26.014 31.244 1.00 92.94 343 ASP A N 1
ATOM 2622 C CA . ASP A 1 343 ? -8.743 -24.913 30.707 1.00 92.94 343 ASP A CA 1
ATOM 2623 C C . ASP A 1 343 ? -7.912 -25.430 29.528 1.00 92.94 343 ASP A C 1
ATOM 2625 O O . ASP A 1 343 ? -7.352 -26.531 29.581 1.00 92.94 343 ASP A O 1
ATOM 2629 N N . ARG A 1 344 ? -7.825 -24.641 28.458 1.00 93.62 344 ARG A N 1
ATOM 2630 C CA . ARG A 1 344 ? -7.113 -25.015 27.231 1.00 93.62 344 ARG A CA 1
ATOM 2631 C C . ARG A 1 344 ? -6.211 -23.881 26.781 1.00 93.62 344 ARG A C 1
ATOM 2633 O O . ARG A 1 344 ? -6.555 -22.712 26.927 1.00 93.62 344 ARG A O 1
ATOM 2640 N N . VAL A 1 345 ? -5.079 -24.244 26.193 1.00 96.00 345 VAL A N 1
ATOM 2641 C CA . VAL A 1 345 ? -4.277 -23.331 25.379 1.00 96.00 345 VAL A CA 1
ATOM 2642 C C . VAL A 1 345 ? -4.301 -23.878 23.966 1.00 96.00 345 VAL A C 1
ATOM 2644 O O . VAL A 1 345 ? -3.935 -25.034 23.745 1.00 96.00 345 VAL A O 1
ATOM 2647 N N . VAL A 1 346 ? -4.769 -23.059 23.037 1.00 96.75 346 VAL A N 1
ATOM 2648 C CA . VAL A 1 346 ? -4.828 -23.389 21.614 1.00 96.75 346 VAL A CA 1
ATOM 2649 C C . VAL A 1 346 ? -3.775 -22.561 20.907 1.00 96.75 346 VAL A C 1
ATOM 2651 O O . VAL A 1 346 ? -3.632 -21.382 21.218 1.00 96.75 346 VAL A O 1
ATOM 2654 N N . ARG A 1 347 ? -3.030 -23.178 19.990 1.00 96.94 347 ARG A N 1
ATOM 2655 C CA . ARG A 1 347 ? -2.056 -22.494 19.133 1.00 96.94 347 ARG A CA 1
ATOM 2656 C C . ARG A 1 347 ? -2.391 -22.728 17.671 1.00 96.94 347 ARG A C 1
ATOM 2658 O O . ARG A 1 347 ? -2.770 -23.844 17.319 1.00 96.94 347 ARG A O 1
ATOM 2665 N N . VAL A 1 348 ? -2.219 -21.701 16.852 1.00 96.81 348 VAL A N 1
ATOM 2666 C CA . VAL A 1 348 ? -2.497 -21.711 15.417 1.00 96.81 348 VAL A CA 1
ATOM 2667 C C . VAL A 1 348 ? -1.230 -21.312 14.677 1.00 96.81 348 VAL A C 1
ATOM 2669 O O . VAL A 1 348 ? -0.702 -20.228 14.908 1.00 96.81 348 VAL A O 1
ATOM 2672 N N . PHE A 1 349 ? -0.747 -22.192 13.806 1.00 96.00 349 PHE A N 1
ATOM 2673 C CA . PHE A 1 349 ? 0.468 -21.989 13.019 1.00 96.00 349 PHE A CA 1
ATOM 2674 C C . PHE A 1 349 ? 0.083 -21.761 11.553 1.00 96.00 349 PHE A C 1
ATOM 2676 O O . PHE A 1 349 ? -0.333 -22.719 10.890 1.00 96.00 349 PHE A O 1
ATOM 2683 N N . PRO A 1 350 ? 0.165 -20.516 11.055 1.00 95.81 350 PRO A N 1
ATOM 2684 C CA . PRO A 1 350 ? -0.091 -20.211 9.654 1.00 95.81 350 PRO A CA 1
ATOM 2685 C C . PRO A 1 350 ? 1.060 -20.670 8.756 1.00 95.81 350 PRO A C 1
ATOM 2687 O O . PRO A 1 350 ? 2.225 -20.591 9.154 1.00 95.81 350 PRO A O 1
ATOM 2690 N N . ALA A 1 351 ? 0.725 -21.131 7.548 1.00 94.31 351 ALA A N 1
ATOM 2691 C CA . ALA A 1 351 ? 1.683 -21.387 6.476 1.00 94.31 351 ALA A CA 1
ATOM 2692 C C . ALA A 1 351 ? 1.049 -21.296 5.081 1.00 94.31 351 ALA A C 1
ATOM 2694 O O . ALA A 1 351 ? -0.130 -21.608 4.874 1.00 94.31 351 ALA A O 1
ATOM 2695 N N . GLU A 1 352 ? 1.857 -20.928 4.090 1.00 93.06 352 GLU A N 1
ATOM 2696 C CA . GLU A 1 352 ? 1.465 -20.954 2.674 1.00 93.06 352 GLU A CA 1
ATOM 2697 C C . GLU A 1 352 ? 1.595 -22.359 2.065 1.00 93.06 352 GLU A C 1
ATOM 2699 O O . GLU A 1 352 ? 0.870 -22.704 1.128 1.00 93.06 352 GLU A O 1
ATOM 2704 N N . GLN A 1 353 ? 2.489 -23.185 2.620 1.00 89.69 353 GLN A N 1
ATOM 2705 C CA . GLN A 1 353 ? 2.803 -24.532 2.146 1.00 89.69 353 GLN A CA 1
ATOM 2706 C C . GLN A 1 353 ? 2.598 -25.588 3.243 1.00 89.69 353 GLN A C 1
ATOM 2708 O O . GLN A 1 353 ? 2.588 -25.299 4.441 1.00 89.69 353 GLN A O 1
ATOM 2713 N N . ILE A 1 354 ? 2.427 -26.835 2.808 1.00 88.50 354 ILE A N 1
ATOM 2714 C CA . ILE A 1 354 ? 2.326 -28.020 3.661 1.00 88.50 354 ILE A CA 1
ATOM 2715 C C . ILE A 1 354 ? 3.290 -29.080 3.121 1.00 88.50 354 ILE A C 1
ATOM 2717 O O . ILE A 1 354 ? 3.441 -29.223 1.905 1.00 88.50 354 ILE A O 1
ATOM 2721 N N . ASP A 1 355 ? 3.937 -29.828 4.007 1.00 82.19 355 ASP A N 1
ATOM 2722 C CA . ASP A 1 355 ? 4.773 -30.974 3.660 1.00 82.19 355 ASP A CA 1
ATOM 2723 C C . ASP A 1 355 ? 4.223 -32.274 4.275 1.00 82.19 355 ASP A C 1
ATOM 2725 O O . ASP A 1 355 ? 3.103 -32.336 4.788 1.00 82.19 355 ASP A O 1
ATOM 2729 N N . ALA A 1 356 ? 4.988 -33.365 4.188 1.00 72.62 356 ALA A N 1
ATOM 2730 C CA . ALA A 1 356 ? 4.571 -34.652 4.747 1.00 72.62 356 ALA A CA 1
ATOM 2731 C C . ALA A 1 356 ? 4.532 -34.659 6.290 1.00 72.62 356 ALA A C 1
ATOM 2733 O O . ALA A 1 356 ? 4.080 -35.639 6.886 1.00 72.62 356 ALA A O 1
ATOM 2734 N N . GLN A 1 357 ? 5.048 -33.614 6.935 1.00 67.56 357 GLN A N 1
ATOM 2735 C CA . GLN A 1 357 ? 5.188 -33.474 8.374 1.00 67.56 357 GLN A CA 1
ATOM 2736 C C . GLN A 1 357 ? 4.169 -32.493 8.964 1.00 67.56 357 GLN A C 1
ATOM 2738 O O . GLN A 1 357 ? 3.912 -32.602 10.158 1.00 67.56 357 GLN A O 1
ATOM 2743 N N . GLY A 1 358 ? 3.574 -31.591 8.182 1.00 82.44 358 GLY A N 1
ATOM 2744 C CA . GLY A 1 358 ? 2.590 -30.604 8.631 1.00 82.44 358 GLY A CA 1
ATOM 2745 C C . GLY A 1 358 ? 2.733 -29.291 7.864 1.00 82.44 358 GLY A C 1
ATOM 2746 O O . GLY A 1 358 ? 3.155 -29.283 6.712 1.00 82.44 358 GLY A O 1
ATOM 2747 N N . VAL A 1 359 ? 2.360 -28.173 8.488 1.00 90.31 359 VAL A N 1
ATOM 2748 C CA . VAL A 1 359 ? 2.570 -26.841 7.899 1.00 90.31 359 VAL A CA 1
ATOM 2749 C C . VAL A 1 359 ? 4.063 -26.504 7.786 1.00 90.31 359 VAL A C 1
ATOM 2751 O O . VAL A 1 359 ? 4.834 -26.797 8.701 1.00 90.31 359 VAL A O 1
ATOM 2754 N N . ASP A 1 360 ? 4.458 -25.864 6.684 1.00 89.25 360 ASP A N 1
ATOM 2755 C CA . ASP A 1 360 ? 5.836 -25.437 6.415 1.00 89.25 360 ASP A CA 1
ATOM 2756 C C . ASP A 1 360 ? 6.023 -23.951 6.750 1.00 89.25 360 ASP A C 1
ATOM 2758 O O . ASP A 1 360 ? 5.654 -23.074 5.966 1.00 89.25 360 ASP A O 1
ATOM 2762 N N . GLN A 1 361 ? 6.622 -23.676 7.911 1.00 88.50 361 GLN A N 1
ATOM 2763 C CA . GLN A 1 361 ? 6.930 -22.308 8.342 1.00 88.50 361 GLN A CA 1
ATOM 2764 C C . GLN A 1 361 ? 8.321 -21.820 7.927 1.00 88.50 361 GLN A C 1
ATOM 2766 O O . GLN A 1 361 ? 8.621 -20.635 8.079 1.00 88.50 361 GLN A O 1
ATOM 2771 N N . ASP A 1 362 ? 9.175 -22.692 7.387 1.00 84.56 362 ASP A N 1
ATOM 2772 C CA . ASP A 1 362 ? 10.504 -22.274 6.933 1.00 84.56 362 ASP A CA 1
ATOM 2773 C C . ASP A 1 362 ? 10.382 -21.337 5.724 1.00 84.56 362 ASP A C 1
ATOM 2775 O O . ASP A 1 362 ? 11.215 -20.456 5.552 1.00 84.56 362 ASP A O 1
ATOM 2779 N N . SER A 1 363 ? 9.312 -21.477 4.934 1.00 79.81 363 SER A N 1
ATOM 2780 C CA . SER A 1 363 ? 8.977 -20.573 3.824 1.00 79.81 363 SER A CA 1
ATOM 2781 C C . SER A 1 363 ? 8.341 -19.240 4.250 1.00 79.81 363 SER A C 1
ATOM 2783 O O . SER A 1 363 ? 8.362 -18.288 3.477 1.00 79.81 363 SER A O 1
ATOM 2785 N N . THR A 1 364 ? 7.797 -19.138 5.471 1.00 78.88 364 THR A N 1
ATOM 2786 C CA . THR A 1 364 ? 7.034 -17.959 5.930 1.00 78.88 364 THR A CA 1
ATOM 2787 C C . THR A 1 364 ? 7.743 -17.109 6.983 1.00 78.88 364 THR A C 1
ATOM 2789 O O . THR A 1 364 ? 7.283 -16.013 7.291 1.00 78.88 364 THR A O 1
ATOM 2792 N N . GLY A 1 365 ? 8.838 -17.612 7.555 1.00 82.50 365 GLY A N 1
ATOM 2793 C CA . GLY A 1 365 ? 9.417 -17.119 8.803 1.00 82.50 365 GLY A CA 1
ATOM 2794 C C . GLY A 1 365 ? 8.997 -18.020 9.964 1.00 82.50 365 GLY A C 1
ATOM 2795 O O . GLY A 1 365 ? 7.823 -18.356 10.113 1.00 82.50 365 GLY A O 1
ATOM 2796 N N . THR A 1 366 ? 9.962 -18.454 10.776 1.00 88.81 366 THR A N 1
ATOM 2797 C CA . THR A 1 366 ? 9.741 -19.482 11.801 1.00 88.81 366 THR A CA 1
ATOM 2798 C C . THR A 1 366 ? 10.376 -19.106 13.145 1.00 88.81 366 THR A C 1
ATOM 2800 O O . THR A 1 366 ? 11.496 -18.587 13.162 1.00 88.81 366 THR A O 1
ATOM 2803 N N . PRO A 1 367 ? 9.703 -19.370 14.282 1.00 91.94 367 PRO A N 1
ATOM 2804 C CA . PRO A 1 367 ? 8.299 -19.785 14.405 1.00 91.94 367 PRO A CA 1
ATOM 2805 C C . PRO A 1 367 ? 7.325 -18.588 14.351 1.00 91.94 367 PRO A C 1
ATOM 2807 O O . PRO A 1 367 ? 7.606 -17.522 14.900 1.00 91.94 367 PRO A O 1
ATOM 2810 N N . ILE A 1 368 ? 6.142 -18.778 13.759 1.00 94.31 368 ILE A N 1
ATOM 2811 C CA . ILE A 1 368 ? 5.024 -17.810 13.787 1.00 94.31 368 ILE A CA 1
ATOM 2812 C C . ILE A 1 368 ? 3.793 -18.519 14.348 1.00 94.31 368 ILE A C 1
ATOM 2814 O O . ILE A 1 368 ? 3.448 -19.602 13.880 1.00 94.31 368 ILE A O 1
ATOM 2818 N N . PHE A 1 369 ? 3.112 -17.954 15.345 1.00 96.31 369 PHE A N 1
ATOM 2819 C CA . PHE A 1 369 ? 1.859 -18.546 15.822 1.00 96.31 369 PHE A CA 1
ATOM 2820 C C . PHE A 1 369 ? 0.991 -17.574 16.606 1.00 96.31 369 PHE A C 1
ATOM 2822 O O . PHE A 1 369 ? 1.486 -16.742 17.362 1.00 96.31 369 PHE A O 1
ATOM 2829 N N . ASP A 1 370 ? -0.312 -17.792 16.528 1.00 97.75 370 ASP A N 1
ATOM 2830 C CA . ASP A 1 370 ? -1.287 -17.171 17.414 1.00 97.75 370 ASP A CA 1
ATOM 2831 C C . ASP A 1 370 ? -1.665 -18.148 18.532 1.00 97.75 370 ASP A C 1
ATOM 2833 O O . ASP A 1 370 ? -1.730 -19.359 18.307 1.00 97.75 370 ASP A O 1
ATOM 2837 N N . SER A 1 371 ? -1.908 -17.668 19.751 1.00 97.12 371 SER A N 1
ATOM 2838 C CA . SER A 1 371 ? -2.376 -18.498 20.856 1.00 97.12 371 SER A CA 1
ATOM 2839 C C . SER A 1 371 ? -3.493 -17.866 21.671 1.00 97.12 371 SER A C 1
ATOM 2841 O O . SER A 1 371 ? -3.568 -16.655 21.856 1.00 97.12 371 SER A O 1
ATOM 2843 N N . ILE A 1 372 ? -4.368 -18.722 22.193 1.00 96.56 372 ILE A N 1
ATOM 2844 C CA . ILE A 1 372 ? -5.460 -18.321 23.071 1.00 96.56 372 ILE A CA 1
ATOM 2845 C C . ILE A 1 372 ? -5.544 -19.235 24.291 1.00 96.56 372 ILE A C 1
ATOM 2847 O O . ILE A 1 372 ? -5.585 -20.464 24.170 1.00 96.56 372 ILE A O 1
ATOM 2851 N N . ARG A 1 373 ? -5.611 -18.633 25.484 1.00 95.62 373 ARG A N 1
ATOM 2852 C CA . ARG A 1 373 ? -5.992 -19.315 26.726 1.00 95.62 373 ARG A CA 1
ATOM 2853 C C . ARG A 1 373 ? -7.507 -19.255 26.889 1.00 95.62 373 ARG A C 1
ATOM 2855 O O . ARG A 1 373 ? -8.071 -18.179 27.062 1.00 95.62 373 ARG A O 1
ATOM 2862 N N . ILE A 1 374 ? -8.152 -20.415 26.893 1.00 95.12 374 ILE A N 1
ATOM 2863 C CA . ILE A 1 374 ? -9.600 -20.579 27.034 1.00 95.12 374 ILE A CA 1
ATOM 2864 C C . ILE A 1 374 ? -9.893 -21.159 28.424 1.00 95.12 374 ILE A C 1
ATOM 2866 O O . ILE A 1 374 ? -9.498 -22.297 28.692 1.00 95.12 374 ILE A O 1
ATOM 2870 N N . PRO A 1 375 ? -10.572 -20.423 29.321 1.00 93.31 375 PRO A N 1
ATOM 2871 C CA . PRO A 1 375 ? -10.981 -20.968 30.611 1.00 93.31 375 PRO A CA 1
ATOM 2872 C C . PRO A 1 375 ? -12.074 -22.034 30.479 1.00 93.31 375 PRO A C 1
ATOM 2874 O O . PRO A 1 375 ? -12.960 -21.946 29.621 1.00 93.31 375 PRO A O 1
ATOM 2877 N N . ALA A 1 376 ? -12.068 -23.003 31.390 1.00 93.69 376 ALA A N 1
ATOM 2878 C CA . ALA A 1 376 ? -13.121 -23.995 31.525 1.00 93.69 376 ALA A CA 1
ATOM 2879 C C . ALA A 1 376 ? -14.497 -23.328 31.688 1.00 93.69 376 ALA A C 1
ATOM 2881 O O . ALA A 1 376 ? -14.656 -22.318 32.375 1.00 93.69 376 ALA A O 1
ATOM 2882 N N . GLY A 1 377 ? -15.517 -23.918 31.073 1.00 92.94 377 GLY A N 1
ATOM 2883 C CA . GLY A 1 377 ? -16.896 -23.453 31.156 1.00 92.94 377 GLY A CA 1
ATOM 2884 C C . GLY A 1 377 ? -17.246 -22.298 30.213 1.00 92.94 377 GLY A C 1
ATOM 2885 O O . GLY A 1 377 ? -18.424 -21.955 30.132 1.00 92.94 377 GLY A O 1
ATOM 2886 N N . THR A 1 378 ? -16.287 -21.735 29.472 1.00 91.81 378 THR A N 1
ATOM 2887 C CA . THR A 1 378 ? -16.511 -20.579 28.582 1.00 91.81 378 THR A CA 1
ATOM 2888 C C . THR A 1 378 ? -16.777 -20.978 27.134 1.00 91.81 378 THR A C 1
ATOM 2890 O O . THR A 1 378 ? -16.196 -21.931 26.626 1.00 91.81 378 THR A O 1
ATOM 2893 N N . GLU A 1 379 ? -17.626 -20.219 26.449 1.00 93.38 379 GLU A N 1
ATOM 2894 C CA . GLU A 1 379 ? -17.754 -20.227 24.987 1.00 93.38 379 GLU A CA 1
ATOM 2895 C C . GLU A 1 379 ? -17.340 -18.861 24.437 1.00 93.38 379 GLU A C 1
ATOM 2897 O O . GLU A 1 379 ? -17.374 -17.869 25.170 1.00 93.38 379 GLU A O 1
ATOM 2902 N N . GLY A 1 380 ? -16.940 -18.795 23.170 1.00 93.19 380 GLY A N 1
ATOM 2903 C CA . GLY A 1 380 ? -16.517 -17.527 22.592 1.00 93.19 380 GLY A CA 1
ATOM 2904 C C . GLY A 1 380 ? -15.979 -17.622 21.174 1.00 93.19 380 GLY A C 1
ATOM 2905 O O . GLY A 1 380 ? -15.948 -18.689 20.554 1.00 93.19 380 GLY A O 1
ATOM 2906 N N . VAL A 1 381 ? -15.592 -16.452 20.675 1.00 94.06 381 VAL A N 1
ATOM 2907 C CA . VAL A 1 381 ? -14.964 -16.235 19.375 1.00 94.06 381 VAL A CA 1
ATOM 2908 C C . VAL A 1 381 ? -13.764 -15.315 19.563 1.00 94.06 381 VAL A C 1
ATOM 2910 O O . VAL A 1 381 ? -13.818 -14.385 20.370 1.00 94.06 381 VAL A O 1
ATOM 2913 N N . TRP A 1 382 ? -12.681 -15.581 18.844 1.00 94.06 382 TRP A N 1
ATOM 2914 C CA . TRP A 1 382 ? -11.483 -14.756 18.878 1.00 94.06 382 TRP A CA 1
ATOM 2915 C C . TRP A 1 382 ? -10.770 -14.760 17.531 1.00 94.06 382 TRP A C 1
ATOM 2917 O O . TRP A 1 382 ? -10.706 -15.784 16.859 1.00 94.06 382 TRP A O 1
ATOM 2927 N N . SER A 1 383 ? -10.203 -13.610 17.189 1.00 95.38 383 SER A N 1
ATOM 2928 C CA . SER A 1 383 ? -9.293 -13.410 16.070 1.00 95.38 383 SER A CA 1
ATOM 2929 C C . SER A 1 383 ? -8.190 -12.452 16.529 1.00 95.38 383 SER A C 1
ATOM 2931 O O . SER A 1 383 ? -8.509 -11.510 17.267 1.00 95.38 383 SER A O 1
ATOM 2933 N N . PRO A 1 384 ? -6.930 -12.638 16.093 1.00 95.69 384 PRO A N 1
ATOM 2934 C CA . PRO A 1 384 ? -5.884 -11.629 16.236 1.00 95.69 384 PRO A CA 1
ATOM 2935 C C . PRO A 1 384 ? -6.325 -10.273 15.664 1.00 95.69 384 PRO A C 1
ATOM 2937 O O . PRO A 1 384 ? -7.122 -10.231 14.719 1.00 95.69 384 PRO A O 1
ATOM 2940 N N . ARG A 1 385 ? -5.839 -9.168 16.246 1.00 92.75 385 ARG A N 1
ATOM 2941 C CA . ARG A 1 385 ? -6.291 -7.789 15.916 1.00 92.75 385 ARG A CA 1
ATOM 2942 C C . ARG A 1 385 ? -5.169 -6.823 15.525 1.00 92.75 385 ARG A C 1
ATOM 2944 O O . ARG A 1 385 ? -5.423 -5.776 14.934 1.00 92.75 385 ARG A O 1
ATOM 2951 N N . PHE A 1 386 ? -3.941 -7.162 15.873 1.00 95.12 386 PHE A N 1
ATOM 2952 C CA . PHE A 1 386 ? -2.737 -6.339 15.834 1.00 95.12 386 PHE A CA 1
ATOM 2953 C C . PHE A 1 386 ? -1.613 -6.963 14.991 1.00 95.12 386 PHE A C 1
ATOM 2955 O O . PHE A 1 386 ? -0.488 -6.460 14.983 1.00 95.12 386 PHE A O 1
ATOM 2962 N N . THR A 1 387 ? -1.915 -8.044 14.277 1.00 95.00 387 THR A N 1
ATOM 2963 C CA . THR A 1 387 ? -1.043 -8.713 13.311 1.00 95.00 387 THR A CA 1
ATOM 2964 C C . THR A 1 387 ? -1.878 -9.350 12.197 1.00 95.00 387 THR A C 1
ATOM 2966 O O . THR A 1 387 ? -3.103 -9.411 12.285 1.00 95.00 387 THR A O 1
ATOM 2969 N N . TYR A 1 388 ? -1.210 -9.808 11.143 1.00 96.94 388 TYR A N 1
ATOM 2970 C CA . TYR A 1 388 ? -1.787 -10.593 10.052 1.00 96.94 388 TYR A CA 1
ATOM 2971 C C . TYR A 1 388 ? -0.735 -11.549 9.494 1.00 96.94 388 TYR A C 1
ATOM 2973 O O . TYR A 1 388 ? 0.460 -11.357 9.725 1.00 96.94 388 TYR A O 1
ATOM 2981 N N . HIS A 1 389 ? -1.164 -12.554 8.739 1.00 97.38 389 HIS A N 1
ATOM 2982 C CA . HIS A 1 389 ? -0.298 -13.607 8.211 1.00 97.38 389 HIS A CA 1
ATOM 2983 C C . HIS A 1 389 ? -0.616 -13.882 6.742 1.00 97.38 389 HIS A C 1
ATOM 2985 O O . HIS A 1 389 ? -1.769 -13.757 6.332 1.00 97.38 389 HIS A O 1
ATOM 2991 N N . GLY A 1 390 ? 0.384 -14.304 5.968 1.00 96.81 390 GLY A N 1
ATOM 2992 C CA . GLY A 1 390 ? 0.166 -14.969 4.682 1.00 96.81 390 GLY A CA 1
ATOM 2993 C C . GLY A 1 390 ? -0.007 -16.471 4.901 1.00 96.81 390 GLY A C 1
ATOM 2994 O O . GLY A 1 390 ? 0.882 -17.105 5.471 1.00 96.81 390 GLY A O 1
ATOM 2995 N N . PHE A 1 391 ? -1.154 -17.036 4.521 1.00 96.50 391 PHE A N 1
ATOM 2996 C CA . PHE A 1 391 ? -1.409 -18.466 4.675 1.00 96.50 391 PHE A CA 1
ATOM 2997 C C . PHE A 1 391 ? -2.496 -19.012 3.751 1.00 96.50 391 PHE A C 1
ATOM 2999 O O . PHE A 1 391 ? -3.468 -18.345 3.396 1.00 96.50 391 PHE A O 1
ATOM 3006 N N . ARG A 1 392 ? -2.363 -20.306 3.457 1.00 95.31 392 ARG A N 1
ATOM 3007 C CA . ARG A 1 392 ? -3.433 -21.178 2.954 1.00 95.31 392 ARG A CA 1
ATOM 3008 C C . ARG A 1 392 ? -3.831 -22.226 3.990 1.00 95.31 392 ARG A C 1
ATOM 3010 O O . ARG A 1 392 ? -4.970 -22.692 3.990 1.00 95.31 392 ARG A O 1
ATOM 3017 N N . TYR A 1 393 ? -2.885 -22.605 4.843 1.00 95.25 393 TYR A N 1
ATOM 3018 C CA . TYR A 1 393 ? -3.031 -23.667 5.820 1.00 95.25 393 TYR A CA 1
ATOM 3019 C C . TYR A 1 393 ? -2.881 -23.113 7.232 1.00 95.25 393 TYR A C 1
ATOM 3021 O O . TYR A 1 393 ? -2.030 -22.260 7.486 1.00 95.25 393 TYR A O 1
ATOM 3029 N N . LEU A 1 394 ? -3.679 -23.638 8.159 1.00 95.62 394 LEU A N 1
ATOM 3030 C CA . LEU A 1 394 ? -3.548 -23.370 9.589 1.00 95.62 394 LEU A CA 1
ATOM 3031 C C . LEU A 1 394 ? -3.417 -24.692 10.342 1.00 95.62 394 LEU A C 1
ATOM 3033 O O . LEU A 1 394 ? -4.353 -25.492 10.333 1.00 95.62 394 LEU A O 1
ATOM 3037 N N . GLU A 1 395 ? -2.297 -24.925 11.030 1.00 95.19 395 GLU A N 1
ATOM 3038 C CA . GLU A 1 395 ? -2.200 -26.041 11.978 1.00 95.19 395 GLU A CA 1
ATOM 3039 C C . GLU A 1 395 ? -2.685 -25.601 13.362 1.00 95.19 395 GLU A C 1
ATOM 3041 O O . GLU A 1 395 ? -2.073 -24.754 14.012 1.00 95.19 395 GLU A O 1
ATOM 3046 N N . VAL A 1 396 ? -3.770 -26.210 13.834 1.00 95.56 396 VAL A N 1
ATOM 3047 C CA . VAL A 1 396 ? -4.369 -25.959 15.144 1.00 95.56 396 VAL A CA 1
ATOM 3048 C C . VAL A 1 396 ? -3.942 -27.043 16.126 1.00 95.56 396 VAL A C 1
ATOM 3050 O O . VAL A 1 396 ? -4.217 -28.232 15.943 1.00 95.56 396 VAL A O 1
ATOM 3053 N N . ARG A 1 397 ? -3.281 -26.626 17.208 1.00 95.06 397 ARG A N 1
ATOM 3054 C CA . ARG A 1 397 ? -2.783 -27.492 18.286 1.00 95.06 397 ARG A CA 1
ATOM 3055 C C . ARG A 1 397 ? -3.507 -27.185 19.594 1.00 95.06 397 ARG A C 1
ATOM 3057 O O . ARG A 1 397 ? -3.873 -26.045 19.861 1.00 95.06 397 ARG A O 1
ATOM 3064 N N . GLY A 1 398 ? -3.707 -28.202 20.432 1.00 91.62 398 GLY A N 1
ATOM 3065 C CA . GLY A 1 398 ? -4.379 -28.073 21.738 1.00 91.62 398 GLY A CA 1
ATOM 3066 C C . GLY A 1 398 ? -5.915 -28.144 21.695 1.00 91.62 398 GLY A C 1
ATOM 3067 O O . GLY A 1 398 ? -6.555 -28.356 22.732 1.00 91.62 398 GLY A O 1
ATOM 3068 N N . ALA A 1 399 ? -6.526 -28.053 20.508 1.00 84.44 399 ALA A N 1
ATOM 3069 C CA . ALA A 1 399 ? -7.956 -28.276 20.321 1.00 84.44 399 ALA A CA 1
ATOM 3070 C C . ALA A 1 399 ? -8.341 -28.672 18.893 1.00 84.44 399 ALA A C 1
ATOM 3072 O O . ALA A 1 399 ? -7.997 -27.968 17.957 1.00 84.44 399 ALA A O 1
ATOM 3073 N N . ALA A 1 400 ? -9.083 -29.774 18.745 1.00 77.19 400 ALA A N 1
ATOM 3074 C CA . ALA A 1 400 ? -9.550 -30.276 17.445 1.00 77.19 400 ALA A CA 1
ATOM 3075 C C . ALA A 1 400 ? -11.066 -30.086 17.223 1.00 77.19 400 ALA A C 1
ATOM 3077 O O . ALA A 1 400 ? -11.586 -30.425 16.171 1.00 77.19 400 ALA A O 1
ATOM 3078 N N . ASP A 1 401 ? -11.784 -29.587 18.228 1.00 85.06 401 ASP A N 1
ATOM 3079 C CA . ASP A 1 401 ? -13.241 -29.398 18.263 1.00 85.06 401 ASP A CA 1
ATOM 3080 C C . ASP A 1 401 ? -13.659 -27.927 18.071 1.00 85.06 401 ASP A C 1
ATOM 3082 O O . ASP A 1 401 ? -14.740 -27.522 18.503 1.00 85.06 401 ASP A O 1
ATOM 3086 N N . LEU A 1 402 ? -12.786 -27.122 17.461 1.00 90.19 402 LEU A N 1
ATOM 3087 C CA . LEU A 1 402 ? -13.019 -25.710 17.158 1.00 90.19 402 LEU A CA 1
ATOM 3088 C C . LEU A 1 402 ? -13.569 -25.537 15.742 1.00 90.19 402 LEU A C 1
ATOM 3090 O O . LEU A 1 402 ? -13.178 -26.273 14.842 1.00 90.19 402 LEU A O 1
ATOM 3094 N N . GLU A 1 403 ? -14.428 -24.534 15.555 1.00 94.12 403 GLU A N 1
ATOM 3095 C CA . GLU A 1 403 ? -14.714 -23.970 14.226 1.00 94.12 403 GLU A CA 1
ATOM 3096 C C . GLU A 1 403 ? -13.602 -22.955 13.915 1.00 94.12 403 GLU A C 1
ATOM 3098 O O . GLU A 1 403 ? -13.271 -22.122 14.770 1.00 94.12 403 GLU A O 1
ATOM 3103 N N . VAL A 1 404 ? -13.000 -23.061 12.728 1.00 96.12 404 VAL A N 1
ATOM 3104 C CA . VAL A 1 404 ? -11.810 -22.297 12.327 1.00 96.12 404 VAL A CA 1
ATOM 3105 C C . VAL A 1 404 ? -12.053 -21.636 10.980 1.00 96.12 404 VAL A C 1
ATOM 3107 O O . VAL A 1 404 ? -12.092 -22.301 9.952 1.00 96.12 404 VAL A O 1
ATOM 3110 N N . LYS A 1 405 ? -12.127 -20.308 10.955 1.00 97.44 405 LYS A N 1
ATOM 3111 C CA . LYS A 1 405 ? -12.252 -19.548 9.705 1.00 97.44 405 LYS A CA 1
ATOM 3112 C C . LYS A 1 405 ? -10.988 -18.773 9.396 1.00 97.44 405 LYS A C 1
ATOM 3114 O O . LYS A 1 405 ? -10.191 -18.483 10.285 1.00 97.44 405 LYS A O 1
ATOM 3119 N N . ALA A 1 406 ? -10.852 -18.387 8.137 1.00 97.81 406 ALA A N 1
ATOM 3120 C CA . ALA A 1 406 ? -9.829 -17.465 7.682 1.00 97.81 406 ALA A CA 1
ATOM 3121 C C . ALA A 1 406 ? -10.486 -16.162 7.216 1.00 97.81 406 ALA A C 1
ATOM 3123 O O . ALA A 1 406 ? -11.299 -16.153 6.290 1.00 97.81 406 ALA A O 1
ATOM 3124 N N . HIS A 1 407 ? -10.149 -15.056 7.870 1.00 97.69 407 HIS A N 1
ATOM 3125 C CA . HIS A 1 407 ? -10.569 -13.721 7.460 1.00 97.69 407 HIS A CA 1
ATOM 3126 C C . HIS A 1 407 ? -9.556 -13.167 6.467 1.00 97.69 407 HIS A C 1
ATOM 3128 O O . HIS A 1 407 ? -8.392 -12.989 6.819 1.00 97.69 407 HIS A O 1
ATOM 3134 N N . VAL A 1 408 ? -9.994 -12.883 5.241 1.00 97.94 408 VAL A N 1
ATOM 3135 C CA . VAL A 1 408 ? -9.164 -12.230 4.223 1.00 97.94 408 VAL A CA 1
ATOM 3136 C C . VAL A 1 408 ? -9.088 -10.748 4.543 1.00 97.94 408 VAL A C 1
ATOM 3138 O O . VAL A 1 408 ? -10.115 -10.070 4.605 1.00 97.94 408 VAL A O 1
ATOM 3141 N N . VAL A 1 409 ? -7.872 -10.249 4.724 1.00 97.25 409 VAL A N 1
ATOM 3142 C CA . VAL A 1 409 ? -7.599 -8.880 5.154 1.00 97.25 409 VAL A CA 1
ATOM 3143 C C . VAL A 1 409 ? -6.858 -8.138 4.053 1.00 97.25 409 VAL A C 1
ATOM 3145 O O . VAL A 1 409 ? -5.909 -8.662 3.479 1.00 97.25 409 VAL A O 1
ATOM 3148 N N . ARG A 1 410 ? -7.322 -6.923 3.746 1.00 96.69 410 ARG A N 1
ATOM 3149 C CA . ARG A 1 410 ? -6.624 -5.966 2.876 1.00 96.69 410 ARG A CA 1
ATOM 3150 C C . ARG A 1 410 ? -7.209 -4.564 3.008 1.00 96.69 410 ARG A C 1
ATOM 3152 O O . ARG A 1 410 ? -8.314 -4.389 3.530 1.00 96.69 410 ARG A O 1
ATOM 3159 N N . ALA A 1 411 ? -6.510 -3.574 2.465 1.00 96.31 411 ALA A N 1
ATOM 3160 C CA . ALA A 1 411 ? -7.071 -2.261 2.184 1.00 96.31 411 ALA A CA 1
ATOM 3161 C C . ALA A 1 411 ? -8.294 -2.384 1.260 1.00 96.31 411 ALA A C 1
ATOM 3163 O O . ALA A 1 411 ? -8.344 -3.200 0.331 1.00 96.31 411 ALA A O 1
ATOM 3164 N N . THR A 1 412 ? -9.306 -1.565 1.530 1.00 95.25 412 THR A N 1
ATOM 3165 C CA . THR A 1 412 ? -10.631 -1.629 0.892 1.00 95.25 412 THR A CA 1
ATOM 3166 C C . THR A 1 412 ? -10.720 -0.877 -0.433 1.00 95.25 412 THR A C 1
ATOM 3168 O O . THR A 1 412 ? -11.777 -0.368 -0.802 1.00 95.25 412 THR A O 1
ATOM 3171 N N . ASN A 1 413 ? -9.625 -0.843 -1.197 1.00 96.19 413 ASN A N 1
ATOM 3172 C CA . ASN A 1 413 ? -9.618 -0.308 -2.555 1.00 96.19 413 ASN A CA 1
ATOM 3173 C C . ASN A 1 413 ? -10.766 -0.920 -3.379 1.00 96.19 413 ASN A C 1
ATOM 3175 O O . ASN A 1 413 ? -10.945 -2.147 -3.419 1.00 96.19 413 ASN A O 1
ATOM 3179 N N . GLU A 1 414 ? -11.559 -0.047 -4.008 1.00 94.62 414 GLU A N 1
ATOM 3180 C CA . GLU A 1 414 ? -12.718 -0.424 -4.822 1.00 94.62 414 GLU A CA 1
ATOM 3181 C C . GLU A 1 414 ? -12.256 -1.178 -6.074 1.00 94.62 414 GLU A C 1
ATOM 3183 O O . GLU A 1 414 ? -11.234 -0.838 -6.666 1.00 94.62 414 GLU A O 1
ATOM 3188 N N . ARG A 1 415 ? -13.024 -2.170 -6.530 1.00 95.06 415 ARG A N 1
ATOM 3189 C CA . ARG A 1 415 ? -12.758 -2.844 -7.805 1.00 95.06 415 ARG A CA 1
ATOM 3190 C C . ARG A 1 415 ? -12.932 -1.877 -8.990 1.00 95.06 415 ARG A C 1
ATOM 3192 O O . ARG A 1 415 ? -13.991 -1.263 -9.152 1.00 95.06 415 ARG A O 1
ATOM 3199 N N . SER A 1 416 ? -11.923 -1.797 -9.856 1.00 93.75 416 SER A N 1
ATOM 3200 C CA . SER A 1 416 ? -11.948 -0.975 -11.079 1.00 93.75 416 SER A CA 1
ATOM 3201 C C . SER A 1 416 ? -12.324 -1.762 -12.333 1.00 93.75 416 SER A C 1
ATOM 3203 O O . SER A 1 416 ? -13.043 -1.229 -13.175 1.00 93.75 416 SER A O 1
ATOM 3205 N N . GLY A 1 417 ? -11.900 -3.023 -12.446 1.00 93.81 417 GLY A N 1
ATOM 3206 C CA . GLY A 1 417 ? -12.126 -3.838 -13.641 1.00 93.81 417 GLY A CA 1
ATOM 3207 C C . GLY A 1 417 ? -12.088 -5.334 -13.357 1.00 93.81 417 GLY A C 1
ATOM 3208 O O . GLY A 1 417 ? -11.551 -5.764 -12.341 1.00 93.81 417 GLY A O 1
ATOM 3209 N N . THR A 1 418 ? -12.675 -6.130 -14.246 1.00 94.00 418 THR A N 1
ATOM 3210 C CA . THR A 1 418 ? -12.677 -7.599 -14.202 1.00 94.00 418 THR A CA 1
ATOM 3211 C C . THR A 1 418 ? -12.112 -8.159 -15.506 1.00 94.00 418 THR A C 1
ATOM 3213 O O . THR A 1 418 ? -12.072 -7.463 -16.520 1.00 94.00 418 THR A O 1
ATOM 3216 N N . PHE A 1 419 ? -11.673 -9.417 -15.488 1.00 95.94 419 PHE A N 1
ATOM 3217 C CA . PHE A 1 419 ? -11.141 -10.111 -16.658 1.00 95.94 419 PHE A CA 1
ATOM 3218 C C . PHE A 1 419 ? -11.819 -11.473 -16.815 1.00 95.94 419 PHE A C 1
ATOM 3220 O O . PHE A 1 419 ? -12.055 -12.169 -15.831 1.00 95.94 419 PHE A O 1
ATOM 3227 N N . THR A 1 420 ? -12.130 -11.837 -18.058 1.00 96.25 420 THR A N 1
ATOM 3228 C CA . THR A 1 420 ? -12.667 -13.149 -18.448 1.00 96.25 420 THR A CA 1
ATOM 3229 C C . THR A 1 420 ? -12.117 -13.506 -19.821 1.00 96.25 420 THR A C 1
ATOM 3231 O O . THR A 1 420 ? -11.883 -12.607 -20.635 1.00 96.25 420 THR A O 1
ATOM 3234 N N . SER A 1 421 ? -11.942 -14.792 -20.100 1.00 96.75 421 SER A N 1
ATOM 3235 C CA . SER A 1 421 ? -11.396 -15.283 -21.366 1.00 96.75 421 SER A CA 1
ATOM 3236 C C . SER A 1 421 ? -12.022 -16.625 -21.742 1.00 96.75 421 SER A C 1
ATOM 3238 O O . SER A 1 421 ? -12.486 -17.372 -20.892 1.00 96.75 421 SER A O 1
ATOM 3240 N N . GLY A 1 422 ? -12.001 -16.971 -23.031 1.00 97.12 422 GLY A N 1
ATOM 3241 C CA . GLY A 1 422 ? -12.299 -18.344 -23.465 1.00 97.12 422 GLY A CA 1
ATOM 3242 C C . GLY A 1 422 ? -11.192 -19.346 -23.106 1.00 97.12 422 GLY A C 1
ATOM 3243 O O . GLY A 1 422 ? -11.345 -20.542 -23.347 1.00 97.12 422 GLY A O 1
ATOM 3244 N N . ASP A 1 423 ? -10.077 -18.852 -22.567 1.00 97.31 423 ASP A N 1
ATOM 3245 C CA . ASP A 1 423 ? -8.888 -19.608 -22.211 1.00 97.31 423 ASP A CA 1
ATOM 3246 C C . ASP A 1 423 ? -8.760 -19.775 -20.690 1.00 97.31 423 ASP A C 1
ATOM 3248 O O . ASP A 1 423 ? -8.532 -18.810 -19.956 1.00 97.31 423 ASP A O 1
ATOM 3252 N N . ALA A 1 424 ? -8.863 -21.021 -20.225 1.00 96.38 424 ALA A N 1
ATOM 3253 C CA . ALA A 1 424 ? -8.827 -21.343 -18.802 1.00 96.38 424 ALA A CA 1
ATOM 3254 C C . ALA A 1 424 ? -7.468 -21.058 -18.138 1.00 96.38 424 ALA A C 1
ATOM 3256 O O . ALA A 1 424 ? -7.430 -20.792 -16.936 1.00 96.38 424 ALA A O 1
ATOM 3257 N N . PHE A 1 425 ? -6.358 -21.106 -18.885 1.00 97.12 425 PHE A N 1
ATOM 3258 C CA . PHE A 1 425 ? -5.046 -20.750 -18.348 1.00 97.12 425 PHE A CA 1
ATOM 3259 C C . PHE A 1 425 ? -4.992 -19.248 -18.053 1.00 97.12 425 PHE A C 1
ATOM 3261 O O . PHE A 1 425 ? -4.605 -18.868 -16.950 1.00 97.12 425 PHE A O 1
ATOM 3268 N N . LEU A 1 426 ? -5.452 -18.400 -18.980 1.00 97.31 426 LEU A N 1
ATOM 3269 C CA . LEU A 1 426 ? -5.461 -16.946 -18.779 1.00 97.31 426 LEU A CA 1
ATOM 3270 C C . LEU A 1 426 ? -6.403 -16.516 -17.649 1.00 97.31 426 LEU A C 1
ATOM 3272 O O . LEU A 1 426 ? -6.032 -15.667 -16.839 1.00 97.31 426 LEU A O 1
ATOM 3276 N N . GLU A 1 427 ? -7.597 -17.109 -17.550 1.00 96.88 427 GLU A N 1
ATOM 3277 C CA . GLU A 1 427 ? -8.510 -16.831 -16.430 1.00 96.88 427 GLU A CA 1
ATOM 3278 C C . GLU A 1 427 ? -7.900 -17.247 -15.085 1.00 96.88 427 GLU A C 1
ATOM 3280 O O . GLU A 1 427 ? -7.989 -16.516 -14.092 1.00 96.88 427 GLU A O 1
ATOM 3285 N N . ARG A 1 428 ? -7.230 -18.406 -15.047 1.00 96.75 428 ARG A N 1
ATOM 3286 C CA . ARG A 1 428 ? -6.567 -18.887 -13.834 1.00 96.75 428 ARG A CA 1
ATOM 3287 C C . ARG A 1 428 ? -5.366 -18.024 -13.458 1.00 96.75 428 ARG A C 1
ATOM 3289 O O . ARG A 1 428 ? -5.209 -17.719 -12.278 1.00 96.75 428 ARG A O 1
ATOM 3296 N N . LEU A 1 429 ? -4.553 -17.619 -14.431 1.00 97.06 429 LEU A N 1
ATOM 3297 C CA . LEU A 1 429 ? -3.419 -16.725 -14.215 1.00 97.06 429 LEU A CA 1
ATOM 3298 C C . LEU A 1 429 ? -3.889 -15.387 -13.639 1.00 97.06 429 LEU A C 1
ATOM 3300 O O . LEU A 1 429 ? -3.385 -14.970 -12.599 1.00 97.06 429 LEU A O 1
ATOM 3304 N N . HIS A 1 430 ? -4.906 -14.763 -14.246 1.00 97.00 430 HIS A N 1
ATOM 3305 C CA . HIS A 1 430 ? -5.483 -13.520 -13.724 1.00 97.00 430 HIS A CA 1
ATOM 3306 C C . HIS A 1 430 ? -5.994 -13.688 -12.289 1.00 97.00 430 HIS A C 1
ATOM 3308 O O . HIS A 1 430 ? -5.695 -12.852 -11.444 1.00 97.00 430 HIS A O 1
ATOM 3314 N N . THR A 1 431 ? -6.667 -14.800 -11.977 1.00 96.44 431 THR A N 1
ATOM 3315 C CA . THR A 1 431 ? -7.154 -15.090 -10.614 1.00 96.44 431 THR A CA 1
ATOM 3316 C C . THR A 1 431 ? -6.019 -15.137 -9.583 1.00 96.44 431 THR A C 1
ATOM 3318 O O . THR A 1 431 ? -6.160 -14.620 -8.475 1.00 96.44 431 THR A O 1
ATOM 3321 N N . VAL A 1 432 ? -4.891 -15.761 -9.931 1.00 96.38 432 VAL A N 1
ATOM 3322 C CA . VAL A 1 432 ? -3.729 -15.913 -9.039 1.00 96.38 432 VAL A CA 1
ATOM 3323 C C . VAL A 1 432 ? -2.965 -14.591 -8.882 1.00 96.38 432 VAL A C 1
ATOM 3325 O O . VAL A 1 432 ? -2.556 -14.260 -7.769 1.00 96.38 432 VAL A O 1
ATOM 3328 N N . VAL A 1 433 ? -2.841 -13.803 -9.957 1.00 96.06 433 VAL A N 1
ATOM 3329 C CA . VAL A 1 433 ? -2.303 -12.428 -9.923 1.00 96.06 433 VAL A CA 1
ATOM 3330 C C . VAL A 1 433 ? -3.167 -11.537 -9.031 1.00 96.06 433 VAL A C 1
ATOM 3332 O O . VAL A 1 433 ? -2.658 -10.870 -8.135 1.00 96.06 433 VAL A O 1
ATOM 3335 N N . ASP A 1 434 ? -4.485 -11.556 -9.234 1.00 96.31 434 ASP A N 1
ATOM 3336 C CA . ASP A 1 434 ? -5.440 -10.770 -8.455 1.00 96.31 434 ASP A CA 1
ATOM 3337 C C . ASP A 1 434 ? -5.363 -11.109 -6.963 1.00 96.31 434 ASP A C 1
ATOM 3339 O O . ASP A 1 434 ? -5.379 -10.213 -6.119 1.00 96.31 434 ASP A O 1
ATOM 3343 N N . ARG A 1 435 ? -5.208 -12.396 -6.626 1.00 96.06 435 ARG A N 1
ATOM 3344 C CA . ARG A 1 435 ? -5.030 -12.836 -5.240 1.00 96.06 435 ARG A CA 1
ATOM 3345 C C . ARG A 1 435 ? -3.725 -12.326 -4.627 1.00 96.06 435 ARG A C 1
ATOM 3347 O O . ARG A 1 435 ? -3.755 -11.901 -3.474 1.00 96.06 435 ARG A O 1
ATOM 3354 N N . ALA A 1 436 ? -2.621 -12.334 -5.375 1.00 96.06 436 ALA A N 1
ATOM 3355 C CA . ALA A 1 436 ? -1.343 -11.788 -4.912 1.00 96.06 436 ALA A CA 1
ATOM 3356 C C . ALA A 1 436 ? -1.438 -10.276 -4.650 1.00 96.06 436 ALA A C 1
ATOM 3358 O O . ALA A 1 436 ? -1.067 -9.817 -3.572 1.00 96.06 436 ALA A O 1
ATOM 3359 N N . VAL A 1 437 ? -2.043 -9.519 -5.576 1.00 96.56 437 VAL A N 1
ATOM 3360 C CA . VAL A 1 437 ? -2.309 -8.081 -5.397 1.00 96.56 437 VAL A CA 1
ATOM 3361 C C . VAL A 1 437 ? -3.147 -7.832 -4.142 1.00 96.56 437 VAL A C 1
ATOM 3363 O O . VAL A 1 437 ? -2.807 -6.976 -3.330 1.00 96.56 437 VAL A O 1
ATOM 3366 N N . GLN A 1 438 ? -4.220 -8.602 -3.940 1.00 96.12 438 GLN A N 1
ATOM 3367 C CA . GLN A 1 438 ? -5.052 -8.485 -2.742 1.00 96.12 438 GLN A CA 1
ATOM 3368 C C . GLN A 1 438 ? -4.274 -8.749 -1.452 1.00 96.12 438 GLN A C 1
ATOM 3370 O O . GLN A 1 438 ? -4.440 -7.996 -0.494 1.00 96.12 438 GLN A O 1
ATOM 3375 N N . GLY A 1 439 ? -3.431 -9.783 -1.433 1.00 96.69 439 GLY A N 1
ATOM 3376 C CA . GLY A 1 439 ? -2.616 -10.132 -0.271 1.00 96.69 439 GLY A CA 1
ATOM 3377 C C . GLY A 1 439 ? -1.618 -9.044 0.126 1.00 96.69 439 GLY A C 1
ATOM 3378 O O . GLY A 1 439 ? -1.254 -8.952 1.291 1.00 96.69 439 GLY A O 1
ATOM 3379 N N . ASN A 1 440 ? -1.235 -8.177 -0.807 1.00 97.38 440 ASN A N 1
ATOM 3380 C CA . ASN A 1 440 ? -0.180 -7.191 -0.609 1.00 97.38 440 ASN A CA 1
ATOM 3381 C C . ASN A 1 440 ? -0.674 -5.746 -0.425 1.00 97.38 440 ASN A C 1
ATOM 3383 O O . ASN A 1 440 ? 0.129 -4.825 -0.423 1.00 97.38 440 ASN A O 1
ATOM 3387 N N . MET A 1 441 ? -1.974 -5.504 -0.217 1.00 96.25 441 MET A N 1
ATOM 3388 C CA . MET A 1 441 ? -2.506 -4.159 0.068 1.00 96.25 441 MET A CA 1
ATOM 3389 C C . MET A 1 441 ? -2.694 -3.923 1.582 1.00 96.25 441 MET A C 1
ATOM 3391 O O . MET A 1 441 ? -3.805 -4.066 2.091 1.00 96.25 441 MET A O 1
ATOM 3395 N N . HIS A 1 442 ? -1.638 -3.534 2.309 1.00 94.69 442 HIS A N 1
ATOM 3396 C CA . HIS A 1 442 ? -1.637 -3.365 3.778 1.00 94.69 442 HIS A CA 1
ATOM 3397 C C . HIS A 1 442 ? -1.013 -2.026 4.222 1.00 94.69 442 HIS A C 1
ATOM 3399 O O . HIS A 1 442 ? 0.104 -1.983 4.731 1.00 94.69 442 HIS A O 1
ATOM 3405 N N . SER A 1 443 ? -1.752 -0.917 4.084 1.00 90.25 443 SER A N 1
ATOM 3406 C CA . SER A 1 443 ? -1.293 0.487 4.251 1.00 90.25 443 SER A CA 1
ATOM 3407 C C . SER A 1 443 ? -0.292 0.934 3.189 1.00 90.25 443 SER A C 1
ATOM 3409 O O . SER A 1 443 ? -0.454 1.989 2.593 1.00 90.25 443 SER A O 1
ATOM 3411 N N . VAL A 1 444 ? 0.683 0.087 2.880 1.00 94.56 444 VAL A N 1
ATOM 3412 C CA . VAL A 1 444 ? 1.542 0.157 1.696 1.00 94.56 444 VAL A CA 1
ATOM 3413 C C . VAL A 1 444 ? 1.224 -1.017 0.770 1.00 94.56 444 VAL A C 1
ATOM 3415 O O . VAL A 1 444 ? 0.474 -1.923 1.147 1.00 94.56 444 VAL A O 1
ATOM 3418 N N . PHE A 1 445 ? 1.786 -1.009 -0.435 1.00 96.25 445 PHE A N 1
ATOM 3419 C CA . PHE A 1 445 ? 1.861 -2.217 -1.255 1.00 96.25 445 PHE A CA 1
ATOM 3420 C C . PHE A 1 445 ? 3.083 -3.008 -0.793 1.00 96.25 445 PHE A C 1
ATOM 3422 O O . PHE A 1 445 ? 4.189 -2.495 -0.903 1.00 96.25 445 PHE A O 1
ATOM 3429 N N . THR A 1 446 ? 2.895 -4.180 -0.190 1.00 96.50 446 THR A N 1
ATOM 3430 C CA . THR A 1 446 ? 3.990 -5.006 0.343 1.00 96.50 446 THR A CA 1
ATOM 3431 C C . THR A 1 446 ? 4.543 -5.965 -0.709 1.00 96.50 446 THR A C 1
ATOM 3433 O O . THR A 1 446 ? 3.819 -6.337 -1.622 1.00 96.50 446 THR A O 1
ATOM 3436 N N . ASP A 1 447 ? 5.794 -6.398 -0.579 1.00 94.44 447 ASP A N 1
ATOM 3437 C CA . ASP A 1 447 ? 6.365 -7.494 -1.380 1.00 94.44 447 ASP A CA 1
ATOM 3438 C C . ASP A 1 447 ? 5.672 -8.831 -1.079 1.00 94.44 447 ASP A C 1
ATOM 3440 O O . ASP A 1 447 ? 5.186 -9.537 -1.967 1.00 94.44 447 ASP A O 1
ATOM 3444 N N . CYS A 1 448 ? 5.569 -9.157 0.210 1.00 94.69 448 CYS A N 1
ATOM 3445 C CA . CYS A 1 448 ? 4.940 -10.373 0.683 1.00 94.69 448 CYS A CA 1
ATOM 3446 C C . CYS A 1 448 ? 4.197 -10.146 2.012 1.00 94.69 448 CYS A C 1
ATOM 3448 O O . CYS A 1 448 ? 4.647 -9.376 2.868 1.00 94.69 448 CYS A O 1
ATOM 3450 N N . PRO A 1 449 ? 3.076 -10.855 2.242 1.00 95.00 449 PRO A N 1
ATOM 3451 C CA . PRO A 1 449 ? 2.281 -10.684 3.456 1.00 95.00 449 PRO A CA 1
ATOM 3452 C C . PRO A 1 449 ? 2.748 -11.548 4.635 1.00 95.00 449 PRO A C 1
ATOM 3454 O O . PRO A 1 449 ? 2.259 -11.368 5.750 1.00 95.00 449 PRO A O 1
ATOM 3457 N N . HIS A 1 450 ? 3.642 -12.518 4.410 1.00 90.31 450 HIS A N 1
ATOM 3458 C CA . HIS A 1 450 ? 4.038 -13.500 5.423 1.00 90.31 450 HIS A CA 1
ATOM 3459 C C . HIS A 1 450 ? 5.304 -13.094 6.200 1.00 90.31 450 HIS A C 1
ATOM 3461 O O . HIS A 1 450 ? 5.228 -12.978 7.424 1.00 90.31 450 HIS A O 1
ATOM 3467 N N . ARG A 1 451 ? 6.440 -12.834 5.525 1.00 91.50 451 ARG A N 1
ATOM 3468 C CA . ARG A 1 451 ? 7.753 -12.659 6.188 1.00 91.50 451 ARG A CA 1
ATOM 3469 C C . ARG A 1 451 ? 8.214 -11.200 6.312 1.00 91.50 451 ARG A C 1
ATOM 3471 O O . ARG A 1 451 ? 8.576 -10.799 7.412 1.00 91.50 451 ARG A O 1
ATOM 3478 N N . GLU A 1 452 ? 8.219 -10.407 5.233 1.00 91.94 452 GLU A N 1
ATOM 3479 C CA . GLU A 1 452 ? 8.876 -9.083 5.233 1.00 91.94 452 GLU A CA 1
ATOM 3480 C C . GLU A 1 452 ? 7.901 -7.951 5.486 1.00 91.94 452 GLU A C 1
ATOM 3482 O O . GLU A 1 452 ? 8.141 -7.123 6.362 1.00 91.94 452 GLU A O 1
ATOM 3487 N N . LYS A 1 453 ? 6.777 -7.948 4.757 1.00 94.12 453 LYS A N 1
ATOM 3488 C CA . LYS A 1 453 ? 5.741 -6.915 4.852 1.00 94.12 453 LYS A CA 1
ATOM 3489 C C . LYS A 1 453 ? 6.299 -5.511 4.570 1.00 94.12 453 LYS A C 1
ATOM 3491 O O . LYS A 1 453 ? 5.871 -4.543 5.214 1.00 94.12 453 LYS A O 1
ATOM 3496 N N . PHE A 1 454 ? 7.257 -5.402 3.645 1.00 94.69 454 PHE A N 1
ATOM 3497 C CA . PHE A 1 454 ? 7.943 -4.156 3.301 1.00 94.69 454 PHE A CA 1
ATOM 3498 C C . PHE A 1 454 ? 7.377 -3.535 2.029 1.00 94.69 454 PHE A C 1
ATOM 3500 O O . PHE A 1 454 ? 7.030 -4.231 1.081 1.00 94.69 454 PHE A O 1
ATOM 3507 N N . GLY A 1 455 ? 7.302 -2.203 2.003 1.00 95.88 455 GLY A N 1
ATOM 3508 C CA . GLY A 1 455 ? 6.864 -1.452 0.830 1.00 95.88 455 GLY A CA 1
ATOM 3509 C C . GLY A 1 455 ? 7.977 -1.274 -0.196 1.00 95.88 455 GLY A C 1
ATOM 3510 O O . GLY A 1 455 ? 8.442 -0.151 -0.386 1.00 95.88 455 GLY A O 1
ATOM 3511 N N . TRP A 1 456 ? 8.427 -2.368 -0.813 1.00 97.00 456 TRP A N 1
ATOM 3512 C CA . TRP A 1 456 ? 9.388 -2.337 -1.918 1.00 97.00 456 TRP A CA 1
ATOM 3513 C C . TRP A 1 456 ? 8.807 -1.545 -3.109 1.00 97.00 456 TRP A C 1
ATOM 3515 O O . TRP A 1 456 ? 7.606 -1.624 -3.390 1.00 97.00 456 TRP A O 1
ATOM 3525 N N . LEU A 1 457 ? 9.611 -0.661 -3.707 1.00 97.94 457 LEU A N 1
ATOM 3526 C CA . LEU A 1 457 ? 9.125 0.415 -4.586 1.00 97.94 457 LEU A CA 1
ATOM 3527 C C . LEU A 1 457 ? 8.935 0.045 -6.061 1.00 97.94 457 LEU A C 1
ATOM 3529 O O . LEU A 1 457 ? 8.081 0.620 -6.739 1.00 97.94 457 LEU A O 1
ATOM 3533 N N . GLU A 1 458 ? 9.736 -0.877 -6.569 1.00 95.69 458 GLU A N 1
ATOM 3534 C CA . GLU A 1 458 ? 9.769 -1.329 -7.958 1.00 95.69 458 GLU A CA 1
ATOM 3535 C C . GLU A 1 458 ? 8.420 -1.881 -8.431 1.00 95.69 458 GLU A C 1
ATOM 3537 O O . GLU A 1 458 ? 7.943 -1.548 -9.519 1.00 95.69 458 GLU A O 1
ATOM 3542 N N . GLN A 1 459 ? 7.732 -2.641 -7.579 1.00 93.94 459 GLN A N 1
ATOM 3543 C CA . GLN A 1 459 ? 6.422 -3.210 -7.885 1.00 93.94 459 GLN A CA 1
ATOM 3544 C C . GLN A 1 459 ? 5.357 -2.144 -8.182 1.00 93.94 459 GLN A C 1
ATOM 3546 O O . GLN A 1 459 ? 4.415 -2.417 -8.925 1.00 93.94 459 GLN A O 1
ATOM 3551 N N . LEU A 1 460 ? 5.491 -0.915 -7.669 1.00 96.06 460 LEU A N 1
ATOM 3552 C CA . LEU A 1 460 ? 4.505 0.141 -7.918 1.00 96.06 460 LEU A CA 1
ATOM 3553 C C . LEU A 1 460 ? 4.471 0.582 -9.381 1.00 96.06 460 LEU A C 1
ATOM 3555 O O . LEU A 1 460 ? 3.416 1.022 -9.830 1.00 96.06 460 LEU A O 1
ATOM 3559 N N . HIS A 1 461 ? 5.588 0.460 -10.109 1.00 94.94 461 HIS A N 1
ATOM 3560 C CA . HIS A 1 461 ? 5.665 0.813 -11.532 1.00 94.94 461 HIS A CA 1
ATOM 3561 C C . HIS A 1 461 ? 5.757 -0.420 -12.438 1.00 94.94 461 HIS A C 1
ATOM 3563 O O . HIS A 1 461 ? 5.101 -0.447 -13.476 1.00 94.94 461 HIS A O 1
ATOM 3569 N N . PHE A 1 462 ? 6.440 -1.498 -12.031 1.00 95.19 462 PHE A N 1
ATOM 3570 C CA . PHE A 1 462 ? 6.456 -2.744 -12.813 1.00 95.19 462 PHE A CA 1
ATOM 3571 C C . PHE A 1 462 ? 5.105 -3.467 -12.818 1.00 95.19 462 PHE A C 1
ATOM 3573 O O . PHE A 1 462 ? 4.707 -4.023 -13.842 1.00 95.19 462 PHE A O 1
ATOM 3580 N N . CYS A 1 463 ? 4.363 -3.417 -11.709 1.00 94.12 463 CYS A N 1
ATOM 3581 C CA . CYS A 1 463 ? 3.036 -4.023 -11.593 1.00 94.12 463 CYS A CA 1
ATOM 3582 C C . CYS A 1 463 ? 1.901 -2.989 -11.662 1.00 94.12 463 CYS A C 1
ATOM 3584 O O . CYS A 1 463 ? 0.749 -3.356 -11.411 1.00 94.12 463 CYS A O 1
ATOM 3586 N N . PHE A 1 464 ? 2.181 -1.725 -12.022 1.00 96.19 464 PHE A N 1
ATOM 3587 C CA . PHE A 1 464 ? 1.200 -0.628 -11.998 1.00 96.19 464 PHE A CA 1
ATOM 3588 C C . PHE A 1 464 ? -0.114 -1.004 -12.684 1.00 96.19 464 PHE A C 1
ATOM 3590 O O . PHE A 1 464 ? -1.199 -0.850 -12.126 1.00 96.19 464 PHE A O 1
ATOM 3597 N N . ASP A 1 465 ? -0.013 -1.580 -13.876 1.00 93.12 465 ASP A N 1
ATOM 3598 C CA . ASP A 1 465 ? -1.156 -1.989 -14.679 1.00 93.12 465 ASP A CA 1
ATOM 3599 C C . ASP A 1 465 ? -1.995 -3.090 -14.015 1.00 93.12 465 ASP A C 1
ATOM 3601 O O . ASP A 1 465 ? -3.228 -3.048 -14.057 1.00 93.12 465 ASP A O 1
ATOM 3605 N N . ALA A 1 466 ? -1.349 -4.064 -13.369 1.00 93.00 466 ALA A N 1
ATOM 3606 C CA . ALA A 1 466 ? -2.042 -5.102 -12.612 1.00 93.00 466 ALA A CA 1
ATOM 3607 C C . ALA A 1 466 ? -2.740 -4.521 -11.370 1.00 93.00 466 ALA A C 1
ATOM 3609 O O . ALA A 1 466 ? -3.812 -4.999 -10.994 1.00 93.00 466 ALA A O 1
ATOM 3610 N N . LEU A 1 467 ? -2.191 -3.465 -10.764 1.00 95.56 467 LEU A N 1
ATOM 3611 C CA . LEU A 1 467 ? -2.816 -2.754 -9.649 1.00 95.56 467 LEU A CA 1
ATOM 3612 C C . LEU A 1 467 ? -4.004 -1.903 -10.129 1.00 95.56 467 LEU A C 1
ATOM 3614 O O . LEU A 1 467 ? -5.148 -2.144 -9.737 1.00 95.56 467 LEU A O 1
ATOM 3618 N N . ALA A 1 468 ? -3.754 -0.943 -11.020 1.00 96.06 468 ALA A N 1
ATOM 3619 C CA . ALA A 1 468 ? -4.694 0.104 -11.419 1.00 96.06 468 ALA A CA 1
ATOM 3620 C C . ALA A 1 468 ? -5.860 -0.392 -12.290 1.00 96.06 468 ALA A C 1
ATOM 3622 O O . ALA A 1 468 ? -6.961 0.167 -12.229 1.00 96.06 468 ALA A O 1
ATOM 3623 N N . ARG A 1 469 ? -5.670 -1.462 -13.079 1.00 94.81 469 ARG A N 1
ATOM 3624 C CA . ARG A 1 469 ? -6.773 -2.060 -13.856 1.00 94.81 469 ARG A CA 1
ATOM 3625 C C . ARG A 1 469 ? -7.714 -2.888 -12.990 1.00 94.81 469 ARG A C 1
ATOM 3627 O O . ARG A 1 469 ? -8.899 -2.987 -13.306 1.00 94.81 469 ARG A O 1
ATOM 3634 N N . ASN A 1 470 ? -7.220 -3.463 -11.894 1.00 96.19 470 ASN A N 1
ATOM 3635 C CA . ASN A 1 470 ? -8.031 -4.293 -11.006 1.00 96.19 470 ASN A CA 1
ATOM 3636 C C . ASN A 1 470 ? -8.668 -3.479 -9.871 1.00 96.19 470 ASN A C 1
ATOM 3638 O O . ASN A 1 470 ? -9.839 -3.711 -9.555 1.00 96.19 470 ASN A O 1
ATOM 3642 N N . PHE A 1 471 ? -7.968 -2.485 -9.318 1.00 97.25 471 PHE A N 1
ATOM 3643 C CA . PHE A 1 471 ? -8.403 -1.711 -8.153 1.00 97.25 471 PHE A CA 1
ATOM 3644 C C . PHE A 1 471 ? -8.242 -0.200 -8.352 1.00 97.25 471 PHE A C 1
ATOM 3646 O O . PHE A 1 471 ? -7.371 0.271 -9.076 1.00 97.25 471 PHE A O 1
ATOM 3653 N N . ASN A 1 472 ? -9.091 0.585 -7.689 1.00 96.31 472 ASN A N 1
ATOM 3654 C CA . ASN A 1 472 ? -8.909 2.023 -7.574 1.00 96.31 472 ASN A CA 1
ATOM 3655 C C . ASN A 1 472 ? -7.815 2.292 -6.539 1.00 96.31 472 ASN A C 1
ATOM 3657 O O . ASN A 1 472 ? -8.031 2.146 -5.334 1.00 96.31 472 ASN A O 1
ATOM 3661 N N . VAL A 1 473 ? -6.648 2.692 -7.022 1.00 97.12 473 VAL A N 1
ATOM 3662 C CA . VAL A 1 473 ? -5.464 2.974 -6.204 1.00 97.12 473 VAL A CA 1
ATOM 3663 C C . VAL A 1 473 ? -5.143 4.470 -6.140 1.00 97.12 473 VAL A C 1
ATOM 3665 O O . VAL A 1 473 ? -4.125 4.840 -5.572 1.00 97.12 473 VAL A O 1
ATOM 3668 N N . GLU A 1 474 ? -6.022 5.346 -6.651 1.00 96.31 474 GLU A N 1
ATOM 3669 C CA . GLU A 1 474 ? -5.792 6.800 -6.753 1.00 96.31 474 GLU A CA 1
ATOM 3670 C C . GLU A 1 474 ? -5.287 7.419 -5.445 1.00 96.31 474 GLU A C 1
ATOM 3672 O O . GLU A 1 474 ? -4.311 8.167 -5.447 1.00 96.31 474 GLU A O 1
ATOM 3677 N N . ALA A 1 475 ? -5.955 7.118 -4.331 1.00 95.62 475 ALA A N 1
ATOM 3678 C CA . ALA A 1 475 ? -5.604 7.686 -3.036 1.00 95.62 475 ALA A CA 1
ATOM 3679 C C . ALA A 1 475 ? -4.425 6.967 -2.371 1.00 95.62 475 ALA A C 1
ATOM 3681 O O . ALA A 1 475 ? -3.533 7.600 -1.817 1.00 95.62 475 ALA A O 1
ATOM 3682 N N . HIS A 1 476 ? -4.363 5.646 -2.529 1.00 96.56 476 HIS A N 1
ATOM 3683 C CA . HIS A 1 476 ? -3.303 4.814 -1.964 1.00 96.56 476 HIS A CA 1
ATOM 3684 C C . HIS A 1 476 ? -1.923 5.141 -2.554 1.00 96.56 476 HIS A C 1
ATOM 3686 O O . HIS A 1 476 ? -0.932 5.200 -1.835 1.00 96.56 476 HIS A O 1
ATOM 3692 N N . LEU A 1 477 ? -1.853 5.441 -3.852 1.00 96.94 477 LEU A N 1
ATOM 3693 C CA . LEU A 1 477 ? -0.606 5.853 -4.497 1.00 96.94 477 LEU A CA 1
ATOM 3694 C C . LEU A 1 477 ? -0.111 7.231 -4.032 1.00 96.94 477 LEU A C 1
ATOM 3696 O O . LEU A 1 477 ? 1.099 7.447 -3.991 1.00 96.94 477 LEU A O 1
ATOM 3700 N N . ARG A 1 478 ? -1.000 8.158 -3.642 1.00 95.50 478 ARG A N 1
ATOM 3701 C CA . ARG A 1 478 ? -0.565 9.443 -3.061 1.00 95.50 478 ARG A CA 1
ATOM 3702 C C . ARG A 1 478 ? 0.128 9.249 -1.715 1.00 95.50 478 ARG A C 1
ATOM 3704 O O . ARG A 1 478 ? 1.117 9.932 -1.450 1.00 95.50 478 ARG A O 1
ATOM 3711 N N . ASP A 1 479 ? -0.332 8.286 -0.922 1.00 94.88 479 ASP A N 1
ATOM 3712 C CA . ASP A 1 479 ? 0.319 7.905 0.332 1.00 94.88 479 ASP A CA 1
ATOM 3713 C C . ASP A 1 479 ? 1.676 7.233 0.082 1.00 94.88 479 ASP A C 1
ATOM 3715 O O . ASP A 1 479 ? 2.656 7.583 0.739 1.00 94.88 479 ASP A O 1
ATOM 3719 N N . MET A 1 480 ? 1.792 6.364 -0.933 1.00 97.44 480 MET A N 1
ATOM 3720 C CA . MET A 1 480 ? 3.100 5.817 -1.333 1.00 97.44 480 MET A CA 1
ATOM 3721 C C . MET A 1 480 ? 4.085 6.923 -1.724 1.00 97.44 480 MET A C 1
ATOM 3723 O O . MET A 1 480 ? 5.236 6.910 -1.290 1.00 97.44 480 MET A O 1
ATOM 3727 N N . LEU A 1 481 ? 3.631 7.925 -2.481 1.00 97.56 481 LEU A N 1
ATOM 3728 C CA . LEU A 1 481 ? 4.452 9.083 -2.835 1.00 97.56 481 LEU A CA 1
ATOM 3729 C C . LEU A 1 481 ? 4.820 9.930 -1.610 1.00 97.56 481 LEU A C 1
ATOM 3731 O O . LEU A 1 481 ? 5.940 10.429 -1.531 1.00 97.56 481 LEU A O 1
ATOM 3735 N N . HIS A 1 482 ? 3.919 10.082 -0.631 1.00 95.69 482 HIS A N 1
ATOM 3736 C CA . HIS A 1 482 ? 4.257 10.705 0.655 1.00 95.69 482 HIS A CA 1
ATOM 3737 C C . HIS A 1 482 ? 5.384 9.951 1.355 1.00 95.69 482 HIS A C 1
ATOM 3739 O O . HIS A 1 482 ? 6.380 10.570 1.725 1.00 95.69 482 HIS A O 1
ATOM 3745 N N . HIS A 1 483 ? 5.282 8.626 1.459 1.00 96.62 483 HIS A N 1
ATOM 3746 C CA . HIS A 1 483 ? 6.323 7.806 2.073 1.00 96.62 483 HIS A CA 1
ATOM 3747 C C . HIS A 1 483 ? 7.675 7.935 1.361 1.00 96.62 483 HIS A C 1
ATOM 3749 O O . HIS A 1 483 ? 8.690 8.083 2.038 1.00 96.62 483 HIS A O 1
ATOM 3755 N N . MET A 1 484 ? 7.703 7.966 0.025 1.00 98.06 484 MET A N 1
ATOM 3756 C CA . MET A 1 484 ? 8.942 8.202 -0.731 1.00 98.06 484 MET A CA 1
ATOM 3757 C C . MET A 1 484 ? 9.549 9.578 -0.440 1.00 98.06 484 MET A C 1
ATOM 3759 O O . MET A 1 484 ? 10.753 9.671 -0.213 1.00 98.06 484 MET A O 1
ATOM 3763 N N . ARG A 1 485 ? 8.735 10.644 -0.397 1.00 96.94 485 ARG A N 1
ATOM 3764 C CA . ARG A 1 485 ? 9.218 11.997 -0.062 1.00 96.94 485 ARG A CA 1
ATOM 3765 C C . ARG A 1 485 ? 9.764 12.073 1.365 1.00 96.94 485 ARG A C 1
ATOM 3767 O O . ARG A 1 485 ? 10.764 12.746 1.584 1.00 96.94 485 ARG A O 1
ATOM 3774 N N . GLN A 1 486 ? 9.137 11.387 2.323 1.00 95.00 486 GLN A N 1
ATOM 3775 C CA . GLN A 1 486 ? 9.621 11.348 3.710 1.00 95.00 486 GLN A CA 1
ATOM 3776 C C . GLN A 1 486 ? 10.918 10.545 3.859 1.00 95.00 486 GLN A C 1
ATOM 3778 O O . GLN A 1 486 ? 11.815 10.963 4.594 1.00 95.00 486 GLN A O 1
ATOM 3783 N N . ALA A 1 487 ? 11.024 9.415 3.153 1.00 95.62 487 ALA A N 1
ATOM 3784 C CA . ALA A 1 487 ? 12.201 8.551 3.173 1.00 95.62 487 ALA A CA 1
ATOM 3785 C C . ALA A 1 487 ? 13.379 9.122 2.366 1.00 95.62 487 ALA A C 1
ATOM 3787 O O . ALA A 1 487 ? 14.516 8.688 2.554 1.00 95.62 487 ALA A O 1
ATOM 3788 N N . GLN A 1 488 ? 13.135 10.095 1.479 1.00 97.44 488 GLN A N 1
ATOM 3789 C CA . GLN A 1 488 ? 14.187 10.710 0.681 1.00 97.44 488 GLN A CA 1
ATOM 3790 C C . GLN A 1 488 ? 15.258 11.343 1.581 1.00 97.44 488 GLN A C 1
ATOM 3792 O O . GLN A 1 488 ? 14.999 12.208 2.423 1.00 97.44 488 GLN A O 1
ATOM 3797 N N . LEU A 1 489 ? 16.498 10.906 1.386 1.00 96.31 489 LEU A N 1
ATOM 3798 C CA . LEU A 1 489 ? 17.644 11.374 2.148 1.00 96.31 489 LEU A CA 1
ATOM 3799 C C . LEU A 1 489 ? 18.053 12.780 1.703 1.00 96.31 489 LEU A C 1
ATOM 3801 O O . LEU A 1 489 ? 17.763 13.227 0.595 1.00 96.31 489 LEU A O 1
ATOM 3805 N N . THR A 1 490 ? 18.835 13.469 2.534 1.00 96.69 490 THR A N 1
ATOM 3806 C CA . THR A 1 490 ? 19.386 14.796 2.198 1.00 96.69 490 THR A CA 1
ATOM 3807 C C . THR A 1 490 ? 20.312 14.782 0.980 1.00 96.69 490 THR A C 1
ATOM 3809 O O . THR A 1 490 ? 20.554 15.828 0.383 1.00 96.69 490 THR A O 1
ATOM 3812 N N . THR A 1 491 ? 20.828 13.610 0.601 1.00 96.75 491 THR A N 1
ATOM 3813 C CA . THR A 1 491 ? 21.588 13.391 -0.637 1.00 96.75 491 THR A CA 1
ATOM 3814 C C . THR A 1 491 ? 20.706 13.369 -1.886 1.00 96.75 491 THR A C 1
ATOM 3816 O O . THR A 1 491 ? 21.247 13.408 -2.986 1.00 96.75 491 THR A O 1
ATOM 3819 N N . GLY A 1 492 ? 19.382 13.278 -1.726 1.00 98.12 492 GLY A N 1
ATOM 3820 C CA . GLY A 1 492 ? 18.403 13.043 -2.785 1.00 98.12 492 GLY A CA 1
ATOM 3821 C C . GLY A 1 492 ? 18.064 11.565 -3.006 1.00 98.12 492 GLY A C 1
ATOM 3822 O O . GLY A 1 492 ? 17.098 11.273 -3.705 1.00 98.12 492 GLY A O 1
ATOM 3823 N N . ALA A 1 493 ? 18.815 10.634 -2.407 1.00 97.19 493 ALA A N 1
ATOM 3824 C CA . ALA A 1 493 ? 18.569 9.199 -2.546 1.00 97.19 493 ALA A CA 1
ATOM 3825 C C . ALA A 1 493 ? 17.202 8.807 -1.972 1.00 97.19 493 ALA A C 1
ATOM 3827 O O . ALA A 1 493 ? 16.831 9.270 -0.895 1.00 97.19 493 ALA A O 1
ATOM 3828 N N . VAL A 1 494 ? 16.488 7.923 -2.666 1.00 98.06 494 VAL A N 1
ATOM 3829 C CA . VAL A 1 494 ? 15.256 7.294 -2.178 1.00 98.06 494 VAL A CA 1
ATOM 3830 C C . VAL A 1 494 ? 15.576 5.826 -1.879 1.00 98.06 494 VAL A C 1
ATOM 3832 O O . VAL A 1 494 ? 16.062 5.149 -2.790 1.00 98.06 494 VAL A O 1
ATOM 3835 N N . PRO A 1 495 ? 15.367 5.345 -0.639 1.00 96.94 495 PRO A N 1
ATOM 3836 C CA . PRO A 1 495 ? 15.553 3.938 -0.292 1.00 96.94 495 PRO A CA 1
ATOM 3837 C C . PRO A 1 495 ? 14.630 3.005 -1.085 1.00 96.94 495 PRO A C 1
ATOM 3839 O O . PRO A 1 495 ? 13.527 3.395 -1.462 1.00 96.94 495 PRO A O 1
ATOM 3842 N N . SER A 1 496 ? 15.052 1.757 -1.292 1.00 96.75 496 SER A N 1
ATOM 3843 C CA . SER A 1 496 ? 14.291 0.757 -2.052 1.00 96.75 496 SER A CA 1
ATOM 3844 C C . SER A 1 496 ? 12.996 0.298 -1.368 1.00 96.75 496 SER A C 1
ATOM 3846 O O . SER A 1 496 ? 12.111 -0.221 -2.049 1.00 96.75 496 SER A O 1
ATOM 3848 N N . ILE A 1 497 ? 12.863 0.521 -0.053 1.00 96.12 497 ILE A N 1
ATOM 3849 C CA . ILE A 1 497 ? 11.638 0.282 0.722 1.00 96.12 497 ILE A CA 1
ATOM 3850 C C . ILE A 1 497 ? 11.099 1.576 1.328 1.00 96.12 497 ILE A C 1
ATOM 3852 O O . ILE A 1 497 ? 11.861 2.393 1.851 1.00 96.12 497 ILE A O 1
ATOM 3856 N N . VAL A 1 498 ? 9.775 1.745 1.316 1.00 95.31 498 VAL A N 1
ATOM 3857 C CA . VAL A 1 498 ? 9.107 2.852 2.012 1.00 95.31 498 VAL A CA 1
ATOM 3858 C C . VAL A 1 498 ? 7.878 2.388 2.810 1.00 95.31 498 VAL A C 1
ATOM 3860 O O . VAL A 1 498 ? 7.089 1.576 2.322 1.00 95.31 498 VAL A O 1
ATOM 3863 N N . PRO A 1 499 ? 7.649 2.947 4.011 1.00 93.06 499 PRO A N 1
ATOM 3864 C CA . PRO A 1 499 ? 8.635 3.661 4.825 1.00 93.06 499 PRO A CA 1
ATOM 3865 C C . PRO A 1 499 ? 9.894 2.814 5.095 1.00 93.06 499 PRO A C 1
ATOM 3867 O O . PRO A 1 499 ? 9.836 1.585 5.099 1.00 93.06 499 PRO A O 1
ATOM 3870 N N . GLU A 1 500 ? 11.040 3.466 5.309 1.00 91.06 500 GLU A N 1
ATOM 3871 C CA . GLU A 1 500 ? 12.320 2.782 5.556 1.00 91.06 500 GLU A CA 1
ATOM 3872 C C . GLU A 1 500 ? 12.355 2.236 6.998 1.00 91.06 500 GLU A C 1
ATOM 3874 O O . GLU A 1 500 ? 12.909 2.842 7.912 1.00 91.06 500 GLU A O 1
ATOM 3879 N N . PHE A 1 501 ? 11.690 1.099 7.229 1.00 83.12 501 PHE A N 1
ATOM 3880 C CA . PHE A 1 501 ? 11.636 0.437 8.541 1.00 83.12 501 PHE A CA 1
ATOM 3881 C C . PHE A 1 501 ? 12.955 -0.220 8.943 1.00 83.12 501 PHE A C 1
ATOM 3883 O O . PHE A 1 501 ? 13.252 -0.362 10.129 1.00 83.12 501 PHE A O 1
ATOM 3890 N N . CYS A 1 502 ? 13.720 -0.651 7.945 1.00 84.62 502 CYS A N 1
ATOM 3891 C CA . CYS A 1 502 ? 14.992 -1.328 8.097 1.00 84.62 502 CYS A CA 1
ATOM 3892 C C . CYS A 1 502 ? 16.027 -0.601 7.238 1.00 84.62 502 CYS A C 1
ATOM 3894 O O . CYS A 1 502 ? 15.823 -0.419 6.041 1.00 84.62 502 CYS A O 1
ATOM 3896 N N . ASP A 1 503 ? 17.126 -0.174 7.862 1.00 87.69 503 ASP A N 1
ATOM 3897 C CA . ASP A 1 503 ? 18.263 0.382 7.136 1.00 87.69 503 ASP A CA 1
ATOM 3898 C C . ASP A 1 503 ? 19.105 -0.774 6.581 1.00 87.69 503 ASP A C 1
ATOM 3900 O O . ASP A 1 503 ? 19.791 -1.468 7.334 1.00 87.69 503 ASP A O 1
ATOM 3904 N N . PHE A 1 504 ? 19.038 -0.971 5.263 1.00 88.94 504 PHE A N 1
ATOM 3905 C CA . PHE A 1 504 ? 19.808 -1.986 4.544 1.00 88.94 504 PHE A CA 1
ATOM 3906 C C . PHE A 1 504 ? 21.248 -1.554 4.213 1.00 88.94 504 PHE A C 1
ATOM 3908 O O . PHE A 1 504 ? 21.923 -2.213 3.425 1.00 88.94 504 PHE A O 1
ATOM 3915 N N . SER A 1 505 ? 21.770 -0.466 4.784 1.00 87.94 505 SER A N 1
ATOM 3916 C CA . SER A 1 505 ? 23.162 -0.085 4.538 1.00 87.94 505 SER A CA 1
ATOM 3917 C C . SER A 1 505 ? 24.154 -1.120 5.052 1.00 87.94 505 SER A C 1
ATOM 3919 O O . SER A 1 505 ? 24.056 -1.616 6.176 1.00 87.94 505 SER A O 1
ATOM 3921 N N . GLY A 1 506 ? 25.156 -1.418 4.228 1.00 85.69 506 GLY A N 1
ATOM 3922 C CA . GLY A 1 506 ? 26.126 -2.478 4.496 1.00 85.69 506 GLY A CA 1
ATOM 3923 C C . GLY A 1 506 ? 25.598 -3.893 4.230 1.00 85.69 506 GLY A C 1
ATOM 3924 O O . GLY A 1 506 ? 26.353 -4.851 4.417 1.00 85.69 506 GLY A O 1
ATOM 3925 N N . HIS A 1 507 ? 24.341 -4.054 3.793 1.00 82.56 507 HIS A N 1
ATOM 3926 C CA . HIS A 1 507 ? 23.833 -5.329 3.292 1.00 82.56 507 HIS A CA 1
ATOM 3927 C C . HIS A 1 507 ? 24.342 -5.557 1.868 1.00 82.56 507 HIS A C 1
ATOM 3929 O O . HIS A 1 507 ? 23.693 -5.223 0.876 1.00 82.56 507 HIS A O 1
ATOM 3935 N N . GLY A 1 508 ? 25.540 -6.137 1.788 1.00 77.94 508 GLY A N 1
ATOM 3936 C CA . GLY A 1 508 ? 26.208 -6.382 0.522 1.00 77.94 508 GLY A CA 1
ATOM 3937 C C . GLY A 1 508 ? 25.518 -7.411 -0.362 1.00 77.94 508 GLY A C 1
ATOM 3938 O O . GLY A 1 508 ? 25.244 -8.534 0.059 1.00 77.94 508 GLY A O 1
ATOM 3939 N N . PHE A 1 509 ? 25.346 -7.055 -1.633 1.00 84.25 509 PHE A N 1
ATOM 3940 C CA . PHE A 1 509 ? 24.914 -7.956 -2.694 1.00 84.25 509 PHE A CA 1
ATOM 3941 C C . PHE A 1 509 ? 25.906 -7.907 -3.853 1.00 84.25 509 PHE A C 1
ATOM 3943 O O . PHE A 1 509 ? 26.145 -6.860 -4.459 1.00 84.25 509 PHE A O 1
ATOM 3950 N N . GLN A 1 510 ? 26.512 -9.057 -4.161 1.00 82.31 510 GLN A N 1
ATOM 3951 C CA . GLN A 1 510 ? 27.452 -9.215 -5.278 1.00 82.31 510 GLN A CA 1
ATOM 3952 C C . GLN A 1 510 ? 28.530 -8.105 -5.356 1.00 82.31 510 GLN A C 1
ATOM 3954 O O . GLN A 1 510 ? 28.856 -7.622 -6.438 1.00 82.31 510 GLN A O 1
ATOM 3959 N N . GLY A 1 511 ? 29.084 -7.695 -4.208 1.00 79.88 511 GLY A N 1
ATOM 3960 C CA . GLY A 1 511 ? 30.154 -6.688 -4.122 1.00 79.88 511 GLY A CA 1
ATOM 3961 C C . GLY A 1 511 ? 29.695 -5.227 -4.043 1.00 79.88 511 GLY A C 1
ATOM 3962 O O . GLY A 1 511 ? 30.539 -4.338 -4.129 1.00 79.88 511 GLY A O 1
ATOM 3963 N N . ASP A 1 512 ? 28.396 -4.982 -3.877 1.00 84.44 512 ASP A N 1
ATOM 3964 C CA . ASP A 1 512 ? 27.813 -3.663 -3.625 1.00 84.44 512 ASP A CA 1
ATOM 3965 C C . ASP A 1 512 ? 27.132 -3.653 -2.254 1.00 84.44 512 ASP A C 1
ATOM 3967 O O . ASP A 1 512 ? 26.112 -4.315 -2.066 1.00 84.44 512 ASP A O 1
ATOM 3971 N N . ASP A 1 513 ? 27.728 -2.923 -1.311 1.00 85.25 513 ASP A N 1
ATOM 3972 C CA . ASP A 1 513 ? 27.351 -2.898 0.107 1.00 85.25 513 ASP A CA 1
ATOM 3973 C C . ASP A 1 513 ? 26.002 -2.212 0.386 1.00 85.25 513 ASP A C 1
ATOM 3975 O O . ASP A 1 513 ? 25.482 -2.345 1.489 1.00 85.25 513 ASP A O 1
ATOM 3979 N N . ASP A 1 514 ? 25.418 -1.508 -0.590 1.00 88.50 514 ASP A N 1
ATOM 3980 C CA . ASP A 1 514 ? 24.144 -0.793 -0.429 1.00 88.50 514 ASP A CA 1
ATOM 3981 C C . ASP A 1 514 ? 23.087 -1.203 -1.475 1.00 88.50 514 ASP A C 1
ATOM 3983 O O . ASP A 1 514 ? 22.070 -0.523 -1.606 1.00 88.50 514 ASP A O 1
ATOM 3987 N N . ALA A 1 515 ? 23.282 -2.299 -2.217 1.00 88.31 515 ALA A N 1
ATOM 3988 C CA . ALA A 1 515 ? 22.402 -2.673 -3.334 1.00 88.31 515 ALA A CA 1
ATOM 3989 C C . ALA A 1 515 ? 20.925 -2.840 -2.929 1.00 88.31 515 ALA A C 1
ATOM 3991 O O . ALA A 1 515 ? 20.032 -2.426 -3.662 1.00 88.31 515 ALA A O 1
ATOM 3992 N N . PHE A 1 516 ? 20.666 -3.410 -1.746 1.00 91.44 516 PHE A N 1
ATOM 3993 C CA . PHE A 1 516 ? 19.310 -3.561 -1.206 1.00 91.44 516 PHE A CA 1
ATOM 3994 C C . PHE A 1 516 ? 18.710 -2.244 -0.722 1.00 91.44 516 PHE A C 1
ATOM 3996 O O . PHE A 1 516 ? 17.491 -2.098 -0.681 1.00 91.44 516 PHE A O 1
ATOM 4003 N N . ARG A 1 517 ? 19.552 -1.271 -0.359 1.00 94.62 517 ARG A N 1
ATOM 4004 C CA . ARG A 1 517 ? 19.090 0.043 0.083 1.00 94.62 517 ARG A CA 1
ATOM 4005 C C . ARG A 1 517 ? 18.828 0.973 -1.092 1.00 94.62 517 ARG A C 1
ATOM 4007 O O . ARG A 1 517 ? 17.874 1.740 -1.035 1.00 94.62 517 ARG A O 1
ATOM 4014 N N . PHE A 1 518 ? 19.665 0.928 -2.127 1.00 95.25 518 PHE A N 1
ATOM 4015 C CA . PHE A 1 518 ? 19.566 1.810 -3.283 1.00 95.25 518 PHE A CA 1
ATOM 4016 C C . PHE A 1 518 ? 19.697 1.030 -4.590 1.00 95.25 518 PHE A C 1
ATOM 4018 O O . PHE A 1 518 ? 20.778 0.582 -4.964 1.00 95.25 518 PHE A O 1
ATOM 4025 N N . ASP A 1 519 ? 18.606 0.991 -5.344 1.00 96.62 519 ASP A N 1
ATOM 4026 C CA . ASP A 1 519 ? 18.591 0.606 -6.752 1.00 96.62 519 ASP A CA 1
ATOM 4027 C C . ASP A 1 519 ? 17.778 1.639 -7.543 1.00 96.62 519 ASP A C 1
ATOM 4029 O O . ASP A 1 519 ? 16.776 2.176 -7.064 1.00 96.62 519 ASP A O 1
ATOM 4033 N N . VAL A 1 520 ? 18.221 1.950 -8.759 1.00 97.50 520 VAL A N 1
ATOM 4034 C CA . VAL A 1 520 ? 17.549 2.901 -9.650 1.00 97.50 520 VAL A CA 1
ATOM 4035 C C . VAL A 1 520 ? 16.173 2.430 -10.125 1.00 97.50 520 VAL A C 1
ATOM 4037 O O . VAL A 1 520 ? 15.272 3.249 -10.280 1.00 97.50 520 VAL A O 1
ATOM 4040 N N . ASN A 1 521 ? 15.978 1.125 -10.293 1.00 97.81 521 ASN A N 1
ATOM 4041 C CA . ASN A 1 521 ? 14.700 0.516 -10.654 1.00 97.81 521 ASN A CA 1
ATOM 4042 C C . ASN A 1 521 ? 13.713 0.492 -9.478 1.00 97.81 521 ASN A C 1
ATOM 4044 O O . ASN A 1 521 ? 12.515 0.375 -9.702 1.00 97.81 521 ASN A O 1
ATOM 4048 N N . TRP A 1 522 ? 14.187 0.660 -8.242 1.00 98.19 522 TRP A N 1
ATOM 4049 C CA . TRP A 1 522 ? 13.345 0.794 -7.053 1.00 98.19 522 TRP A CA 1
ATOM 4050 C C . TRP A 1 522 ? 13.085 2.270 -6.750 1.00 98.19 522 TRP A C 1
ATOM 4052 O O . TRP A 1 522 ? 11.962 2.755 -6.872 1.00 98.19 522 TRP A O 1
ATOM 4062 N N . GLY A 1 523 ? 14.142 3.022 -6.427 1.00 98.00 523 GLY A N 1
ATOM 4063 C CA . GLY A 1 523 ? 14.049 4.439 -6.074 1.00 98.00 523 GLY A CA 1
ATOM 4064 C C . GLY A 1 523 ? 13.503 5.313 -7.208 1.00 98.00 523 GLY A C 1
ATOM 4065 O O . GLY A 1 523 ? 12.867 6.329 -6.937 1.00 98.00 523 GLY A O 1
ATOM 4066 N N . GLY A 1 524 ? 13.668 4.894 -8.470 1.00 98.31 524 GLY A N 1
ATOM 4067 C CA . GLY A 1 524 ? 13.107 5.551 -9.655 1.00 98.31 524 GLY A CA 1
ATOM 4068 C C . GLY A 1 524 ? 11.581 5.649 -9.660 1.00 98.31 524 GLY A C 1
ATOM 4069 O O . GLY A 1 524 ? 11.030 6.487 -10.379 1.00 98.31 524 GLY A O 1
ATOM 4070 N N . ALA A 1 525 ? 10.891 4.891 -8.801 1.00 98.56 525 ALA A N 1
ATOM 4071 C CA . ALA A 1 525 ? 9.452 5.011 -8.596 1.00 98.56 525 ALA A CA 1
ATOM 4072 C C . ALA A 1 525 ? 9.012 6.440 -8.216 1.00 98.56 525 ALA A C 1
ATOM 4074 O O . ALA A 1 525 ? 7.920 6.844 -8.613 1.00 98.56 525 ALA A O 1
ATOM 4075 N N . ILE A 1 526 ? 9.861 7.245 -7.552 1.00 98.75 526 ILE A N 1
ATOM 4076 C CA . ILE A 1 526 ? 9.556 8.663 -7.251 1.00 98.75 526 ILE A CA 1
ATOM 4077 C C . ILE A 1 526 ? 9.363 9.521 -8.513 1.00 98.75 526 ILE A C 1
ATOM 4079 O O . ILE A 1 526 ? 8.744 10.582 -8.452 1.00 98.75 526 ILE A O 1
ATOM 4083 N N . VAL A 1 527 ? 9.880 9.067 -9.660 1.00 98.81 527 VAL A N 1
ATOM 4084 C CA . VAL A 1 527 ? 9.758 9.742 -10.960 1.00 98.81 527 VAL A CA 1
ATOM 4085 C C . VAL A 1 527 ? 8.685 9.090 -11.834 1.00 98.81 527 VAL A C 1
ATOM 4087 O O . VAL A 1 527 ? 7.908 9.808 -12.461 1.00 98.81 527 VAL A O 1
ATOM 4090 N N . HIS A 1 528 ? 8.604 7.755 -11.861 1.00 98.69 528 HIS A N 1
ATOM 4091 C CA . HIS A 1 528 ? 7.614 7.027 -12.667 1.00 98.69 528 HIS A CA 1
ATOM 4092 C C . HIS A 1 528 ? 6.187 7.186 -12.131 1.00 98.69 528 HIS A C 1
ATOM 4094 O O . HIS A 1 528 ? 5.283 7.610 -12.852 1.00 98.69 528 HIS A O 1
ATOM 4100 N N . LEU A 1 529 ? 5.993 6.921 -10.838 1.00 98.50 529 LEU A N 1
ATOM 4101 C CA . LEU A 1 529 ? 4.665 6.754 -10.260 1.00 98.50 529 LEU A CA 1
ATOM 4102 C C . LEU A 1 529 ? 3.777 8.011 -10.329 1.00 98.50 529 LEU A C 1
ATOM 4104 O O . LEU A 1 529 ? 2.572 7.859 -10.538 1.00 98.50 529 LEU A O 1
ATOM 4108 N N . PRO A 1 530 ? 4.297 9.252 -10.199 1.00 98.62 530 PRO A N 1
ATOM 4109 C CA . PRO A 1 530 ? 3.472 10.444 -10.398 1.00 98.62 530 PRO A CA 1
ATOM 4110 C C . PRO A 1 530 ? 2.900 10.564 -11.815 1.00 98.62 530 PRO A C 1
ATOM 4112 O O . PRO A 1 530 ? 1.786 11.060 -11.980 1.00 98.62 530 PRO A O 1
ATOM 4115 N N . LEU A 1 531 ? 3.635 10.101 -12.832 1.00 98.69 531 LEU A N 1
ATOM 4116 C CA . LEU A 1 531 ? 3.181 10.115 -14.225 1.00 98.69 531 LEU A CA 1
ATOM 4117 C C . LEU A 1 531 ? 2.156 9.014 -14.480 1.00 98.69 531 LEU A C 1
ATOM 4119 O O . LEU A 1 531 ? 1.122 9.291 -15.081 1.00 98.69 531 LEU A O 1
ATOM 4123 N N . ASP A 1 532 ? 2.402 7.809 -13.963 1.00 98.19 532 ASP A N 1
ATOM 4124 C CA . ASP A 1 532 ? 1.455 6.694 -14.058 1.00 98.19 532 ASP A CA 1
ATOM 4125 C C . ASP A 1 532 ? 0.128 7.048 -13.363 1.00 98.19 532 ASP A C 1
ATOM 4127 O O . ASP A 1 532 ? -0.964 6.809 -13.887 1.00 98.19 532 ASP A O 1
ATOM 4131 N N . HIS A 1 533 ? 0.205 7.711 -12.201 1.00 97.69 533 HIS A N 1
ATOM 4132 C CA . HIS A 1 533 ? -0.961 8.255 -11.503 1.00 97.69 533 HIS A CA 1
ATOM 4133 C C . HIS A 1 533 ? -1.709 9.282 -12.357 1.00 97.69 533 HIS A C 1
ATOM 4135 O O . HIS A 1 533 ? -2.927 9.171 -12.533 1.00 97.69 533 HIS A O 1
ATOM 4141 N N . TYR A 1 534 ? -0.986 10.259 -12.910 1.00 97.81 534 TYR A N 1
ATOM 4142 C CA . TYR A 1 534 ? -1.567 11.288 -13.764 1.00 97.81 534 TYR A CA 1
ATOM 4143 C C . TYR A 1 534 ? -2.262 10.688 -14.990 1.00 97.81 534 TYR A C 1
ATOM 4145 O O . TYR A 1 534 ? -3.382 11.088 -15.302 1.00 97.81 534 TYR A O 1
ATOM 4153 N N . ASP A 1 535 ? -1.662 9.696 -15.638 1.00 97.19 535 ASP A N 1
ATOM 4154 C CA . ASP A 1 535 ? -2.245 9.043 -16.811 1.00 97.19 535 ASP A CA 1
ATOM 4155 C C . ASP A 1 535 ? -3.514 8.275 -16.487 1.00 97.19 535 ASP A C 1
ATOM 4157 O O . ASP A 1 535 ? -4.494 8.333 -17.234 1.00 97.19 535 ASP A O 1
ATOM 4161 N N . GLN A 1 536 ? -3.516 7.587 -15.349 1.00 96.56 536 GLN A N 1
ATOM 4162 C CA . GLN A 1 536 ? -4.646 6.775 -14.937 1.00 96.56 536 GLN A CA 1
ATOM 4163 C C . GLN A 1 536 ? -5.821 7.617 -14.412 1.00 96.56 536 GLN A C 1
ATOM 4165 O O . GLN A 1 536 ? -6.980 7.260 -14.641 1.00 96.56 536 GLN A O 1
ATOM 4170 N N . TYR A 1 537 ? -5.552 8.711 -13.689 1.00 95.38 537 TYR A N 1
ATOM 4171 C CA . TYR A 1 537 ? -6.575 9.450 -12.927 1.00 95.38 537 TYR A CA 1
ATOM 4172 C C . TYR A 1 537 ? -6.765 10.914 -13.349 1.00 95.38 537 TYR A C 1
ATOM 4174 O O . TYR A 1 537 ? -7.753 11.544 -12.946 1.00 95.38 537 TYR A O 1
ATOM 4182 N N . GLY A 1 538 ? -5.858 11.466 -14.157 1.00 94.75 538 GLY A N 1
ATOM 4183 C CA . GLY A 1 538 ? -5.888 12.847 -14.641 1.00 94.75 538 GLY A CA 1
ATOM 4184 C C . GLY A 1 538 ? -5.612 13.901 -13.564 1.00 94.75 538 GLY A C 1
ATOM 4185 O O . GLY A 1 538 ? -6.098 15.026 -13.685 1.00 94.75 538 GLY A O 1
ATOM 4186 N N . ASP A 1 539 ? -4.910 13.552 -12.480 1.00 95.44 539 ASP A N 1
ATOM 4187 C CA . ASP A 1 539 ? -4.611 14.466 -11.368 1.00 95.44 539 ASP A CA 1
ATOM 4188 C C . ASP A 1 539 ? -3.197 15.053 -11.479 1.00 95.44 539 ASP A C 1
ATOM 4190 O O . ASP A 1 539 ? -2.226 14.477 -10.994 1.00 95.44 539 ASP A O 1
ATOM 4194 N N . LEU A 1 540 ? -3.075 16.214 -12.133 1.00 95.69 540 LEU A N 1
ATOM 4195 C CA . LEU A 1 540 ? -1.775 16.858 -12.373 1.00 95.69 540 LEU A CA 1
ATOM 4196 C C . LEU A 1 540 ? -1.066 17.281 -11.076 1.00 95.69 540 LEU A C 1
ATOM 4198 O O . LEU A 1 540 ? 0.162 17.329 -11.048 1.00 95.69 540 LEU A O 1
ATOM 4202 N N . ARG A 1 541 ? -1.823 17.517 -9.994 1.00 95.44 541 ARG A N 1
ATOM 4203 C CA . ARG A 1 541 ? -1.271 17.921 -8.691 1.00 95.44 541 ARG A CA 1
ATOM 4204 C C . ARG A 1 541 ? -0.249 16.918 -8.176 1.00 95.44 541 ARG A C 1
ATOM 4206 O O . ARG A 1 541 ? 0.730 17.303 -7.563 1.00 95.44 541 ARG A O 1
ATOM 4213 N N . VAL A 1 542 ? -0.436 15.630 -8.470 1.00 96.56 542 VAL A N 1
ATOM 4214 C CA . VAL A 1 542 ? 0.497 14.588 -8.028 1.00 96.56 542 VAL A CA 1
ATOM 4215 C C . VAL A 1 542 ? 1.875 14.756 -8.673 1.00 96.56 542 VAL A C 1
ATOM 4217 O O . VAL A 1 542 ? 2.882 14.492 -8.023 1.00 96.56 542 VAL A O 1
ATOM 4220 N N . VAL A 1 543 ? 1.955 15.251 -9.910 1.00 98.44 543 VAL A N 1
ATOM 4221 C CA . VAL A 1 543 ? 3.239 15.593 -10.542 1.00 98.44 543 VAL A CA 1
ATOM 4222 C C . VAL A 1 543 ? 3.824 16.857 -9.903 1.00 98.44 543 VAL A C 1
ATOM 4224 O O . VAL A 1 543 ? 5.003 16.869 -9.551 1.00 98.44 543 VAL A O 1
ATOM 4227 N N . GLU A 1 544 ? 2.995 17.884 -9.690 1.00 97.44 544 GLU A N 1
ATOM 4228 C CA . GLU A 1 544 ? 3.389 19.159 -9.066 1.00 97.44 544 GLU A CA 1
ATOM 4229 C C . GLU A 1 544 ? 3.961 18.951 -7.652 1.00 97.44 544 GLU A C 1
ATOM 4231 O O . GLU A 1 544 ? 5.044 19.443 -7.339 1.00 97.44 544 GLU A O 1
ATOM 4236 N N . ASP A 1 545 ? 3.287 18.149 -6.827 1.00 96.38 545 ASP A N 1
ATOM 4237 C CA . ASP A 1 545 ? 3.652 17.867 -5.435 1.00 96.38 545 ASP A CA 1
ATOM 4238 C C . ASP A 1 545 ? 4.962 17.068 -5.301 1.00 96.38 545 ASP A C 1
ATOM 4240 O O . ASP A 1 545 ? 5.563 17.030 -4.224 1.00 96.38 545 ASP A O 1
ATOM 4244 N N . ASN A 1 546 ? 5.412 16.404 -6.373 1.00 98.38 546 ASN A N 1
ATOM 4245 C CA . ASN A 1 546 ? 6.576 15.512 -6.354 1.00 98.38 546 ASN A CA 1
ATOM 4246 C C . ASN A 1 546 ? 7.765 16.018 -7.179 1.00 98.38 546 ASN A C 1
ATOM 4248 O O . ASN A 1 546 ? 8.843 15.431 -7.081 1.00 98.38 546 ASN A O 1
ATOM 4252 N N . VAL A 1 547 ? 7.627 17.110 -7.939 1.00 98.38 547 VAL A N 1
ATOM 4253 C CA . VAL A 1 547 ? 8.679 17.588 -8.856 1.00 98.38 547 VAL A CA 1
ATOM 4254 C C . VAL A 1 547 ? 10.012 17.864 -8.150 1.00 98.38 547 VAL A C 1
ATOM 4256 O O . VAL A 1 547 ? 11.074 17.506 -8.657 1.00 98.38 547 VAL A O 1
ATOM 4259 N N . GLU A 1 548 ? 9.977 18.427 -6.941 1.00 98.50 548 GLU A N 1
ATOM 4260 C CA . GLU A 1 548 ? 11.196 18.718 -6.179 1.00 98.50 548 GLU A CA 1
ATOM 4261 C C . GLU A 1 548 ? 11.884 17.435 -5.687 1.00 98.50 548 GLU A C 1
ATOM 4263 O O . GLU A 1 548 ? 13.112 17.335 -5.725 1.00 98.50 548 GLU A O 1
ATOM 4268 N N . ALA A 1 549 ? 11.108 16.413 -5.313 1.00 98.75 549 ALA A N 1
ATOM 4269 C CA . ALA A 1 549 ? 11.650 15.107 -4.946 1.00 98.75 549 ALA A CA 1
ATOM 4270 C C . ALA A 1 549 ? 12.266 14.391 -6.160 1.00 98.75 549 ALA A C 1
ATOM 4272 O O . ALA A 1 549 ? 13.354 13.818 -6.047 1.00 98.75 549 ALA A O 1
ATOM 4273 N N . MET A 1 550 ? 11.638 14.493 -7.340 1.00 98.88 550 MET A N 1
ATOM 4274 C CA . MET A 1 550 ? 12.199 13.986 -8.601 1.00 98.88 550 MET A CA 1
ATOM 4275 C C . MET A 1 550 ? 13.546 14.646 -8.916 1.00 98.88 550 MET A C 1
ATOM 4277 O O . MET A 1 550 ? 14.526 13.951 -9.191 1.00 98.88 550 MET A O 1
ATOM 4281 N N . LYS A 1 551 ? 13.618 15.983 -8.835 1.00 98.81 551 LYS A N 1
ATOM 4282 C CA . LYS A 1 551 ? 14.856 16.752 -9.051 1.00 98.81 551 LYS A CA 1
ATOM 4283 C C . LYS A 1 551 ? 15.953 16.331 -8.070 1.00 98.81 551 LYS A C 1
ATOM 4285 O O . LYS A 1 551 ? 17.086 16.096 -8.492 1.00 98.81 551 LYS A O 1
ATOM 4290 N N . GLY A 1 552 ? 15.615 16.167 -6.789 1.00 98.75 552 GLY A N 1
ATOM 4291 C CA . GLY A 1 552 ? 16.536 15.661 -5.768 1.00 98.75 552 GLY A CA 1
ATOM 4292 C C . GLY A 1 552 ? 17.082 14.269 -6.097 1.00 98.75 552 GLY A C 1
ATOM 4293 O O . GLY A 1 552 ? 18.291 14.045 -6.032 1.00 98.75 552 GLY A O 1
ATOM 4294 N N . TYR A 1 553 ? 16.216 13.351 -6.528 1.00 98.81 553 TYR A N 1
ATOM 4295 C CA . TYR A 1 553 ? 16.614 11.988 -6.880 1.00 98.81 553 TYR A CA 1
ATOM 4296 C C . TYR A 1 553 ? 17.516 11.929 -8.120 1.00 98.81 553 TYR A C 1
ATOM 4298 O O . TYR A 1 553 ? 18.530 11.231 -8.130 1.00 98.81 553 TYR A O 1
ATOM 4306 N N . LEU A 1 554 ? 17.220 12.727 -9.144 1.00 98.75 554 LEU A N 1
ATOM 4307 C CA . LEU A 1 554 ? 18.067 12.837 -10.335 1.00 98.75 554 LEU A CA 1
ATOM 4308 C C . LEU A 1 554 ? 19.437 13.443 -10.015 1.00 98.75 554 LEU A C 1
ATOM 4310 O O . LEU A 1 554 ? 20.449 12.989 -10.550 1.00 98.75 554 LEU A O 1
ATOM 4314 N N . ALA A 1 555 ? 19.492 14.426 -9.112 1.00 98.44 555 ALA A N 1
ATOM 4315 C CA . ALA A 1 555 ? 20.755 14.970 -8.619 1.00 98.44 555 ALA A CA 1
ATOM 4316 C C . ALA A 1 555 ? 21.577 13.908 -7.867 1.00 98.44 555 ALA A C 1
ATOM 4318 O O . ALA A 1 555 ? 22.797 13.840 -8.044 1.00 98.44 555 ALA A O 1
ATOM 4319 N N . TYR A 1 556 ? 20.920 13.040 -7.089 1.00 98.31 556 TYR A N 1
ATOM 4320 C CA . TYR A 1 556 ? 21.562 11.892 -6.449 1.00 98.31 556 TYR A CA 1
ATOM 4321 C C . TYR A 1 556 ? 22.152 10.923 -7.479 1.00 98.31 556 TYR A C 1
ATOM 4323 O O . TYR A 1 556 ? 23.352 10.641 -7.410 1.00 98.31 556 TYR A O 1
ATOM 4331 N N . LEU A 1 557 ? 21.362 10.466 -8.458 1.00 97.94 557 LEU A N 1
ATOM 4332 C CA . LEU A 1 557 ? 21.847 9.553 -9.502 1.00 97.94 557 LEU A CA 1
ATOM 4333 C C . LEU A 1 557 ? 23.029 10.163 -10.261 1.00 97.94 557 LEU A C 1
ATOM 4335 O O . LEU A 1 557 ? 24.070 9.526 -10.411 1.00 97.94 557 LEU A O 1
ATOM 4339 N N . ARG A 1 558 ? 22.928 11.446 -10.620 1.00 96.38 558 ARG A N 1
ATOM 4340 C CA . ARG A 1 558 ? 24.017 12.216 -11.232 1.00 96.38 558 ARG A CA 1
ATOM 4341 C C . ARG A 1 558 ? 25.281 12.267 -10.373 1.00 96.38 558 ARG A C 1
ATOM 4343 O O . ARG A 1 558 ? 26.376 12.310 -10.919 1.00 96.38 558 ARG A O 1
ATOM 4350 N N . SER A 1 559 ? 25.162 12.298 -9.047 1.00 96.06 559 SER A N 1
ATOM 4351 C CA . SER A 1 559 ? 26.327 12.302 -8.150 1.00 96.06 559 SER A CA 1
ATOM 4352 C C . SER A 1 559 ? 27.014 10.936 -8.039 1.00 96.06 559 SER A C 1
ATOM 4354 O O . SER A 1 559 ? 28.158 10.864 -7.590 1.00 96.06 559 SER A O 1
ATOM 4356 N N . ARG A 1 560 ? 26.311 9.864 -8.423 1.00 94.12 560 ARG A N 1
ATOM 4357 C CA . ARG A 1 560 ? 26.759 8.470 -8.327 1.00 94.12 560 ARG A CA 1
ATOM 4358 C C . ARG A 1 560 ? 27.144 7.861 -9.676 1.00 94.12 560 ARG A C 1
ATOM 4360 O O . ARG A 1 560 ? 27.740 6.789 -9.689 1.00 94.12 560 ARG A O 1
ATOM 4367 N N . GLU A 1 561 ? 26.806 8.511 -10.786 1.00 93.62 561 GLU A N 1
ATOM 4368 C CA . GLU A 1 561 ? 27.155 8.025 -12.119 1.00 93.62 561 GLU A CA 1
ATOM 4369 C C . GLU A 1 561 ? 28.678 8.050 -12.355 1.00 93.62 561 GLU A C 1
ATOM 4371 O O . GLU A 1 561 ? 29.399 8.919 -11.861 1.00 93.62 561 GLU A O 1
ATOM 4376 N N . THR A 1 562 ? 29.170 7.114 -13.162 1.00 94.00 562 THR A N 1
ATOM 4377 C CA . THR A 1 562 ? 30.544 7.098 -13.683 1.00 94.00 562 THR A CA 1
ATOM 4378 C C . THR A 1 562 ? 30.464 7.048 -15.201 1.00 94.00 562 THR A C 1
ATOM 4380 O O . THR A 1 562 ? 29.810 6.167 -15.747 1.00 94.00 562 THR A O 1
ATOM 4383 N N . ASP A 1 563 ? 31.064 8.027 -15.885 1.00 91.88 563 ASP A N 1
ATOM 4384 C CA . ASP A 1 563 ? 31.035 8.146 -17.353 1.00 91.88 563 ASP A CA 1
ATOM 4385 C C . ASP A 1 563 ? 29.614 8.100 -17.964 1.00 91.88 563 ASP A C 1
ATOM 4387 O O . ASP A 1 563 ? 29.404 7.637 -19.082 1.00 91.88 563 ASP A O 1
ATOM 4391 N N . GLY A 1 564 ? 28.621 8.612 -17.225 1.00 92.62 564 GLY A N 1
ATOM 4392 C CA . GLY A 1 564 ? 27.213 8.622 -17.638 1.00 92.62 564 GLY A CA 1
ATOM 4393 C C . GLY A 1 564 ? 26.460 7.307 -17.401 1.00 92.62 564 GLY A C 1
ATOM 4394 O O . GLY A 1 564 ? 25.340 7.173 -17.883 1.00 92.62 564 GLY A O 1
ATOM 4395 N N . LEU A 1 565 ? 27.040 6.353 -16.669 1.00 96.50 565 LEU A N 1
ATOM 4396 C CA . LEU A 1 565 ? 26.436 5.058 -16.343 1.00 96.50 565 LEU A CA 1
ATOM 4397 C C . LEU A 1 565 ? 26.257 4.879 -14.828 1.00 96.50 565 LEU A C 1
ATOM 4399 O O . LEU A 1 565 ? 26.994 5.455 -14.026 1.00 96.50 565 LEU A O 1
ATOM 4403 N N . ILE A 1 566 ? 25.283 4.055 -14.443 1.00 96.19 566 ILE A N 1
ATOM 4404 C CA . ILE A 1 566 ? 25.024 3.630 -13.061 1.00 96.19 566 ILE A CA 1
ATOM 4405 C C . ILE A 1 566 ? 25.496 2.187 -12.895 1.00 96.19 566 ILE A C 1
ATOM 4407 O O . ILE A 1 566 ? 25.127 1.323 -13.685 1.00 96.19 566 ILE A O 1
ATOM 4411 N N . ASN A 1 567 ? 26.290 1.921 -11.856 1.00 92.62 567 ASN A N 1
ATOM 4412 C CA . ASN A 1 567 ? 26.967 0.63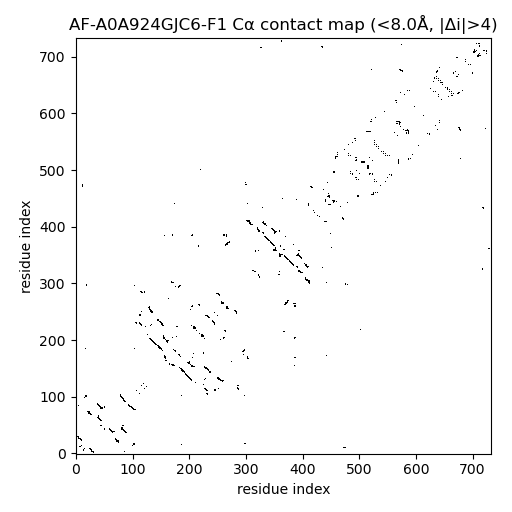8 -11.636 1.00 92.62 567 ASN A CA 1
ATOM 4413 C C . ASN A 1 567 ? 26.636 -0.039 -10.290 1.00 92.62 567 ASN A C 1
ATOM 4415 O O . ASN A 1 567 ? 27.371 -0.927 -9.861 1.00 92.62 567 ASN A O 1
ATOM 4419 N N . PHE A 1 568 ? 25.548 0.370 -9.634 1.00 92.56 568 PHE A N 1
ATOM 4420 C CA . PHE A 1 568 ? 25.062 -0.180 -8.362 1.00 92.56 568 PHE A CA 1
ATOM 4421 C C . PHE A 1 568 ? 23.612 -0.682 -8.499 1.00 92.56 568 PHE A C 1
ATOM 4423 O O . PHE A 1 568 ? 22.948 -0.351 -9.484 1.00 92.56 568 PHE A O 1
ATOM 4430 N N . GLY A 1 569 ? 23.133 -1.472 -7.529 1.00 92.44 569 GLY A N 1
ATOM 4431 C CA . GLY A 1 569 ? 21.762 -2.021 -7.504 1.00 92.44 569 GLY A CA 1
ATOM 4432 C C . GLY A 1 569 ? 21.659 -3.530 -7.787 1.00 92.44 569 GLY A C 1
ATOM 4433 O O . GLY A 1 569 ? 22.612 -4.146 -8.244 1.00 92.44 569 GLY A O 1
ATOM 4434 N N . LEU A 1 570 ? 20.520 -4.152 -7.518 1.00 94.25 570 LEU A N 1
ATOM 4435 C CA . LEU A 1 570 ? 20.255 -5.594 -7.484 1.00 94.25 570 LEU A CA 1
ATOM 4436 C C . LEU A 1 570 ? 20.371 -6.315 -8.840 1.00 94.25 570 LEU A C 1
ATOM 4438 O O . LEU A 1 570 ? 20.541 -7.534 -8.874 1.00 94.25 570 LEU A O 1
ATOM 4442 N N . GLY A 1 571 ? 20.351 -5.586 -9.957 1.00 95.19 571 GLY A N 1
ATOM 4443 C CA . GLY A 1 571 ? 20.314 -6.185 -11.294 1.00 95.19 571 GLY A CA 1
ATOM 4444 C C . GLY A 1 571 ? 18.901 -6.635 -11.666 1.00 95.19 571 GLY A C 1
ATOM 4445 O O . GLY A 1 571 ? 17.929 -5.995 -11.287 1.00 95.19 571 GLY A O 1
ATOM 4446 N N . ASP A 1 572 ? 18.778 -7.706 -12.450 1.00 96.94 572 ASP A N 1
ATOM 4447 C CA . ASP A 1 572 ? 17.481 -8.228 -12.891 1.00 96.94 572 ASP A CA 1
ATOM 4448 C C . ASP A 1 572 ? 17.021 -9.282 -11.881 1.00 96.94 572 ASP A C 1
ATOM 4450 O O . ASP A 1 572 ? 17.341 -10.468 -12.001 1.00 96.94 572 ASP A O 1
ATOM 4454 N N . TRP A 1 573 ? 16.389 -8.809 -10.807 1.00 95.50 573 TRP A N 1
ATOM 4455 C CA . TRP A 1 573 ? 16.064 -9.615 -9.632 1.00 95.50 573 TRP A CA 1
ATOM 4456 C C . TRP A 1 573 ? 15.272 -10.876 -10.009 1.00 95.50 573 TRP A C 1
ATOM 4458 O O . TRP A 1 573 ? 14.355 -10.837 -10.832 1.00 95.50 573 TRP A O 1
ATOM 4468 N N . ILE A 1 574 ? 15.681 -12.016 -9.439 1.00 93.44 574 ILE A N 1
ATOM 4469 C CA . ILE A 1 574 ? 15.113 -13.355 -9.695 1.00 93.44 574 ILE A CA 1
ATOM 4470 C C . ILE A 1 574 ? 15.232 -13.828 -11.169 1.00 93.44 574 ILE A C 1
ATOM 4472 O O . ILE A 1 574 ? 14.579 -14.785 -11.591 1.00 93.44 574 ILE A O 1
ATOM 4476 N N . ALA A 1 575 ? 16.135 -13.247 -11.969 1.00 95.88 575 ALA A N 1
ATOM 4477 C CA . ALA A 1 575 ? 16.481 -13.811 -13.277 1.00 95.88 575 ALA A CA 1
ATOM 4478 C C . ALA A 1 575 ? 17.024 -15.248 -13.159 1.00 95.88 575 ALA A C 1
ATOM 4480 O O . ALA A 1 575 ? 17.843 -15.556 -12.290 1.00 95.88 575 ALA A O 1
ATOM 4481 N N . LEU A 1 576 ? 16.607 -16.128 -14.076 1.00 95.31 576 LEU A N 1
ATOM 4482 C CA . LEU A 1 576 ? 17.158 -17.487 -14.177 1.00 95.31 576 LEU A CA 1
ATOM 4483 C C . LEU A 1 576 ? 18.570 -17.475 -14.778 1.00 95.31 576 LEU A C 1
ATOM 4485 O O . LEU A 1 576 ? 19.393 -18.324 -14.438 1.00 95.31 576 LEU A O 1
ATOM 4489 N N . ASP A 1 577 ? 18.847 -16.519 -15.670 1.00 95.12 577 ASP A N 1
ATOM 4490 C CA . ASP A 1 577 ? 20.183 -16.240 -16.198 1.00 95.12 577 ASP A CA 1
ATOM 4491 C C . ASP A 1 577 ? 20.703 -14.908 -15.642 1.00 95.12 577 ASP A C 1
ATOM 4493 O O . ASP A 1 577 ? 20.363 -13.828 -16.121 1.00 95.12 577 ASP A O 1
ATOM 4497 N N . THR A 1 578 ? 21.586 -14.989 -14.647 1.00 93.06 578 THR A N 1
ATOM 4498 C CA . THR A 1 578 ? 22.161 -13.820 -13.967 1.00 93.06 578 THR A CA 1
ATOM 4499 C C . THR A 1 578 ? 23.431 -13.284 -14.641 1.00 93.06 578 THR A C 1
ATOM 4501 O O . THR A 1 578 ? 24.216 -12.591 -13.996 1.00 93.06 578 THR A O 1
ATOM 4504 N N . SER A 1 579 ? 23.709 -13.645 -15.901 1.00 94.56 579 SER A N 1
ATOM 4505 C CA . SER A 1 579 ? 24.937 -13.221 -16.598 1.00 94.56 579 SER A CA 1
ATOM 4506 C C . SER A 1 579 ? 24.882 -11.801 -17.170 1.00 94.56 579 SER A C 1
ATOM 4508 O O . SER A 1 579 ? 25.926 -11.264 -17.546 1.00 94.56 579 SER A O 1
ATOM 4510 N N . ALA A 1 580 ? 23.701 -11.170 -17.203 1.00 94.75 580 ALA A N 1
ATOM 4511 C CA . ALA A 1 580 ? 23.563 -9.776 -17.619 1.00 94.75 580 ALA A CA 1
ATOM 4512 C C . ALA A 1 580 ? 24.390 -8.836 -16.717 1.00 94.75 580 ALA A C 1
ATOM 4514 O O . ALA A 1 580 ? 24.295 -8.922 -15.489 1.00 94.75 580 ALA A O 1
ATOM 4515 N N . PRO A 1 581 ? 25.162 -7.891 -17.284 1.00 93.62 581 PRO A N 1
ATOM 4516 C CA . PRO A 1 581 ? 25.887 -6.917 -16.479 1.00 93.62 581 PRO A CA 1
ATOM 4517 C C . PRO A 1 581 ? 24.936 -6.027 -15.666 1.00 93.62 581 PRO A C 1
ATOM 4519 O O . PRO A 1 581 ? 24.096 -5.328 -16.233 1.00 93.62 581 PRO A O 1
ATOM 4522 N N . ARG A 1 582 ? 25.121 -5.973 -14.340 1.00 93.44 582 ARG A N 1
ATOM 4523 C CA . ARG A 1 582 ? 24.346 -5.093 -13.440 1.00 93.44 582 ARG A CA 1
ATOM 4524 C C . ARG A 1 582 ? 24.373 -3.625 -13.870 1.00 93.44 582 ARG A C 1
ATOM 4526 O O . ARG A 1 582 ? 23.344 -2.963 -13.848 1.00 93.44 582 ARG A O 1
ATOM 4533 N N . GLU A 1 583 ? 25.530 -3.138 -14.322 1.00 94.50 583 GLU A N 1
ATOM 4534 C CA . GLU A 1 583 ? 25.679 -1.767 -14.828 1.00 94.50 583 GLU A CA 1
ATOM 4535 C C . GLU A 1 583 ? 24.776 -1.491 -16.041 1.00 94.50 583 GLU A C 1
ATOM 4537 O O . GLU A 1 583 ? 24.213 -0.404 -16.142 1.00 94.50 583 GLU A O 1
ATOM 4542 N N . LEU A 1 584 ? 24.590 -2.465 -16.944 1.00 96.50 584 LEU A N 1
ATOM 4543 C CA . LEU A 1 584 ? 23.699 -2.306 -18.097 1.00 96.50 584 LEU A CA 1
ATOM 4544 C C . LEU A 1 584 ? 22.242 -2.167 -17.643 1.00 96.50 584 LEU A C 1
ATOM 4546 O O . LEU A 1 584 ? 21.540 -1.275 -18.112 1.00 96.50 584 LEU A O 1
ATOM 4550 N N . ILE A 1 585 ? 21.814 -3.015 -16.705 1.00 97.19 585 ILE A N 1
ATOM 4551 C CA . ILE A 1 585 ? 20.447 -3.020 -16.166 1.00 97.19 585 ILE A CA 1
ATOM 4552 C C . ILE A 1 585 ? 20.161 -1.713 -15.420 1.00 97.19 585 ILE A C 1
ATOM 4554 O O . ILE A 1 585 ? 19.171 -1.040 -15.700 1.00 97.19 585 ILE A O 1
ATOM 4558 N N . ALA A 1 586 ? 21.056 -1.299 -14.522 1.00 97.19 586 ALA A N 1
ATOM 4559 C CA . ALA A 1 586 ? 20.894 -0.058 -13.774 1.00 97.19 586 ALA A CA 1
ATOM 4560 C C . ALA A 1 586 ? 20.970 1.180 -14.690 1.00 97.19 586 ALA A C 1
ATOM 4562 O O . ALA A 1 586 ? 20.169 2.105 -14.572 1.00 97.19 586 ALA A O 1
ATOM 4563 N N . SER A 1 587 ? 21.876 1.203 -15.668 1.00 97.94 587 SER A N 1
ATOM 4564 C CA . SER A 1 587 ? 21.968 2.323 -16.614 1.00 97.94 587 SER A CA 1
ATOM 4565 C C . SER A 1 587 ? 20.756 2.410 -17.549 1.00 97.94 587 SER A C 1
ATOM 4567 O O . SER A 1 587 ? 20.324 3.515 -17.883 1.00 97.94 587 SER A O 1
ATOM 4569 N N . HIS A 1 588 ? 20.161 1.274 -17.933 1.00 97.75 588 HIS A N 1
ATOM 4570 C CA . HIS A 1 588 ? 18.877 1.242 -18.644 1.00 97.75 588 HIS A CA 1
ATOM 4571 C C . HIS A 1 588 ? 17.739 1.799 -17.778 1.00 97.75 588 HIS A C 1
ATOM 4573 O O . HIS A 1 588 ? 16.987 2.659 -18.244 1.00 97.75 588 HIS A O 1
ATOM 4579 N N . GLY A 1 589 ? 17.677 1.408 -16.501 1.00 97.94 589 GLY A N 1
ATOM 4580 C CA . GLY A 1 589 ? 16.762 1.994 -15.517 1.00 97.94 589 GLY A CA 1
ATOM 4581 C C . GLY A 1 589 ? 16.931 3.513 -15.392 1.00 97.94 589 GLY A C 1
ATOM 4582 O O . GLY A 1 589 ? 15.955 4.255 -15.481 1.00 97.94 589 GLY A O 1
ATOM 4583 N N . TYR A 1 590 ? 18.168 4.010 -15.304 1.00 98.38 590 TYR A N 1
ATOM 4584 C CA . TYR A 1 590 ? 18.448 5.451 -15.259 1.00 98.38 590 TYR A CA 1
ATOM 4585 C C . TYR A 1 590 ? 17.982 6.187 -16.522 1.00 98.38 590 TYR A C 1
ATOM 4587 O O . TYR A 1 590 ? 17.367 7.250 -16.425 1.00 98.38 590 TYR A O 1
ATOM 4595 N N . MET A 1 591 ? 18.207 5.613 -17.708 1.00 97.81 591 MET A N 1
ATOM 4596 C CA . MET A 1 591 ? 17.687 6.169 -18.960 1.00 97.81 591 MET A CA 1
ATOM 4597 C C . MET A 1 591 ? 16.152 6.271 -18.937 1.00 97.81 591 MET A C 1
ATOM 4599 O O . MET A 1 591 ? 15.610 7.302 -19.333 1.00 97.81 591 MET A O 1
ATOM 4603 N N . ARG A 1 592 ? 15.444 5.246 -18.440 1.00 97.81 592 ARG A N 1
ATOM 4604 C CA . ARG A 1 592 ? 13.977 5.282 -18.287 1.00 97.81 592 ARG A CA 1
ATOM 4605 C C . ARG A 1 592 ? 13.522 6.347 -17.288 1.00 97.81 592 ARG A C 1
ATOM 4607 O O . ARG A 1 592 ? 12.535 7.038 -17.541 1.00 97.81 592 ARG A O 1
ATOM 4614 N N . VAL A 1 593 ? 14.233 6.504 -16.172 1.00 98.69 593 VAL A N 1
ATOM 4615 C CA . VAL A 1 593 ? 13.965 7.560 -15.182 1.00 98.69 593 VAL A CA 1
ATOM 4616 C C . VAL A 1 593 ? 14.123 8.947 -15.813 1.00 98.69 593 VAL A C 1
ATOM 4618 O O . VAL A 1 593 ? 13.273 9.809 -15.605 1.00 98.69 593 VAL A O 1
ATOM 4621 N N . LEU A 1 594 ? 15.154 9.162 -16.637 1.00 98.62 594 LEU A N 1
ATOM 4622 C CA . LEU A 1 594 ? 15.345 10.418 -17.373 1.00 98.62 594 LEU A CA 1
ATOM 4623 C C . LEU A 1 594 ? 14.224 10.679 -18.390 1.00 98.62 594 LEU A C 1
ATOM 4625 O O . LEU A 1 594 ? 13.748 11.805 -18.473 1.00 98.62 594 LEU A O 1
ATOM 4629 N N . ASP A 1 595 ? 13.772 9.656 -19.118 1.00 97.88 595 ASP A N 1
ATOM 4630 C CA . ASP A 1 595 ? 12.633 9.743 -20.052 1.00 97.88 595 ASP A CA 1
ATOM 4631 C C . ASP A 1 595 ? 11.349 10.195 -19.330 1.00 97.88 595 ASP A C 1
ATOM 4633 O O . ASP A 1 595 ? 10.657 11.123 -19.750 1.00 97.88 595 ASP A O 1
ATOM 4637 N N . SER A 1 596 ? 11.083 9.609 -18.159 1.00 98.62 596 SER A N 1
ATOM 4638 C CA . SER A 1 596 ? 9.972 10.023 -17.295 1.00 98.62 596 SER A CA 1
ATOM 4639 C C . SER A 1 596 ? 10.148 11.456 -16.784 1.00 98.62 596 SER A C 1
ATOM 4641 O O . SER A 1 596 ? 9.222 12.262 -16.850 1.00 98.62 596 SER A O 1
ATOM 4643 N N . ALA A 1 597 ? 11.349 11.825 -16.341 1.00 98.81 597 ALA A N 1
ATOM 4644 C CA . ALA A 1 597 ? 11.632 13.181 -15.886 1.00 98.81 597 ALA A CA 1
ATOM 4645 C C . ALA A 1 597 ? 11.438 14.229 -16.995 1.00 98.81 597 ALA A C 1
ATOM 4647 O O . ALA A 1 597 ? 10.916 15.308 -16.724 1.00 98.81 597 ALA A O 1
ATOM 4648 N N . ILE A 1 598 ? 11.809 13.914 -18.243 1.00 98.81 598 ILE A N 1
ATOM 4649 C CA . ILE A 1 598 ? 11.594 14.786 -19.411 1.00 98.81 598 ILE A CA 1
ATOM 4650 C C . ILE A 1 598 ? 10.104 15.078 -19.560 1.00 98.81 598 ILE A C 1
ATOM 4652 O O . ILE A 1 598 ? 9.698 16.237 -19.641 1.00 98.81 598 ILE A O 1
ATOM 4656 N N . ARG A 1 599 ? 9.278 14.034 -19.498 1.00 98.56 599 ARG A N 1
ATOM 4657 C CA . ARG A 1 599 ? 7.824 14.167 -19.560 1.00 98.56 599 ARG A CA 1
ATOM 4658 C C . ARG A 1 599 ? 7.256 14.976 -18.390 1.00 98.56 599 ARG A C 1
ATOM 4660 O O . ARG A 1 599 ? 6.366 15.802 -18.589 1.00 98.56 599 ARG A O 1
ATOM 4667 N N . ALA A 1 600 ? 7.772 14.778 -17.178 1.00 98.75 600 ALA A N 1
ATOM 4668 C CA . ALA A 1 600 ? 7.396 15.596 -16.026 1.00 98.75 600 ALA A CA 1
ATOM 4669 C C . ALA A 1 600 ? 7.748 17.078 -16.256 1.00 98.75 600 ALA A C 1
ATOM 4671 O O . ALA A 1 600 ? 6.909 17.948 -16.027 1.00 98.75 600 ALA A O 1
ATOM 4672 N N . ALA A 1 601 ? 8.941 17.377 -16.781 1.00 98.69 601 ALA A N 1
ATOM 4673 C CA . ALA A 1 601 ? 9.364 18.738 -17.110 1.00 98.69 601 ALA A CA 1
ATOM 4674 C C . ALA A 1 601 ? 8.461 19.391 -18.170 1.00 98.69 601 ALA A C 1
ATOM 4676 O O . ALA A 1 601 ? 8.110 20.566 -18.040 1.00 98.69 601 ALA A O 1
ATOM 4677 N N . GLU A 1 602 ? 8.027 18.635 -19.183 1.00 98.56 602 GLU A N 1
ATOM 4678 C CA . GLU A 1 602 ? 7.068 19.096 -20.194 1.00 98.56 602 GLU A CA 1
ATOM 4679 C C . GLU A 1 602 ? 5.701 19.437 -19.583 1.00 98.56 602 GLU A C 1
ATOM 4681 O O . GLU A 1 602 ? 5.158 20.513 -19.855 1.00 98.56 602 GLU A O 1
ATOM 4686 N N . LEU A 1 603 ? 5.166 18.562 -18.721 1.00 98.31 603 LEU A N 1
ATOM 4687 C CA . LEU A 1 603 ? 3.904 18.794 -18.007 1.00 98.31 603 LEU A CA 1
ATOM 4688 C C . LEU A 1 603 ? 3.986 20.031 -17.101 1.00 98.31 603 LEU A C 1
ATOM 4690 O O . LEU A 1 603 ? 3.054 20.837 -17.077 1.00 98.31 603 LEU A O 1
ATOM 4694 N N . MET A 1 604 ? 5.118 20.215 -16.416 1.00 98.06 604 MET A N 1
ATOM 4695 C CA . MET A 1 604 ? 5.392 21.378 -15.561 1.00 98.06 604 MET A CA 1
ATOM 4696 C C . MET A 1 604 ? 5.757 22.640 -16.350 1.00 98.06 604 MET A C 1
ATOM 4698 O O . MET A 1 604 ? 5.803 23.732 -15.784 1.00 98.06 604 MET A O 1
ATOM 4702 N N . ARG A 1 605 ? 5.989 22.517 -17.665 1.00 98.12 605 ARG A N 1
ATOM 4703 C CA . ARG A 1 605 ? 6.473 23.592 -18.546 1.00 98.12 605 ARG A CA 1
ATOM 4704 C C . ARG A 1 605 ? 7.787 24.213 -18.049 1.00 98.12 605 ARG A C 1
ATOM 4706 O O . ARG A 1 605 ? 8.015 25.412 -18.223 1.00 98.12 605 ARG A O 1
ATOM 4713 N N . ASP A 1 606 ? 8.652 23.393 -17.455 1.00 98.19 606 ASP A N 1
ATOM 4714 C CA . ASP A 1 606 ? 9.963 23.783 -16.930 1.00 98.19 606 ASP A CA 1
ATOM 4715 C C . ASP A 1 606 ? 11.036 23.609 -18.019 1.00 98.19 606 ASP A C 1
ATOM 4717 O O . ASP A 1 606 ? 11.641 22.550 -18.182 1.00 98.19 606 ASP A O 1
ATOM 4721 N N . GLY A 1 607 ? 11.236 24.659 -18.822 1.00 98.12 607 GLY A N 1
ATOM 4722 C CA . GLY A 1 607 ? 12.144 24.619 -19.973 1.00 98.12 607 GLY A CA 1
ATOM 4723 C C . GLY A 1 607 ? 13.633 24.520 -19.617 1.00 98.12 607 GLY A C 1
ATOM 4724 O O . GLY A 1 607 ? 14.410 24.029 -20.433 1.00 98.12 607 GLY A O 1
ATOM 4725 N N . GLU A 1 608 ? 14.037 24.976 -18.428 1.00 98.06 608 GLU A N 1
ATOM 4726 C CA . GLU A 1 608 ? 15.424 24.857 -17.958 1.00 98.06 608 GLU A CA 1
ATOM 4727 C C . GLU A 1 608 ? 15.719 23.411 -17.562 1.00 98.06 608 GLU A C 1
ATOM 4729 O O . GLU A 1 608 ? 16.693 22.826 -18.042 1.00 98.06 608 GLU A O 1
ATOM 4734 N N . TRP A 1 609 ? 14.825 22.807 -16.775 1.00 98.31 609 TRP A N 1
ATOM 4735 C CA . TRP A 1 609 ? 14.950 21.405 -16.392 1.00 98.31 609 TRP A CA 1
ATOM 4736 C C . TRP A 1 609 ? 14.876 20.477 -17.610 1.00 98.31 609 TRP A C 1
ATOM 4738 O O . TRP A 1 609 ? 15.692 19.567 -17.737 1.00 98.31 609 TRP A O 1
ATOM 4748 N N . LEU A 1 610 ? 13.981 20.756 -18.564 1.00 98.50 610 LEU A N 1
ATOM 4749 C CA . LEU A 1 610 ? 13.883 19.999 -19.816 1.00 98.50 610 LEU A CA 1
ATOM 4750 C C . LEU A 1 610 ? 15.198 20.008 -20.618 1.00 98.50 610 LEU A C 1
ATOM 4752 O O . LEU A 1 610 ? 15.591 18.977 -21.166 1.00 98.50 610 LEU A O 1
ATOM 4756 N N . LEU A 1 611 ? 15.892 21.151 -20.681 1.00 98.38 611 LEU A N 1
ATOM 4757 C CA . LEU A 1 611 ? 17.181 21.253 -21.369 1.00 98.38 611 LEU A CA 1
ATOM 4758 C C . LEU A 1 611 ? 18.264 20.425 -20.660 1.00 98.38 611 LEU A C 1
ATOM 4760 O O . LEU A 1 611 ? 18.954 19.651 -21.323 1.00 98.38 611 LEU A O 1
ATOM 4764 N N . GLU A 1 612 ? 18.379 20.545 -19.331 1.00 97.81 612 GLU A N 1
ATOM 4765 C CA . GLU A 1 612 ? 19.330 19.754 -18.531 1.00 97.81 612 GLU A CA 1
ATOM 4766 C C . GLU A 1 612 ? 19.103 18.248 -18.725 1.00 97.81 612 GLU A C 1
ATOM 4768 O O . GLU A 1 612 ? 20.047 17.487 -18.963 1.00 97.81 612 GLU A O 1
ATOM 4773 N N . LEU A 1 613 ? 17.843 17.817 -18.658 1.00 98.44 613 LEU A N 1
ATOM 4774 C CA . LEU A 1 613 ? 17.470 16.419 -18.831 1.00 98.44 613 LEU A CA 1
ATOM 4775 C C . LEU A 1 613 ? 17.772 15.912 -20.239 1.00 98.44 613 LEU A C 1
ATOM 4777 O O . LEU A 1 613 ? 18.277 14.802 -20.378 1.00 98.44 613 LEU A O 1
ATOM 4781 N N . GLY A 1 614 ? 17.516 16.714 -21.275 1.00 97.62 614 GLY A N 1
ATOM 4782 C CA . GLY A 1 614 ? 17.825 16.351 -22.658 1.00 97.62 614 GLY A CA 1
ATOM 4783 C C . GLY A 1 614 ? 19.325 16.151 -22.896 1.00 97.62 614 GLY A C 1
ATOM 4784 O O . GLY A 1 614 ? 19.729 15.164 -23.517 1.00 97.62 614 GLY A O 1
ATOM 4785 N N . GLU A 1 615 ? 20.168 17.041 -22.361 1.00 96.31 615 GLU A N 1
ATOM 4786 C CA . GLU A 1 615 ? 21.630 16.896 -22.417 1.00 96.31 615 GLU A CA 1
ATOM 4787 C C . GLU A 1 615 ? 22.094 15.631 -21.688 1.00 96.31 615 GLU A C 1
ATOM 4789 O O . GLU A 1 615 ? 22.916 14.866 -22.206 1.00 96.31 615 GLU A O 1
ATOM 4794 N N . ARG A 1 616 ? 21.532 15.378 -20.501 1.00 96.50 616 ARG A N 1
ATOM 4795 C CA . ARG A 1 616 ? 21.858 14.195 -19.708 1.00 96.50 616 ARG A CA 1
ATOM 4796 C C . ARG A 1 616 ? 21.422 12.907 -20.399 1.00 96.50 616 ARG A C 1
ATOM 4798 O O . ARG A 1 616 ? 22.227 11.985 -20.508 1.00 96.50 616 ARG A O 1
ATOM 4805 N N . PHE A 1 617 ? 20.189 12.852 -20.893 1.00 96.81 617 PHE A N 1
ATOM 4806 C CA . PHE A 1 617 ? 19.646 11.711 -21.624 1.00 96.81 617 PHE A CA 1
ATOM 4807 C C . PHE A 1 617 ? 20.517 11.374 -22.836 1.00 96.81 617 PHE A C 1
ATOM 4809 O O . PHE A 1 617 ? 20.864 10.211 -23.042 1.00 96.81 617 PHE A O 1
ATOM 4816 N N . ALA A 1 618 ? 20.957 12.386 -23.591 1.00 94.75 618 ALA A N 1
ATOM 4817 C CA . ALA A 1 618 ? 21.876 12.193 -24.708 1.00 94.75 618 ALA A CA 1
ATOM 4818 C C . ALA A 1 618 ? 23.226 11.602 -24.262 1.00 94.75 618 ALA A C 1
ATOM 4820 O O . ALA A 1 618 ? 23.724 10.680 -24.909 1.00 94.75 618 ALA A O 1
ATOM 4821 N N . ALA A 1 619 ? 23.804 12.079 -23.154 1.00 94.94 619 ALA A N 1
ATOM 4822 C CA . ALA A 1 619 ? 25.066 11.556 -22.624 1.00 94.94 619 ALA A CA 1
ATOM 4823 C C . ALA A 1 619 ? 24.957 10.082 -22.191 1.00 94.94 619 ALA A C 1
ATOM 4825 O O . ALA A 1 619 ? 25.779 9.266 -22.610 1.00 94.94 619 ALA A O 1
ATOM 4826 N N . VAL A 1 620 ? 23.918 9.727 -21.425 1.00 96.12 620 VAL A N 1
ATOM 4827 C CA . VAL A 1 620 ? 23.650 8.338 -20.999 1.00 96.12 620 VAL A CA 1
ATOM 4828 C C . VAL A 1 620 ? 23.431 7.438 -22.218 1.00 96.12 620 VAL A C 1
ATOM 4830 O O . VAL A 1 620 ? 24.005 6.358 -22.316 1.00 96.12 620 VAL A O 1
ATOM 4833 N N . THR A 1 621 ? 22.665 7.915 -23.200 1.00 94.19 621 THR A N 1
ATOM 4834 C CA . THR A 1 621 ? 22.391 7.191 -24.449 1.00 94.19 621 THR A CA 1
ATOM 4835 C C . THR A 1 621 ? 23.664 6.926 -25.263 1.00 94.19 621 THR A C 1
ATOM 4837 O O . THR A 1 621 ? 23.801 5.862 -25.872 1.00 94.19 621 THR A O 1
ATOM 4840 N N . ILE A 1 622 ? 24.606 7.878 -25.288 1.00 93.69 622 ILE A N 1
ATOM 4841 C CA . ILE A 1 622 ? 25.918 7.706 -25.928 1.00 93.69 622 ILE A CA 1
ATOM 4842 C C . ILE A 1 622 ? 26.748 6.661 -25.178 1.00 93.69 622 ILE A C 1
ATOM 4844 O O . ILE A 1 622 ? 27.302 5.777 -25.825 1.00 93.69 622 ILE A O 1
ATOM 4848 N N . ALA A 1 623 ? 26.806 6.727 -23.847 1.00 95.00 623 ALA A N 1
ATOM 4849 C CA . ALA A 1 623 ? 27.565 5.771 -23.040 1.00 95.00 623 ALA A CA 1
ATOM 4850 C C . ALA A 1 623 ? 27.010 4.340 -23.172 1.00 95.00 623 ALA A C 1
ATOM 4852 O O . ALA A 1 623 ? 27.756 3.392 -23.406 1.00 95.00 623 ALA A O 1
ATOM 4853 N N . LEU A 1 624 ? 25.683 4.185 -23.129 1.00 94.25 624 LEU A N 1
ATOM 4854 C CA . LEU A 1 624 ? 25.004 2.902 -23.335 1.00 94.25 624 LEU A CA 1
ATOM 4855 C C . LEU A 1 624 ? 25.252 2.316 -24.728 1.00 94.25 624 LEU A C 1
ATOM 4857 O O . LEU A 1 624 ? 25.295 1.097 -24.876 1.00 94.25 624 LEU A O 1
ATOM 4861 N N . ARG A 1 625 ? 25.488 3.154 -25.745 1.00 89.81 625 ARG A N 1
ATOM 4862 C CA . ARG A 1 625 ? 25.836 2.684 -27.093 1.00 89.81 625 ARG A CA 1
ATOM 4863 C C . ARG A 1 625 ? 27.111 1.843 -27.111 1.00 89.81 625 ARG A C 1
ATOM 4865 O O . ARG A 1 625 ? 27.211 0.908 -27.899 1.00 89.81 625 ARG A O 1
ATOM 4872 N N . GLU A 1 626 ? 28.074 2.150 -26.246 1.00 87.62 626 GLU A N 1
ATOM 4873 C CA . GLU A 1 626 ? 29.318 1.377 -26.128 1.00 87.62 626 GLU A CA 1
ATOM 4874 C C . GLU A 1 626 ? 29.094 -0.013 -25.510 1.00 87.62 626 GLU A C 1
ATOM 4876 O O . GLU A 1 626 ? 29.985 -0.862 -25.547 1.00 87.62 626 GLU A O 1
ATOM 4881 N N . ARG A 1 627 ? 27.900 -0.269 -24.960 1.00 83.31 627 ARG A N 1
ATOM 4882 C CA . ARG A 1 627 ? 27.486 -1.565 -24.412 1.00 83.31 627 ARG A CA 1
ATOM 4883 C C . ARG A 1 627 ? 26.705 -2.424 -25.409 1.00 83.31 627 ARG A C 1
ATOM 4885 O O . ARG A 1 627 ? 26.423 -3.575 -25.106 1.00 83.31 627 ARG A O 1
ATOM 4892 N N . GLU A 1 628 ? 26.400 -1.931 -26.611 1.00 81.88 628 GLU A N 1
ATOM 4893 C CA . GLU A 1 628 ? 25.562 -2.644 -27.591 1.00 81.88 628 GLU A CA 1
ATOM 4894 C C . GLU A 1 628 ? 26.300 -3.691 -28.422 1.00 81.88 628 GLU A C 1
ATOM 4896 O O . GLU A 1 628 ? 26.187 -3.786 -29.649 1.00 81.88 628 GLU A O 1
ATOM 4901 N N . HIS A 1 629 ? 27.064 -4.522 -27.735 1.00 83.12 629 HIS A N 1
ATOM 4902 C CA . HIS A 1 629 ? 27.705 -5.676 -28.325 1.00 83.12 629 HIS A CA 1
ATOM 4903 C C . HIS A 1 629 ? 26.819 -6.898 -28.101 1.00 83.12 629 HIS A C 1
ATOM 4905 O O . HIS A 1 629 ? 26.996 -7.631 -27.137 1.00 83.12 629 HIS A O 1
ATOM 4911 N N . SER A 1 630 ? 25.859 -7.123 -29.004 1.00 81.69 630 SER A N 1
ATOM 4912 C CA . SER A 1 630 ? 25.011 -8.316 -28.928 1.00 81.69 630 SER A CA 1
ATOM 4913 C C . SER A 1 630 ? 25.727 -9.555 -29.475 1.00 81.69 630 SER A C 1
ATOM 4915 O O . SER A 1 630 ? 26.397 -9.519 -30.512 1.00 81.69 630 SER A O 1
ATOM 4917 N N . SER A 1 631 ? 25.553 -10.674 -28.780 1.00 87.50 631 SER A N 1
ATOM 4918 C CA . SER A 1 631 ? 25.968 -12.012 -29.200 1.00 87.50 631 SER A CA 1
ATOM 4919 C C . SER A 1 631 ? 24.803 -12.976 -28.972 1.00 87.50 631 SER A C 1
ATOM 4921 O O . SER A 1 631 ? 24.079 -12.799 -27.992 1.00 87.50 631 SER A O 1
ATOM 4923 N N . PRO A 1 632 ? 24.646 -14.049 -29.766 1.00 81.88 632 PRO A N 1
ATOM 4924 C CA . PRO A 1 632 ? 23.693 -15.117 -29.446 1.00 81.88 632 PRO A CA 1
ATOM 4925 C C . PRO A 1 632 ? 23.916 -15.753 -28.061 1.00 81.88 632 PRO A C 1
ATOM 4927 O O . PRO A 1 632 ? 23.018 -16.378 -27.510 1.00 81.88 632 PRO A O 1
ATOM 4930 N N . SER A 1 633 ? 25.122 -15.617 -27.494 1.00 89.88 633 SER A N 1
ATOM 4931 C CA . SER A 1 633 ? 25.465 -16.110 -26.154 1.00 89.88 633 SER A CA 1
ATOM 4932 C C . SER A 1 633 ? 25.098 -15.158 -25.011 1.00 89.88 633 SER A C 1
ATOM 4934 O O . SER A 1 633 ? 25.274 -15.535 -23.855 1.00 89.88 633 SER A O 1
ATOM 4936 N N . SER A 1 634 ? 24.672 -13.926 -25.308 1.00 95.81 634 SER A N 1
ATOM 4937 C CA . SER A 1 634 ? 24.201 -12.970 -24.299 1.00 95.81 634 SER A CA 1
ATOM 4938 C C . SER A 1 634 ? 22.935 -13.486 -23.612 1.00 95.81 634 SER A C 1
ATOM 4940 O O . SER A 1 634 ? 22.227 -14.343 -24.149 1.00 95.81 634 SER A O 1
ATOM 4942 N N . SER A 1 635 ? 22.647 -13.005 -22.404 1.00 97.38 635 SER A N 1
ATOM 4943 C CA . SER A 1 635 ? 21.401 -13.346 -21.709 1.00 97.38 635 SER A CA 1
ATOM 4944 C C . SER A 1 635 ? 20.191 -12.689 -22.374 1.00 97.38 635 SER A C 1
ATOM 4946 O O . SER A 1 635 ? 20.319 -11.695 -23.095 1.00 97.38 635 SER A O 1
ATOM 4948 N N . GLN A 1 636 ? 18.994 -13.219 -22.109 1.00 98.19 636 GLN A N 1
ATOM 4949 C CA . GLN A 1 636 ? 17.753 -12.603 -22.591 1.00 98.19 636 GLN A CA 1
ATOM 4950 C C . GLN A 1 636 ? 17.583 -11.175 -22.045 1.00 98.19 636 GLN A C 1
ATOM 4952 O O . GLN A 1 636 ? 17.211 -10.285 -22.804 1.00 98.19 636 GLN A O 1
ATOM 4957 N N . THR A 1 637 ? 17.939 -10.945 -20.774 1.00 98.19 637 THR A N 1
ATOM 4958 C CA . THR A 1 637 ? 17.947 -9.633 -20.103 1.00 98.19 637 THR A CA 1
ATOM 4959 C C . THR A 1 637 ? 18.822 -8.615 -20.833 1.00 98.19 637 THR A C 1
ATOM 4961 O O . THR A 1 637 ? 18.389 -7.496 -21.100 1.00 98.19 637 THR A O 1
ATOM 4964 N N . GLU A 1 638 ? 20.053 -8.989 -21.193 1.00 97.75 638 GLU A N 1
ATOM 4965 C CA . GLU A 1 638 ? 20.935 -8.110 -21.965 1.00 97.75 638 GLU A CA 1
ATOM 4966 C C . GLU A 1 638 ? 20.323 -7.829 -23.341 1.00 97.75 638 GLU A C 1
ATOM 4968 O O . GLU A 1 638 ? 20.134 -6.673 -23.714 1.00 97.75 638 GLU A O 1
ATOM 4973 N N . LEU A 1 639 ? 19.943 -8.875 -24.077 1.00 98.19 639 LEU A N 1
ATOM 4974 C CA . LEU A 1 639 ? 19.453 -8.752 -25.449 1.00 98.19 639 LEU A CA 1
ATOM 4975 C C . LEU A 1 639 ? 18.175 -7.911 -25.554 1.00 98.19 639 LEU A C 1
ATOM 4977 O O . LEU A 1 639 ? 18.071 -7.097 -26.471 1.00 98.19 639 LEU A O 1
ATOM 4981 N N . VAL A 1 640 ? 17.229 -8.052 -24.622 1.00 98.25 640 VAL A N 1
ATOM 4982 C CA . VAL A 1 640 ? 16.000 -7.248 -24.629 1.00 98.25 640 VAL A CA 1
ATOM 4983 C C . VAL A 1 640 ? 16.279 -5.768 -24.336 1.00 98.25 640 VAL A C 1
ATOM 4985 O O . VAL A 1 640 ? 15.706 -4.904 -25.002 1.00 98.25 640 VAL A O 1
ATOM 4988 N N . ILE A 1 641 ? 17.214 -5.461 -23.426 1.00 98.12 641 ILE A N 1
ATOM 4989 C CA . ILE A 1 641 ? 17.673 -4.084 -23.190 1.00 98.12 641 ILE A CA 1
ATOM 4990 C C . ILE A 1 641 ? 18.306 -3.521 -24.467 1.00 98.12 641 ILE A C 1
ATOM 4992 O O . ILE A 1 641 ? 17.985 -2.404 -24.869 1.00 98.12 641 ILE A O 1
ATOM 4996 N N . LEU A 1 642 ? 19.162 -4.292 -25.146 1.00 97.50 642 LEU A N 1
ATOM 4997 C CA . LEU A 1 642 ? 19.808 -3.850 -26.386 1.00 97.50 642 LEU A CA 1
ATOM 4998 C C . LEU A 1 642 ? 18.799 -3.558 -27.508 1.00 97.50 642 LEU A C 1
ATOM 5000 O O . LEU A 1 642 ? 18.994 -2.605 -28.264 1.00 97.50 642 LEU A O 1
ATOM 5004 N N . VAL A 1 643 ? 17.711 -4.333 -27.606 1.00 97.44 643 VAL A N 1
ATOM 5005 C CA . VAL A 1 643 ? 16.615 -4.040 -28.544 1.00 97.44 643 VAL A CA 1
ATOM 5006 C C . VAL A 1 643 ? 15.968 -2.694 -28.216 1.00 97.44 643 VAL A C 1
ATOM 5008 O O . VAL A 1 643 ? 15.864 -1.849 -29.105 1.00 97.44 643 VAL A O 1
ATOM 5011 N N . ASP A 1 644 ? 15.580 -2.463 -26.959 1.00 96.56 644 ASP A N 1
ATOM 5012 C CA . ASP A 1 644 ? 14.939 -1.209 -26.534 1.00 96.56 644 ASP A CA 1
ATOM 5013 C C . ASP A 1 644 ? 15.839 0.014 -26.774 1.00 96.56 644 ASP A C 1
ATOM 5015 O O . ASP A 1 644 ? 15.395 1.016 -27.341 1.00 96.56 644 ASP A O 1
ATOM 5019 N N . LEU A 1 645 ? 17.128 -0.083 -26.429 1.00 95.81 645 LEU A N 1
ATOM 5020 C CA . LEU A 1 645 ? 18.107 0.984 -26.657 1.00 95.81 645 LEU A CA 1
ATOM 5021 C C . LEU A 1 645 ? 18.242 1.340 -28.142 1.00 95.81 645 LEU A C 1
ATOM 5023 O O . LEU A 1 645 ? 18.214 2.520 -28.510 1.00 95.81 645 LEU A O 1
ATOM 5027 N N . ALA A 1 646 ? 18.355 0.333 -29.009 1.00 95.25 646 ALA A N 1
ATOM 5028 C CA . ALA A 1 646 ? 18.469 0.550 -30.444 1.00 95.25 646 ALA A CA 1
ATOM 5029 C C . ALA A 1 646 ? 17.185 1.153 -31.041 1.00 95.25 646 ALA A C 1
ATOM 5031 O O . ALA A 1 646 ? 17.259 2.093 -31.841 1.00 95.25 646 ALA A O 1
ATOM 5032 N N . GLU A 1 647 ? 16.010 0.676 -30.619 1.00 94.12 647 GLU A N 1
ATOM 5033 C CA . GLU A 1 647 ? 14.710 1.189 -31.068 1.00 94.12 647 GLU A CA 1
ATOM 5034 C C . GLU A 1 647 ? 14.488 2.647 -30.656 1.00 94.12 647 GLU A C 1
ATOM 5036 O O . GLU A 1 647 ? 14.118 3.464 -31.501 1.00 94.12 647 GLU A O 1
ATOM 5041 N N . ARG A 1 648 ? 14.793 3.015 -29.404 1.00 91.44 648 ARG A N 1
ATOM 5042 C CA . ARG A 1 648 ? 14.685 4.403 -28.910 1.00 91.44 648 ARG A CA 1
ATOM 5043 C C . ARG A 1 648 ? 15.551 5.385 -29.695 1.00 91.44 648 ARG A C 1
ATOM 5045 O O . ARG A 1 648 ? 15.202 6.556 -29.829 1.00 91.44 648 ARG A O 1
ATOM 5052 N N . ARG A 1 649 ? 16.661 4.916 -30.267 1.00 90.62 649 ARG A N 1
ATOM 5053 C CA . ARG A 1 649 ? 17.533 5.722 -31.135 1.00 90.62 649 ARG A CA 1
ATOM 5054 C C . ARG A 1 649 ? 17.184 5.641 -32.617 1.00 90.62 649 ARG A C 1
ATOM 5056 O O . ARG A 1 649 ? 17.879 6.251 -33.429 1.00 90.62 649 ARG A O 1
ATOM 5063 N N . ASN A 1 650 ? 16.123 4.924 -32.978 1.00 94.50 650 ASN A N 1
ATOM 5064 C CA . ASN A 1 650 ? 15.740 4.640 -34.359 1.00 94.50 650 ASN A CA 1
ATOM 5065 C C . ASN A 1 650 ? 16.843 3.918 -35.169 1.00 94.50 650 ASN A C 1
ATOM 5067 O O . ASN A 1 650 ? 16.915 4.071 -36.391 1.00 94.50 650 ASN A O 1
ATOM 5071 N N . ASP A 1 651 ? 17.702 3.124 -34.517 1.00 94.75 651 ASP A N 1
ATOM 5072 C CA . ASP A 1 651 ? 18.689 2.267 -35.187 1.00 94.75 651 ASP A CA 1
ATOM 5073 C C . ASP A 1 651 ? 18.073 0.895 -35.487 1.00 94.75 651 ASP A C 1
ATOM 5075 O O . ASP A 1 651 ? 18.262 -0.087 -34.769 1.00 94.75 651 ASP A O 1
ATOM 5079 N N . VAL A 1 652 ? 17.299 0.845 -36.573 1.00 95.44 652 VAL A N 1
ATOM 5080 C CA . VAL A 1 652 ? 16.558 -0.357 -36.986 1.00 95.44 652 VAL A CA 1
ATOM 5081 C C . VAL A 1 652 ? 17.490 -1.554 -37.194 1.00 95.44 652 VAL A C 1
ATOM 5083 O O . VAL A 1 652 ? 17.141 -2.670 -36.827 1.00 95.44 652 VAL A O 1
ATOM 5086 N N . SER A 1 653 ? 18.694 -1.337 -37.735 1.00 95.50 653 SER A N 1
ATOM 5087 C CA . SER A 1 653 ? 19.627 -2.435 -38.009 1.00 95.50 653 SER A CA 1
ATOM 5088 C C . SER A 1 653 ? 20.174 -3.055 -36.726 1.00 95.50 653 SER A C 1
ATOM 5090 O O . SER A 1 653 ? 20.304 -4.277 -36.663 1.00 95.50 653 SER A O 1
ATOM 5092 N N . ALA A 1 654 ? 20.524 -2.238 -35.730 1.00 94.81 654 ALA A N 1
ATOM 5093 C CA . ALA A 1 654 ? 20.982 -2.738 -34.437 1.00 94.81 654 ALA A CA 1
ATOM 5094 C C . ALA A 1 654 ? 19.841 -3.429 -33.674 1.00 94.81 654 ALA A C 1
ATOM 5096 O O . ALA A 1 654 ? 20.046 -4.514 -33.129 1.00 94.81 654 ALA A O 1
ATOM 5097 N N . ALA A 1 655 ? 18.635 -2.852 -33.712 1.00 96.19 655 ALA A N 1
ATOM 5098 C CA . ALA A 1 655 ? 17.451 -3.423 -33.078 1.00 96.19 655 ALA A CA 1
ATOM 5099 C C . ALA A 1 655 ? 17.100 -4.796 -33.665 1.00 96.19 655 ALA A C 1
ATOM 5101 O O . ALA A 1 655 ? 16.907 -5.753 -32.921 1.00 96.19 655 ALA A O 1
ATOM 5102 N N . ASP A 1 656 ? 17.073 -4.917 -34.995 1.00 97.19 656 ASP A N 1
ATOM 5103 C CA . ASP A 1 656 ? 16.763 -6.176 -35.677 1.00 97.19 656 ASP A CA 1
ATOM 5104 C C . ASP A 1 656 ? 17.828 -7.250 -35.413 1.00 97.19 656 ASP A C 1
ATOM 5106 O O . ASP A 1 656 ? 17.490 -8.423 -35.257 1.00 97.19 656 ASP A O 1
ATOM 5110 N N . LEU A 1 657 ? 19.105 -6.862 -35.317 1.00 96.69 657 LEU A N 1
ATOM 5111 C CA . LEU A 1 657 ? 20.190 -7.784 -34.980 1.00 96.69 657 LEU A CA 1
ATOM 5112 C C . LEU A 1 657 ? 20.077 -8.294 -33.536 1.00 96.69 657 LEU A C 1
ATOM 5114 O O . LEU A 1 657 ? 20.124 -9.502 -33.312 1.00 96.69 657 LEU A O 1
ATOM 5118 N N . ALA A 1 658 ? 19.905 -7.394 -32.564 1.00 97.25 658 ALA A N 1
ATOM 5119 C CA . ALA A 1 658 ? 19.734 -7.774 -31.162 1.00 97.25 658 ALA A CA 1
ATOM 5120 C C . ALA A 1 658 ? 18.472 -8.629 -30.967 1.00 97.25 658 ALA A C 1
ATOM 5122 O O . ALA A 1 658 ? 18.499 -9.608 -30.225 1.00 97.25 658 ALA A O 1
ATOM 5123 N N . PHE A 1 659 ? 17.396 -8.319 -31.694 1.00 98.25 659 PHE A N 1
ATOM 5124 C CA . PHE A 1 659 ? 16.159 -9.091 -31.666 1.00 98.25 659 PHE A CA 1
ATOM 5125 C C . PHE A 1 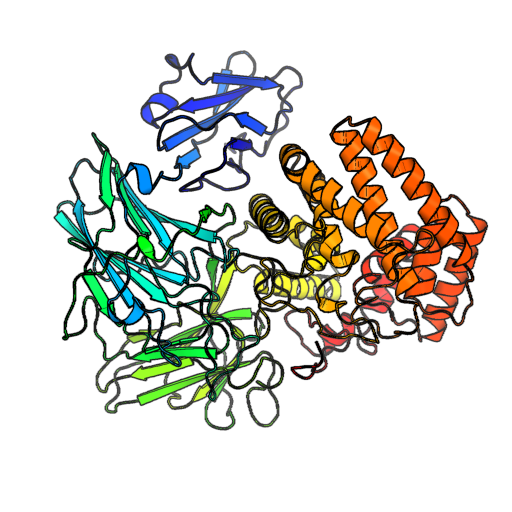659 ? 16.329 -10.486 -32.278 1.00 98.25 659 PHE A C 1
ATOM 5127 O O . PHE A 1 659 ? 15.827 -11.462 -31.725 1.00 98.25 659 PHE A O 1
ATOM 5134 N N . ALA A 1 660 ? 17.074 -10.617 -33.379 1.00 98.19 660 ALA A N 1
ATOM 5135 C CA . ALA A 1 660 ? 17.405 -11.926 -33.939 1.00 98.19 660 ALA A CA 1
ATOM 5136 C C . ALA A 1 660 ? 18.195 -12.780 -32.933 1.00 98.19 660 ALA A C 1
ATOM 5138 O O . ALA A 1 660 ? 17.836 -13.932 -32.698 1.00 98.19 660 ALA A O 1
ATOM 5139 N N . HIS A 1 661 ? 19.202 -12.196 -32.275 1.00 98.44 661 HIS A N 1
ATOM 5140 C CA . HIS A 1 661 ? 19.939 -12.871 -31.205 1.00 98.44 661 HIS A CA 1
ATOM 5141 C C . HIS A 1 661 ? 19.044 -13.219 -30.005 1.00 98.44 661 HIS A C 1
ATOM 5143 O O . HIS A 1 661 ? 19.199 -14.297 -29.441 1.00 98.44 661 HIS A O 1
ATOM 5149 N N . LEU A 1 662 ? 18.080 -12.364 -29.635 1.00 98.50 662 LEU A N 1
ATOM 5150 C CA . LEU A 1 662 ? 17.102 -12.657 -28.579 1.00 98.50 662 LEU A CA 1
ATOM 5151 C C . LEU A 1 662 ? 16.276 -13.905 -28.912 1.00 98.50 662 LEU A C 1
ATOM 5153 O O . LEU A 1 662 ? 16.118 -14.772 -28.058 1.00 98.50 662 LEU A O 1
ATOM 5157 N N . LEU A 1 663 ? 15.792 -14.034 -30.151 1.00 98.38 663 LEU A N 1
ATOM 5158 C CA . LEU A 1 663 ? 15.043 -15.218 -30.584 1.00 98.38 663 LEU A CA 1
ATOM 5159 C C . LEU A 1 663 ? 15.914 -16.476 -30.628 1.00 98.38 663 LEU A C 1
ATOM 5161 O O . LEU A 1 663 ? 15.465 -17.540 -30.206 1.00 98.38 663 LEU A O 1
ATOM 5165 N N . GLU A 1 664 ? 17.159 -16.364 -31.096 1.00 98.19 664 GLU A N 1
ATOM 5166 C CA . GLU A 1 664 ? 18.124 -17.468 -31.039 1.00 98.19 664 GLU A CA 1
ATOM 5167 C C . GLU A 1 664 ? 18.389 -17.899 -29.593 1.00 98.19 664 GLU A C 1
ATOM 5169 O O . GLU A 1 664 ? 18.424 -19.098 -29.304 1.00 98.19 664 GLU A O 1
ATOM 5174 N N . ARG A 1 665 ? 18.515 -16.933 -28.675 1.00 98.06 665 ARG A N 1
ATOM 5175 C CA . ARG A 1 665 ? 18.742 -17.204 -27.260 1.00 98.06 665 ARG A CA 1
ATOM 5176 C C . ARG A 1 665 ? 17.536 -17.881 -26.613 1.00 98.06 665 ARG A C 1
ATOM 5178 O O . ARG A 1 665 ? 17.723 -18.926 -25.993 1.00 98.06 665 ARG A O 1
ATOM 5185 N N . ILE A 1 666 ? 16.323 -17.363 -26.824 1.00 97.88 666 ILE A N 1
ATOM 5186 C CA . ILE A 1 666 ? 15.069 -17.981 -26.353 1.00 97.88 666 ILE A CA 1
ATOM 5187 C C . ILE A 1 666 ? 14.968 -19.428 -26.852 1.00 97.88 666 ILE A C 1
ATOM 5189 O O . ILE A 1 666 ? 14.735 -20.335 -26.055 1.00 97.88 666 ILE A O 1
ATOM 5193 N N . ALA A 1 667 ? 15.232 -19.670 -28.139 1.00 97.62 667 ALA A N 1
ATOM 5194 C CA . ALA A 1 667 ? 15.215 -21.018 -28.702 1.00 97.62 667 ALA A CA 1
ATOM 5195 C C . ALA A 1 667 ? 16.286 -21.930 -28.073 1.00 97.62 667 ALA A C 1
ATOM 5197 O O . ALA A 1 667 ? 16.034 -23.110 -27.820 1.00 97.62 667 ALA A O 1
ATOM 5198 N N . SER A 1 668 ? 17.480 -21.399 -27.788 1.00 96.94 668 SER A N 1
ATOM 5199 C CA . SER A 1 668 ? 18.560 -22.152 -27.133 1.00 96.94 668 SER A CA 1
ATOM 5200 C C . SER A 1 668 ? 18.265 -22.485 -25.666 1.00 96.94 668 SER A C 1
ATOM 5202 O O . SER A 1 668 ? 18.658 -23.554 -25.197 1.00 96.94 668 SER A O 1
ATOM 5204 N N . ASP A 1 669 ? 17.496 -21.631 -24.986 1.00 96.44 669 ASP A N 1
ATOM 5205 C CA . ASP A 1 669 ? 16.949 -21.865 -23.645 1.00 96.44 669 ASP A CA 1
ATOM 5206 C C . ASP A 1 669 ? 15.702 -22.778 -23.692 1.00 96.44 669 ASP A C 1
ATOM 5208 O O . ASP A 1 669 ? 14.984 -22.938 -22.704 1.00 96.44 669 ASP A O 1
ATOM 5212 N N . GLY A 1 670 ? 15.432 -23.396 -24.848 1.00 96.44 670 GLY A N 1
ATOM 5213 C CA . GLY A 1 670 ? 14.326 -24.317 -25.055 1.00 96.44 670 GLY A CA 1
ATOM 5214 C C . GLY A 1 670 ? 12.966 -23.634 -25.004 1.00 96.44 670 GLY A C 1
ATOM 5215 O O . GLY A 1 670 ? 12.041 -24.235 -24.468 1.00 96.44 670 GLY A O 1
ATOM 5216 N N . ASP A 1 671 ? 12.855 -22.405 -25.512 1.00 95.88 671 ASP A N 1
ATOM 5217 C CA . ASP A 1 671 ? 11.664 -21.541 -25.524 1.00 95.88 671 ASP A CA 1
ATOM 5218 C C . ASP A 1 671 ? 11.146 -21.150 -24.126 1.00 95.88 671 ASP A C 1
ATOM 5220 O O . ASP A 1 671 ? 9.943 -20.947 -23.931 1.00 95.88 671 ASP A O 1
ATOM 5224 N N . ALA A 1 672 ? 12.039 -21.087 -23.134 1.00 97.00 672 ALA A N 1
ATOM 5225 C CA . ALA A 1 672 ? 11.761 -20.575 -21.792 1.00 97.00 672 ALA A CA 1
ATOM 5226 C C . ALA A 1 672 ? 12.221 -19.117 -21.654 1.00 97.00 672 ALA A C 1
ATOM 5228 O O . ALA A 1 672 ? 13.231 -18.723 -22.238 1.00 97.00 672 ALA A O 1
ATOM 5229 N N . PHE A 1 673 ? 11.514 -18.326 -20.846 1.00 97.81 673 PHE A N 1
ATOM 5230 C CA . PHE A 1 673 ? 11.978 -16.991 -20.471 1.00 97.81 673 PHE A CA 1
ATOM 5231 C C . PHE A 1 673 ? 12.909 -17.077 -19.265 1.00 97.81 673 PHE A C 1
ATOM 5233 O O . PHE A 1 673 ? 12.591 -17.741 -18.282 1.00 97.81 673 PHE A O 1
ATOM 5240 N N . THR A 1 674 ? 14.068 -16.424 -19.360 1.00 97.81 674 THR A N 1
ATOM 5241 C CA . THR A 1 674 ? 15.130 -16.483 -18.336 1.00 97.81 674 THR A CA 1
ATOM 5242 C C . THR A 1 674 ? 15.399 -15.147 -17.643 1.00 97.81 674 THR A C 1
ATOM 5244 O O . THR A 1 674 ? 16.276 -15.070 -16.783 1.00 97.81 674 THR A O 1
ATOM 5247 N N . VAL A 1 675 ? 14.619 -14.123 -17.992 1.00 97.81 675 VAL A N 1
ATOM 5248 C CA . VAL A 1 675 ? 14.654 -12.774 -17.412 1.00 97.81 675 VAL A CA 1
ATOM 5249 C C . VAL A 1 675 ? 14.130 -12.731 -15.972 1.00 97.81 675 VAL A C 1
ATOM 5251 O O . VAL A 1 675 ? 13.389 -13.614 -15.535 1.00 97.81 675 VAL A O 1
ATOM 5254 N N . GLY A 1 676 ? 14.529 -11.697 -15.239 1.00 96.50 676 GLY A N 1
ATOM 5255 C CA . GLY A 1 676 ? 14.007 -11.331 -13.925 1.00 96.50 676 GLY A CA 1
ATOM 5256 C C . GLY A 1 676 ? 12.881 -10.303 -14.019 1.00 96.50 676 GLY A C 1
ATOM 5257 O O . GLY A 1 676 ? 12.348 -10.029 -15.099 1.00 96.50 676 GLY A O 1
ATOM 5258 N N . GLU A 1 677 ? 12.493 -9.737 -12.881 1.00 95.00 677 GLU A N 1
ATOM 5259 C CA . GLU A 1 677 ? 11.338 -8.833 -12.803 1.00 95.00 677 GLU A CA 1
ATOM 5260 C C . GLU A 1 677 ? 11.548 -7.490 -13.517 1.00 95.00 677 GLU A C 1
ATOM 5262 O O . GLU A 1 677 ? 10.602 -6.952 -14.097 1.00 95.00 677 GLU A O 1
ATOM 5267 N N . VAL A 1 678 ? 12.785 -6.976 -13.547 1.00 97.44 678 VAL A N 1
ATOM 5268 C CA . VAL A 1 678 ? 13.101 -5.656 -14.116 1.00 97.44 678 VAL A CA 1
ATOM 5269 C C . VAL A 1 678 ? 12.880 -5.661 -15.626 1.00 97.44 678 VAL A C 1
ATOM 5271 O O . VAL A 1 678 ? 12.383 -4.680 -16.190 1.00 97.44 678 VAL A O 1
ATOM 5274 N N . THR A 1 679 ? 13.235 -6.764 -16.295 1.00 97.88 679 THR A N 1
ATOM 5275 C CA . THR A 1 679 ? 13.144 -6.862 -17.761 1.00 97.88 679 THR A CA 1
ATOM 5276 C C . THR A 1 679 ? 12.007 -7.737 -18.281 1.00 97.88 679 THR A C 1
ATOM 5278 O O . THR A 1 679 ? 11.743 -7.702 -19.484 1.00 97.88 679 THR A O 1
ATOM 5281 N N . PHE A 1 680 ? 11.261 -8.446 -17.422 1.00 97.25 680 PHE A N 1
ATOM 5282 C CA . PHE A 1 680 ? 10.129 -9.270 -17.862 1.00 97.25 680 PHE A CA 1
ATOM 5283 C C . PHE A 1 680 ? 9.063 -8.466 -18.614 1.00 97.25 680 PHE A C 1
ATOM 5285 O O . PHE A 1 680 ? 8.711 -8.827 -19.737 1.00 97.25 680 PHE A O 1
ATOM 5292 N N . GLY A 1 681 ? 8.595 -7.343 -18.056 1.00 96.00 681 GLY A N 1
ATOM 5293 C CA . GLY A 1 681 ? 7.619 -6.480 -18.737 1.00 96.00 681 GLY A CA 1
ATOM 5294 C C . GLY A 1 681 ? 8.129 -5.979 -20.094 1.00 96.00 681 GLY A C 1
ATOM 5295 O O . GLY A 1 681 ? 7.419 -6.054 -21.097 1.00 96.00 681 GLY A O 1
ATOM 5296 N N . LEU A 1 682 ? 9.406 -5.583 -20.155 1.00 97.44 682 LEU A N 1
ATOM 5297 C CA . LEU A 1 682 ? 10.049 -5.141 -21.393 1.00 97.44 682 LEU A CA 1
ATOM 5298 C C . LEU A 1 682 ? 10.125 -6.261 -22.444 1.00 97.44 682 LEU A C 1
ATOM 5300 O O . LEU A 1 682 ? 9.907 -6.006 -23.629 1.00 97.44 682 LEU A O 1
ATOM 5304 N N . LEU A 1 683 ? 10.413 -7.498 -22.028 1.00 98.44 683 LEU A N 1
ATOM 5305 C CA . LEU A 1 683 ? 10.430 -8.665 -22.912 1.00 98.44 683 LEU A CA 1
ATOM 5306 C C . LEU A 1 683 ? 9.059 -8.895 -23.544 1.00 98.44 683 LEU A C 1
ATOM 5308 O O . LEU A 1 683 ? 8.975 -9.075 -24.762 1.00 98.44 683 LEU A O 1
ATOM 5312 N N . ILE A 1 684 ? 7.993 -8.837 -22.743 1.00 97.75 684 ILE A N 1
ATOM 5313 C CA . ILE A 1 684 ? 6.620 -8.961 -23.243 1.00 97.75 684 ILE A CA 1
ATOM 5314 C C . ILE A 1 684 ? 6.315 -7.853 -24.258 1.00 97.75 684 ILE A C 1
ATOM 5316 O O . ILE A 1 684 ? 5.854 -8.156 -25.362 1.00 97.75 684 ILE A O 1
ATOM 5320 N N . ASP A 1 685 ? 6.652 -6.599 -23.950 1.00 96.75 685 ASP A N 1
ATOM 5321 C CA . ASP A 1 685 ? 6.411 -5.458 -24.839 1.00 96.75 685 ASP A CA 1
ATOM 5322 C C . ASP A 1 685 ? 7.179 -5.561 -26.163 1.00 96.75 685 ASP A C 1
ATOM 5324 O O . ASP A 1 685 ? 6.621 -5.306 -27.235 1.00 96.75 685 ASP A O 1
ATOM 5328 N N . VAL A 1 686 ? 8.463 -5.935 -26.124 1.00 97.94 686 VAL A N 1
ATOM 5329 C CA . VAL A 1 686 ? 9.295 -6.124 -27.326 1.00 97.94 686 VAL A CA 1
ATOM 5330 C C . VAL A 1 686 ? 8.719 -7.235 -28.205 1.00 97.94 686 VAL A C 1
ATOM 5332 O O . VAL A 1 686 ? 8.501 -7.024 -29.401 1.00 97.94 686 VAL A O 1
ATOM 5335 N N . LEU A 1 687 ? 8.414 -8.401 -27.629 1.00 98.38 687 LEU A N 1
ATOM 5336 C CA . LEU A 1 687 ? 7.841 -9.526 -28.371 1.00 98.38 687 LEU A CA 1
ATOM 5337 C C . LEU A 1 687 ? 6.465 -9.170 -28.960 1.00 98.38 687 LEU A C 1
ATOM 5339 O O . LEU A 1 687 ? 6.193 -9.478 -30.125 1.00 98.38 687 LEU A O 1
ATOM 5343 N N . GLN A 1 688 ? 5.615 -8.469 -28.204 1.00 97.25 688 GLN A N 1
ATOM 5344 C CA . GLN A 1 688 ? 4.289 -8.049 -28.658 1.00 97.25 688 GLN A CA 1
ATOM 5345 C C . GLN A 1 688 ? 4.369 -7.042 -29.810 1.00 97.25 688 GLN A C 1
ATOM 5347 O O . GLN A 1 688 ? 3.695 -7.229 -30.827 1.00 97.25 688 GLN A O 1
ATOM 5352 N N . ARG A 1 689 ? 5.217 -6.007 -29.708 1.00 95.62 689 ARG A N 1
ATOM 5353 C CA . ARG A 1 689 ? 5.421 -5.012 -30.782 1.00 95.62 689 ARG A CA 1
ATOM 5354 C C . ARG A 1 689 ? 5.963 -5.641 -32.068 1.00 95.62 689 ARG A C 1
ATOM 5356 O O . ARG A 1 689 ? 5.720 -5.119 -33.155 1.00 95.62 689 ARG A O 1
ATOM 5363 N N . ARG A 1 690 ? 6.643 -6.786 -31.957 1.00 96.00 690 ARG A N 1
ATOM 5364 C CA . ARG A 1 690 ? 7.163 -7.585 -33.079 1.00 96.00 690 ARG A CA 1
ATOM 5365 C C . ARG A 1 690 ? 6.209 -8.700 -33.538 1.00 96.00 690 ARG A C 1
ATOM 5367 O O . ARG A 1 690 ? 6.564 -9.475 -34.422 1.00 96.00 690 ARG A O 1
ATOM 5374 N N . GLY A 1 691 ? 4.990 -8.756 -32.996 1.00 97.31 691 GLY A N 1
ATOM 5375 C CA . GLY A 1 691 ? 3.932 -9.669 -33.437 1.00 97.31 691 GLY A CA 1
ATOM 5376 C C . GLY A 1 691 ? 4.072 -11.111 -32.941 1.00 97.31 691 GLY A C 1
ATOM 5377 O O . GLY A 1 691 ? 3.451 -12.003 -33.512 1.00 97.31 691 GLY A O 1
ATOM 5378 N N . LEU A 1 692 ? 4.853 -11.358 -31.885 1.00 97.81 692 LEU A N 1
ATOM 5379 C CA . LEU A 1 692 ? 5.118 -12.694 -31.335 1.00 97.81 692 LEU A CA 1
ATOM 5380 C C . LEU A 1 692 ? 4.200 -13.061 -30.157 1.00 97.81 692 LEU A C 1
ATOM 5382 O O . LEU A 1 692 ? 4.625 -13.701 -29.196 1.00 97.81 692 LEU A O 1
ATOM 5386 N N . GLY A 1 693 ? 2.918 -12.692 -30.249 1.00 97.00 693 GLY A N 1
ATOM 5387 C CA . GLY A 1 693 ? 1.905 -13.038 -29.243 1.00 97.00 693 GLY A CA 1
ATOM 5388 C C . GLY A 1 693 ? 1.771 -14.547 -29.012 1.00 97.00 693 GLY A C 1
ATOM 5389 O O . GLY A 1 693 ? 1.644 -14.984 -27.870 1.00 97.00 693 GLY A O 1
ATOM 5390 N N . ASP A 1 694 ? 1.884 -15.344 -30.078 1.00 96.94 694 ASP A N 1
ATOM 5391 C CA . ASP A 1 694 ? 1.833 -16.807 -29.990 1.00 96.94 694 ASP A CA 1
ATOM 5392 C C . ASP A 1 694 ? 3.021 -17.373 -29.199 1.00 96.94 694 ASP A C 1
ATOM 5394 O O . ASP A 1 694 ? 2.831 -18.269 -28.379 1.00 96.94 694 ASP A O 1
ATOM 5398 N N . LEU A 1 695 ? 4.230 -16.821 -29.389 1.00 97.56 695 LEU A N 1
ATOM 5399 C CA . LEU A 1 695 ? 5.411 -17.216 -28.616 1.00 97.56 695 LEU A CA 1
ATOM 5400 C C . LEU A 1 695 ? 5.204 -16.882 -27.139 1.00 97.56 695 LEU A C 1
ATOM 5402 O O . LEU A 1 695 ? 5.328 -17.779 -26.314 1.00 97.56 695 LEU A O 1
ATOM 5406 N N . ILE A 1 696 ? 4.796 -15.643 -26.825 1.00 98.12 696 ILE A N 1
ATOM 5407 C CA . ILE A 1 696 ? 4.495 -15.218 -25.448 1.00 98.12 696 ILE A CA 1
ATOM 5408 C C . ILE A 1 696 ? 3.533 -16.206 -24.791 1.00 98.12 696 ILE A C 1
ATOM 5410 O O . ILE A 1 696 ? 3.868 -16.789 -23.762 1.00 98.12 696 ILE A O 1
ATOM 5414 N N . TYR A 1 697 ? 2.363 -16.426 -25.399 1.00 97.75 697 TYR A N 1
ATOM 5415 C CA . TYR A 1 697 ? 1.342 -17.310 -24.845 1.00 97.75 697 TYR A CA 1
ATOM 5416 C C . TYR A 1 697 ? 1.865 -18.745 -24.687 1.00 97.75 697 TYR A C 1
ATOM 5418 O O . TYR A 1 697 ? 1.697 -19.355 -23.628 1.00 97.75 697 TYR A O 1
ATOM 5426 N N . SER A 1 698 ? 2.525 -19.283 -25.717 1.00 97.19 698 SER A N 1
ATOM 5427 C CA . SER A 1 698 ? 3.048 -20.650 -25.693 1.00 97.19 698 SER A CA 1
ATOM 5428 C C . SER A 1 698 ? 4.140 -20.842 -24.641 1.00 97.19 698 SER A C 1
ATOM 5430 O O . SER A 1 698 ? 4.176 -21.899 -24.028 1.00 97.19 698 SER A O 1
ATOM 5432 N N . THR A 1 699 ? 4.968 -19.831 -24.362 1.00 97.56 699 THR A N 1
ATOM 5433 C CA . THR A 1 699 ? 6.005 -19.892 -23.327 1.00 97.56 699 THR A CA 1
ATOM 5434 C C . THR A 1 699 ? 5.413 -19.750 -21.928 1.00 97.56 699 THR A C 1
ATOM 5436 O O . THR A 1 699 ? 5.681 -20.592 -21.074 1.00 97.56 699 THR A O 1
ATOM 5439 N N . ILE A 1 700 ? 4.569 -18.743 -21.668 1.00 97.12 700 ILE A N 1
ATOM 5440 C CA . ILE A 1 700 ? 4.046 -18.511 -20.307 1.00 97.12 700 ILE A CA 1
ATOM 5441 C C . ILE A 1 700 ? 3.084 -19.608 -19.839 1.00 97.12 700 ILE A C 1
ATOM 5443 O O . ILE A 1 700 ? 2.932 -19.802 -18.635 1.00 97.12 700 ILE A O 1
ATOM 5447 N N . SER A 1 701 ? 2.435 -20.320 -20.766 1.00 97.31 701 SER A N 1
ATOM 5448 C CA . SER A 1 701 ? 1.496 -21.408 -20.457 1.00 97.31 701 SER A CA 1
ATOM 5449 C C . SER A 1 701 ? 2.171 -22.754 -20.191 1.00 97.31 701 SER A C 1
ATOM 5451 O O . SER A 1 701 ? 1.502 -23.713 -19.794 1.00 97.31 701 SER A O 1
ATOM 5453 N N . ARG A 1 702 ? 3.494 -22.848 -20.363 1.00 96.94 702 ARG A N 1
ATOM 5454 C CA . ARG A 1 702 ? 4.224 -24.104 -20.196 1.00 96.94 702 ARG A CA 1
ATOM 5455 C C . ARG A 1 702 ? 4.331 -24.547 -18.740 1.00 96.94 702 ARG A C 1
ATOM 5457 O O . ARG A 1 702 ? 4.788 -23.776 -17.899 1.00 96.94 702 ARG A O 1
ATOM 5464 N N . PRO A 1 703 ? 3.980 -25.807 -18.432 1.00 96.38 703 PRO A N 1
ATOM 5465 C CA . PRO A 1 703 ? 4.089 -26.349 -17.082 1.00 96.38 703 PRO A CA 1
ATOM 5466 C C . PRO A 1 703 ? 5.488 -26.898 -16.751 1.00 96.38 703 PRO A C 1
ATOM 5468 O O . PRO A 1 703 ? 5.752 -27.228 -15.597 1.00 96.38 703 PRO A O 1
ATOM 5471 N N . ASP A 1 704 ? 6.359 -27.062 -17.750 1.00 95.19 704 ASP A N 1
ATOM 5472 C CA . ASP A 1 704 ? 7.627 -27.795 -17.660 1.00 95.19 704 ASP A CA 1
ATOM 5473 C C . ASP A 1 704 ? 8.865 -26.911 -17.434 1.00 95.19 704 ASP A C 1
ATOM 5475 O O . ASP A 1 704 ? 9.926 -27.439 -17.107 1.00 95.19 704 ASP A O 1
ATOM 5479 N N . VAL A 1 705 ? 8.734 -25.586 -17.553 1.00 95.12 705 VAL A N 1
ATOM 5480 C CA . VAL A 1 705 ? 9.819 -24.611 -17.330 1.00 95.12 705 VAL A CA 1
ATOM 5481 C C . VAL A 1 705 ? 9.420 -23.566 -16.285 1.00 95.12 705 VAL A C 1
ATOM 5483 O O . VAL A 1 705 ? 8.227 -23.279 -16.172 1.00 95.12 705 VAL A O 1
ATOM 5486 N N . PRO A 1 706 ? 10.365 -23.010 -15.498 1.00 95.06 706 PRO A N 1
ATOM 5487 C CA . PRO A 1 706 ? 10.042 -21.978 -14.514 1.00 95.06 706 PRO A CA 1
ATOM 5488 C C . PRO A 1 706 ? 9.311 -20.799 -15.173 1.00 95.06 706 PRO A C 1
ATOM 5490 O O . PRO A 1 706 ? 9.718 -20.321 -16.229 1.00 95.06 706 PRO A O 1
ATOM 5493 N N . GLY A 1 707 ? 8.204 -20.369 -14.572 1.00 95.50 707 GLY A N 1
ATOM 5494 C CA . GLY A 1 707 ? 7.265 -19.417 -15.160 1.00 95.50 707 GLY A CA 1
ATOM 5495 C C . GLY A 1 707 ? 5.829 -19.660 -14.691 1.00 95.50 707 GLY A C 1
ATOM 5496 O O . GLY A 1 707 ? 5.550 -20.574 -13.910 1.00 95.50 707 GLY A O 1
ATOM 5497 N N . TYR A 1 708 ? 4.888 -18.855 -15.190 1.00 96.81 708 TYR A N 1
ATOM 5498 C CA . TYR A 1 708 ? 3.490 -18.892 -14.744 1.00 96.81 708 TYR A CA 1
ATOM 5499 C C . TYR A 1 708 ? 2.819 -20.262 -14.917 1.00 96.81 708 TYR A C 1
ATOM 5501 O O . TYR A 1 708 ? 2.155 -20.738 -13.996 1.00 96.81 708 TYR A O 1
ATOM 5509 N N . GLY A 1 709 ? 3.009 -20.932 -16.056 1.00 97.12 709 GLY A N 1
ATOM 5510 C CA . GLY A 1 709 ? 2.445 -22.258 -16.309 1.00 97.12 709 GLY A CA 1
ATOM 5511 C C . GLY A 1 709 ? 2.920 -23.310 -15.309 1.00 97.12 709 GLY A C 1
ATOM 5512 O O . GLY A 1 709 ? 2.098 -24.077 -14.804 1.00 97.12 709 GLY A O 1
ATOM 5513 N N . MET A 1 710 ? 4.208 -23.311 -14.945 1.00 96.00 710 MET A N 1
ATOM 5514 C CA . MET A 1 710 ? 4.736 -24.200 -13.907 1.00 96.00 710 MET A CA 1
ATOM 5515 C C . MET A 1 710 ? 4.147 -23.876 -12.538 1.00 96.00 710 MET A C 1
ATOM 5517 O O . MET A 1 710 ? 3.725 -24.798 -11.839 1.00 96.00 710 MET A O 1
ATOM 5521 N N . GLN A 1 711 ? 4.070 -22.597 -12.157 1.00 95.12 711 GLN A N 1
ATOM 5522 C CA . GLN A 1 711 ? 3.458 -22.216 -10.883 1.00 95.12 711 GLN A CA 1
ATOM 5523 C C . GLN A 1 711 ? 2.006 -22.723 -10.795 1.00 95.12 711 GLN A C 1
ATOM 5525 O O . GLN A 1 711 ? 1.621 -23.373 -9.818 1.00 95.12 711 GLN A O 1
ATOM 5530 N N . LEU A 1 712 ? 1.203 -22.509 -11.844 1.00 95.38 712 LEU A N 1
ATOM 5531 C CA . LEU A 1 712 ? -0.178 -22.995 -11.892 1.00 95.38 712 LEU A CA 1
ATOM 5532 C C . LEU A 1 712 ? -0.260 -24.528 -11.871 1.00 95.38 712 LEU A C 1
ATOM 5534 O O . LEU A 1 712 ? -1.118 -25.078 -11.178 1.00 95.38 712 LEU A O 1
ATOM 5538 N N . ALA A 1 713 ? 0.640 -25.228 -12.567 1.00 94.25 713 ALA A N 1
ATOM 5539 C CA . ALA A 1 713 ? 0.715 -26.691 -12.552 1.00 94.25 713 ALA A CA 1
ATOM 5540 C C . ALA A 1 713 ? 1.106 -27.257 -11.175 1.00 94.25 713 ALA A C 1
ATOM 5542 O O . ALA A 1 713 ? 0.663 -28.347 -10.810 1.00 94.25 713 ALA A O 1
ATOM 5543 N N . ARG A 1 714 ? 1.883 -26.503 -10.387 1.00 91.75 714 ARG A N 1
ATOM 5544 C CA . ARG A 1 714 ? 2.208 -26.804 -8.981 1.00 91.75 714 ARG A CA 1
ATOM 5545 C C . ARG A 1 714 ? 1.069 -26.456 -8.012 1.00 91.75 714 ARG A C 1
ATOM 5547 O O . ARG A 1 714 ? 1.169 -26.745 -6.825 1.00 91.75 714 ARG A O 1
ATOM 5554 N N . GLY A 1 715 ? -0.032 -25.888 -8.508 1.00 90.88 715 GLY A N 1
ATOM 5555 C CA . GLY A 1 715 ? -1.235 -25.632 -7.722 1.00 90.88 715 GLY A CA 1
ATOM 5556 C C . GLY A 1 715 ? -1.159 -24.385 -6.846 1.00 90.88 715 GLY A C 1
ATOM 5557 O O . GLY A 1 715 ? -1.920 -24.298 -5.877 1.00 90.88 715 GLY A O 1
ATOM 5558 N N . VAL A 1 716 ? -0.283 -23.421 -7.168 1.00 91.12 716 VAL A N 1
ATOM 5559 C CA . VAL A 1 716 ? -0.272 -22.140 -6.451 1.00 91.12 716 VAL A CA 1
ATOM 5560 C C . VAL A 1 716 ? -1.603 -21.409 -6.636 1.00 91.12 716 VAL A C 1
ATOM 5562 O O . VAL A 1 716 ? -2.309 -21.545 -7.642 1.00 91.12 716 VAL A O 1
ATOM 5565 N N . THR A 1 717 ? -1.959 -20.628 -5.626 1.00 94.69 717 THR A N 1
ATOM 5566 C CA . THR A 1 717 ? -3.236 -19.899 -5.559 1.00 94.69 717 THR A CA 1
ATOM 5567 C C . THR A 1 717 ? -3.057 -18.392 -5.362 1.00 94.69 717 THR A C 1
ATOM 5569 O O . THR A 1 717 ? -4.032 -17.654 -5.426 1.00 94.69 717 THR A O 1
ATOM 5572 N N . ALA A 1 718 ? -1.813 -17.963 -5.159 1.00 95.00 718 ALA A N 1
ATOM 5573 C CA . ALA A 1 718 ? -1.288 -16.607 -5.287 1.00 95.00 718 ALA A CA 1
ATOM 5574 C C . ALA A 1 718 ? 0.092 -16.738 -5.963 1.00 95.00 718 ALA A C 1
ATOM 5576 O O . ALA A 1 718 ? 0.696 -17.812 -5.865 1.00 95.00 718 ALA A O 1
ATOM 5577 N N . LEU A 1 719 ? 0.551 -15.719 -6.696 1.00 93.75 719 LEU A N 1
ATOM 5578 C CA . LEU A 1 719 ? 1.858 -15.775 -7.359 1.00 93.75 719 LEU A CA 1
ATOM 5579 C C . LEU A 1 719 ? 2.982 -15.949 -6.333 1.00 93.75 719 LEU A C 1
ATOM 5581 O O . LEU A 1 719 ? 2.947 -15.340 -5.266 1.00 93.75 719 LEU A O 1
ATOM 5585 N N . ALA A 1 720 ? 3.963 -16.780 -6.677 1.00 92.00 720 ALA A N 1
ATOM 5586 C CA . ALA A 1 720 ? 5.191 -16.924 -5.906 1.00 92.00 720 ALA A CA 1
ATOM 5587 C C . ALA A 1 720 ? 6.246 -15.914 -6.374 1.00 92.00 720 ALA A C 1
ATOM 5589 O O . ALA A 1 720 ? 6.250 -15.523 -7.541 1.00 92.00 720 ALA A O 1
ATOM 5590 N N . GLU A 1 721 ? 7.168 -15.570 -5.476 1.00 91.12 721 GLU A N 1
ATOM 5591 C CA . GLU A 1 721 ? 8.317 -14.700 -5.757 1.00 91.12 721 GLU A CA 1
ATOM 5592 C C . GLU A 1 721 ? 9.266 -15.309 -6.801 1.00 91.12 721 GLU A C 1
ATOM 5594 O O . GLU A 1 721 ? 9.726 -14.618 -7.700 1.00 91.12 721 GLU A O 1
ATOM 5599 N N . THR A 1 722 ? 9.516 -16.624 -6.739 1.00 91.50 722 THR A N 1
ATOM 5600 C CA . THR A 1 722 ? 10.379 -17.321 -7.705 1.00 91.50 722 THR A CA 1
ATOM 5601 C C . THR A 1 722 ? 9.602 -17.885 -8.887 1.00 91.50 722 THR A C 1
ATOM 5603 O O . THR A 1 722 ? 8.502 -18.427 -8.745 1.00 91.50 722 THR A O 1
ATOM 5606 N N . TRP A 1 723 ? 10.217 -17.882 -10.073 1.00 93.62 723 TRP A N 1
ATOM 5607 C CA . TRP A 1 723 ? 9.628 -18.474 -11.280 1.00 93.62 723 TRP A CA 1
ATOM 5608 C C . TRP A 1 723 ? 9.288 -19.962 -11.134 1.00 93.62 723 TRP A C 1
ATOM 5610 O O . TRP A 1 723 ? 8.302 -20.432 -11.701 1.00 93.62 723 TRP A O 1
ATOM 5620 N N . SER A 1 724 ? 10.072 -20.713 -10.359 1.00 89.69 724 SER A N 1
ATOM 5621 C CA . SER A 1 724 ? 9.815 -22.131 -10.093 1.00 89.69 724 SER A CA 1
ATOM 5622 C C . SER A 1 724 ? 8.792 -22.359 -8.974 1.00 89.69 724 SER A C 1
ATOM 5624 O O . SER A 1 724 ? 8.343 -23.491 -8.801 1.00 89.69 724 SER A O 1
ATOM 5626 N N . ALA A 1 725 ? 8.394 -21.324 -8.223 1.00 83.62 725 ALA A N 1
ATOM 5627 C CA . ALA A 1 725 ? 7.663 -21.454 -6.959 1.00 83.62 725 ALA A CA 1
ATOM 5628 C C . ALA A 1 725 ? 8.353 -22.421 -5.975 1.00 83.62 725 ALA A C 1
ATOM 5630 O O . ALA A 1 725 ? 7.700 -23.185 -5.261 1.00 83.62 725 ALA A O 1
ATOM 5631 N N . GLU A 1 726 ? 9.685 -22.441 -5.989 1.00 75.94 726 GLU A N 1
ATOM 5632 C CA . GLU A 1 726 ? 10.493 -23.174 -5.014 1.00 75.94 726 GLU A CA 1
ATOM 5633 C C . GLU A 1 726 ? 10.791 -22.296 -3.805 1.00 75.94 726 GLU A C 1
ATOM 5635 O O . GLU A 1 726 ? 10.704 -21.068 -3.870 1.00 75.94 726 GLU A O 1
ATOM 5640 N N . ARG A 1 727 ? 11.124 -22.958 -2.693 1.00 64.69 727 ARG A N 1
ATOM 5641 C CA . ARG A 1 727 ? 11.494 -22.303 -1.439 1.00 64.69 727 ARG A CA 1
ATOM 5642 C C . ARG A 1 727 ? 12.665 -21.349 -1.682 1.00 64.69 727 ARG A C 1
ATOM 5644 O O . ARG A 1 727 ? 13.705 -21.788 -2.163 1.00 64.69 727 ARG A O 1
ATOM 5651 N N . LEU A 1 728 ? 12.510 -20.096 -1.269 1.00 52.16 728 LEU A N 1
ATOM 5652 C CA . LEU A 1 728 ? 13.640 -19.233 -0.939 1.00 52.16 728 LEU A CA 1
ATOM 5653 C C . LEU A 1 728 ? 13.983 -19.488 0.527 1.00 52.16 728 LEU A C 1
ATOM 5655 O O . LEU A 1 728 ? 13.082 -19.527 1.370 1.00 52.16 728 LEU A O 1
ATOM 5659 N N . ALA A 1 729 ? 15.254 -19.725 0.850 1.00 41.66 729 ALA A N 1
ATOM 5660 C CA . ALA A 1 729 ? 15.634 -19.848 2.251 1.00 41.66 729 ALA A CA 1
ATOM 5661 C C . ALA A 1 729 ? 15.503 -18.472 2.927 1.00 41.66 729 ALA A C 1
ATOM 5663 O O . ALA A 1 729 ? 15.976 -17.465 2.399 1.00 41.66 729 ALA A O 1
ATOM 5664 N N . VAL A 1 730 ? 14.872 -18.411 4.108 1.00 42.00 730 VAL A N 1
ATOM 5665 C CA . VAL A 1 730 ? 14.811 -17.179 4.914 1.00 42.00 730 VAL A CA 1
ATOM 5666 C C . VAL A 1 730 ? 16.245 -16.717 5.201 1.00 42.00 730 VAL A C 1
ATOM 5668 O O . VAL A 1 730 ? 16.974 -17.381 5.937 1.00 42.00 730 VAL A O 1
ATOM 5671 N N . GLY A 1 731 ? 16.646 -15.591 4.602 1.00 39.47 731 GLY A N 1
ATOM 5672 C CA . GLY A 1 731 ? 18.001 -15.030 4.693 1.00 39.47 731 GLY A CA 1
ATOM 5673 C C . GLY A 1 731 ? 18.804 -15.003 3.385 1.00 39.47 731 GLY A C 1
ATOM 5674 O O . GLY A 1 731 ? 19.968 -14.614 3.425 1.00 39.47 731 GLY A O 1
ATOM 5675 N N . GLU A 1 732 ? 18.219 -15.404 2.251 1.00 32.41 732 GLU A N 1
ATOM 5676 C CA . GLU A 1 732 ? 18.807 -15.215 0.906 1.00 32.41 732 GLU A CA 1
ATOM 5677 C C . GLU A 1 732 ? 18.388 -13.900 0.218 1.00 32.41 732 GLU A C 1
ATOM 5679 O O . GLU A 1 732 ? 18.867 -13.613 -0.880 1.00 32.41 732 GLU A O 1
ATOM 5684 N N . GLY A 1 733 ? 17.538 -13.103 0.873 1.00 34.12 733 GLY A N 1
ATOM 5685 C CA . GLY A 1 733 ? 17.138 -11.755 0.464 1.00 34.12 733 GLY A CA 1
ATOM 5686 C C . GLY A 1 733 ? 17.548 -10.697 1.472 1.00 34.12 733 GLY A C 1
ATOM 5687 O O . GLY A 1 733 ? 17.633 -11.026 2.684 1.00 34.12 733 GLY A O 1
#

Solvent-accessible surface area (backbone atoms only — not comparable to full-atom values): 38167 Å² total; per-residue (Å²): 129,84,64,62,50,44,75,64,22,51,54,68,29,70,59,43,59,34,50,63,64,80,59,39,36,41,33,48,44,70,74,58,94,66,52,92,87,27,32,31,35,38,41,47,26,77,39,67,72,64,57,69,47,67,92,74,54,77,70,53,56,45,81,42,59,37,84,61,51,62,47,79,46,70,64,68,98,54,63,42,43,28,33,37,46,26,45,36,53,96,94,42,72,54,68,42,76,76,48,45,40,32,41,47,78,61,52,66,83,72,63,32,33,40,23,24,48,73,82,39,72,92,39,62,56,89,71,68,35,49,22,36,31,39,37,45,76,48,73,39,47,88,60,45,70,37,29,38,40,38,38,33,35,36,24,16,42,47,52,24,52,74,67,42,65,68,83,58,64,39,50,32,47,33,78,46,46,51,83,52,35,25,18,24,41,53,44,82,67,45,64,63,70,67,41,81,46,41,40,35,41,38,34,26,26,25,84,21,38,35,63,81,45,98,86,35,24,65,80,68,73,42,84,58,31,53,57,41,41,31,33,39,36,42,36,39,40,94,58,77,47,78,51,54,29,37,32,94,68,21,38,24,42,78,44,45,37,60,28,43,32,48,54,18,33,32,32,35,37,67,74,52,50,82,81,64,56,98,67,79,77,40,65,19,35,73,38,52,91,86,47,84,58,46,79,39,60,70,61,45,58,61,29,24,74,80,46,78,44,64,51,57,76,72,42,86,33,68,79,34,36,27,34,45,56,88,43,43,38,14,23,37,55,36,44,34,47,65,61,39,96,52,70,40,58,34,39,36,31,57,6,68,45,71,58,101,61,25,66,35,30,66,73,33,48,58,49,38,39,35,34,38,37,42,48,49,68,44,62,54,73,50,56,69,64,49,47,56,36,30,26,22,32,37,33,30,25,73,54,90,82,55,51,54,33,41,32,32,37,24,36,60,54,48,79,61,49,87,87,82,64,101,43,69,66,61,41,49,50,51,52,18,49,53,34,37,55,46,29,16,30,69,78,41,55,28,77,38,42,36,47,72,61,40,19,45,31,33,55,60,60,78,38,33,65,70,46,54,49,37,23,53,45,68,21,40,52,53,42,53,52,50,31,45,61,70,48,36,42,96,70,19,45,34,49,19,36,36,44,64,86,67,84,36,71,71,46,60,49,99,90,32,42,37,18,68,26,41,22,48,63,19,29,34,33,64,39,46,41,34,51,56,48,23,74,75,71,69,44,63,63,52,42,66,79,33,47,67,56,32,52,32,33,51,52,25,51,64,73,65,40,57,87,57,33,32,75,58,30,76,42,50,50,79,26,77,52,76,79,41,59,40,37,59,50,24,29,51,32,46,50,52,38,43,55,38,45,38,53,50,21,59,77,70,66,36,66,67,60,32,50,54,41,51,56,49,46,52,46,29,54,55,45,52,56,79,65,65,75,76,50,57,84,50,36,59,51,42,26,46,50,41,22,53,57,22,50,77,69,68,35,60,70,58,18,53,50,22,45,50,29,35,53,53,29,30,54,72,58,71,51,41,74,39,45,12,67,74,41,41,64,56,44,53,51,54,37,48,78,71,68,36,53,66,56,53,53,60,39,44,60,31,57,90,46,56,30,61,17,20,29,53,70,72,63,56,42,31,67,60,93,41,46,64,56,60,85,63,65,83,79,82,118

pLDDT: mean 91.61, std 9.28, range [32.41, 98.88]

Secondary structure (DSSP, 8-state):
---SEEEEEETTBSS-SSB--SSEEEEEEE-S---TT-EEEEEEESSHHHHH-GGG-STTEEEEETT--EEEEPPPSSSEEEEEEEEEETTEEEEPPPEEEEB---TTTTT---EE-GGGTT-PPTT----EEEEEEEEE-TT--EEEEEEE-SSEEEEEETTEE--S--STT----TTTEEEEEEEEEEPPPSEEEEEEEEEE-GGGEE---TTS--S--EE-----BEEEEEEESSSEEEEE--TTT-EEEE-SEEEEETTTEEEEETTS-SS--SS--EE-EE-TTT--PEEE---SPPEEEEEEEEP---EE-SSSEEEEEEEEEEEEEEEEE---SS-EEEEEEEESEE-SSSEE-TTT-SS--EEEEE-TT--EEE--SS--EEEEEEEEES-SS-EEEEEEEEE-PPB------S-HHHHHHHHHHHHHHHHTEESEE-S-TTTT---BSTHHHHSHHHHHHHB--HHHHHHHHHHHHHH--TTS---SBSS--S--TT--BTTBTTTTT--HHHHTHHHHHHHHHHHHH--THHHHTTHHHHHHHHHHHHHH-BTTB---S--STT-S-TTS-HHHHHHHHHHHHHHHHHHHHHHHT-HHHHHHHHHHHHHHHHHHHTT----TTS-HHHHHHHHHHHHHTT-HHHHHHHHHHHHHHHHHTTS-----HHHHHHHHHHHHHTT-HHHHHHHHT-SSSTTHHHHHHTT-SS--SSTT-PPPPTT--

Foldseek 3Di:
DDAQKDDFDWLLHFQEEAAADQKIKTFIDGPDDADQPKKKKKAKDQDPVVQPVVVPPPDRIDIGGRPDGIDMDGDDPHQKMKMWMWIDDPNDTRIDDITMYGHHDPLVVVPFFKWAAPCQLVHHDAPQFFKKKKKFKDFADPQFFWKKKKKWKQAWKFKAKQQHTPQFFFRPPFDDLLQAEIEMDMDTPGHDDGGMMMMMIIGTNALSAAHDDVQFFDPDGHNRHHIIMWMWMWTDGPDIDIDTDDQVRMKMDTDQFRHFHAQAATEGEPVQDPPHRPDDTHRIDGNRVVDDHHYDYAQFFGKHQPDKAFFDDWDDAQAATKTFSLFKAKFKKKKWDDAAQAWWKKKKFFAADADPHHGDCQQQTPDHIYIYTDHHRDTDMDIDRRYIATHRMIGMHGDDRIGMMTGHIAGPFAFQADDDDPDPLVNLLLQQALRQQSRQHGLARAPGSGHDNWRFALCCQLVVCNNLNTGSCSRSLLSVLVQQVVQQDPQLFGFRTGPCSDQQAQVDDPHARCQNGGALSRNLSLLRVLVSSCVSPVDLVSLVVSLVSLVSNLSNQVVQDDQLWHQGHDAQPQFQDPPDRSRLLRLLSNLVSLVSNLVSCVSVVPVVSNVVSVVSNVRSLVVSVVVLPDDLPDALQSLLSQLVSCVVVVVVVSNVVSVVSSVSNCVVVVLEHRTHSSCPVSSVVSCVVVPNPVSVCVHQCDCPDQHNVVCVVVSHNHDANHSNNDRDRVPPD

Nearest PDB structures (foldseek):
  6i60-assembly1_A  TM=8.777E-01  e=6.632E-53  Dictyoglomus thermophilum H-6-12
  6i60-assembly2_B  TM=8.646E-01  e=1.351E-53  Dictyoglomus thermophilum H-6-12
  6gsz-assembly1_A  TM=8.619E-01  e=1.510E-51  Aspergillus terreus
  3w5n-assembly1_A  TM=8.410E-01  e=1.042E-50  Streptomyces avermitilis MA-4680 = NBRC 14893
  4xhc-assembly1_B  TM=6.585E-01  e=3.684E-16  Klebsiella oxytoca

Mean predicted aligned error: 5.9 Å

Radius of gyration: 27.37 Å; Cα contacts (8 Å, |Δi|>4): 1649; chains: 1; bounding box: 65×66×77 Å